Protein AF-0000000075982039 (afdb_homodimer)

Structure (mmCIF, N/CA/C/O backbone):
data_AF-0000000075982039-model_v1
#
loop_
_entity.id
_entity.type
_entity.pdbx_description
1 polymer 'Peptide deformylase, mitochondrial-like isoform X2'
#
loop_
_atom_site.group_PDB
_atom_site.id
_atom_site.type_symbol
_atom_site.label_atom_id
_atom_site.label_alt_id
_atom_site.label_comp_id
_atom_site.label_asym_id
_atom_site.label_entity_id
_atom_site.label_seq_id
_atom_site.pdbx_PDB_ins_code
_atom_site.Cartn_x
_atom_site.Cartn_y
_atom_site.Cartn_z
_atom_site.occupancy
_atom_site.B_iso_or_equiv
_atom_site.auth_seq_id
_atom_site.auth_comp_id
_atom_site.auth_asym_id
_atom_site.auth_atom_id
_atom_site.pdbx_PDB_model_num
ATOM 1 N N . MET A 1 1 ? 3.1 13.438 7.207 1 85.06 1 MET A N 1
ATOM 2 C CA . MET A 1 1 ? 4.184 12.758 6.5 1 85.06 1 MET A CA 1
ATOM 3 C C . MET A 1 1 ? 5.184 12.156 7.48 1 85.06 1 MET A C 1
ATOM 5 O O . MET A 1 1 ? 5.559 12.805 8.461 1 85.06 1 MET A O 1
ATOM 9 N N . ALA A 1 2 ? 5.547 10.922 7.266 1 77.25 2 ALA A N 1
ATOM 10 C CA . ALA A 1 2 ? 6.484 10.211 8.133 1 77.25 2 ALA A CA 1
ATOM 11 C C . ALA A 1 2 ? 7.926 10.438 7.676 1 77.25 2 ALA A C 1
ATOM 13 O O . ALA A 1 2 ? 8.195 10.578 6.48 1 77.25 2 ALA A O 1
ATOM 14 N N . MET A 1 3 ? 8.867 10.641 8.695 1 66.19 3 MET A N 1
ATOM 15 C CA . MET A 1 3 ? 10.297 10.711 8.391 1 66.19 3 MET A CA 1
ATOM 16 C C . MET A 1 3 ? 10.844 9.32 8.055 1 66.19 3 MET A C 1
ATOM 18 O O . MET A 1 3 ? 10.562 8.352 8.758 1 66.19 3 MET A O 1
ATOM 22 N N . LYS A 1 4 ? 11.258 9.016 6.883 1 57.41 4 LYS A N 1
ATOM 23 C CA . LYS A 1 4 ? 11.922 7.754 6.578 1 57.41 4 LYS A CA 1
ATOM 24 C C . LYS A 1 4 ? 13.422 7.848 6.82 1 57.41 4 LYS A C 1
ATOM 26 O O . LYS A 1 4 ? 14.117 8.609 6.141 1 57.41 4 LYS A O 1
ATOM 31 N N . LEU A 1 5 ? 13.805 7.375 8.016 1 56.59 5 LEU A N 1
ATOM 32 C CA . LEU A 1 5 ? 15.25 7.285 8.18 1 56.59 5 LEU A CA 1
ATOM 33 C C . LEU A 1 5 ? 15.844 6.289 7.188 1 56.59 5 LEU A C 1
ATOM 35 O O . LEU A 1 5 ? 15.25 5.242 6.918 1 56.59 5 LEU A O 1
ATOM 39 N N . PRO A 1 6 ? 16.828 6.707 6.43 1 49.97 6 PRO A N 1
ATOM 40 C CA . PRO A 1 6 ? 17.453 5.75 5.516 1 49.97 6 PRO A CA 1
ATOM 41 C C . PRO A 1 6 ? 17.828 4.441 6.199 1 49.97 6 PRO A C 1
ATOM 43 O O . PRO A 1 6 ? 18.188 4.438 7.379 1 49.97 6 PRO A O 1
ATOM 46 N N . SER A 1 7 ? 17.469 3.379 5.512 1 48.66 7 SER A N 1
ATOM 47 C CA . SER A 1 7 ? 17.812 2.043 5.992 1 48.66 7 SER A CA 1
ATOM 48 C C . SER A 1 7 ? 19.234 1.995 6.52 1 48.66 7 SER A C 1
ATOM 50 O O . SER A 1 7 ? 19.531 1.27 7.477 1 48.66 7 SER A O 1
ATOM 52 N N . THR A 1 8 ? 20.031 2.816 5.922 1 45.16 8 THR A N 1
ATOM 53 C CA . THR A 1 8 ? 21.438 2.809 6.316 1 45.16 8 THR A CA 1
ATOM 54 C C . THR A 1 8 ? 21.594 3.293 7.754 1 45.16 8 THR A C 1
ATOM 56 O O . THR A 1 8 ? 22.469 2.805 8.484 1 45.16 8 THR A O 1
ATOM 59 N N . VAL A 1 9 ? 20.844 4.215 8.07 1 46.78 9 VAL A N 1
ATOM 60 C CA . VAL A 1 9 ? 20.938 4.691 9.445 1 46.78 9 VAL A CA 1
ATOM 61 C C . VAL A 1 9 ? 20.406 3.629 10.406 1 46.78 9 VAL A C 1
ATOM 63 O O . VAL A 1 9 ? 21 3.371 11.453 1 46.78 9 VAL A O 1
ATOM 66 N N . LEU A 1 10 ? 19.328 3.049 10 1 46.56 10 LEU A N 1
ATOM 67 C CA . LEU A 1 10 ? 18.812 1.954 10.812 1 46.56 10 LEU A CA 1
ATOM 68 C C . LEU A 1 10 ? 19.781 0.777 10.82 1 46.56 10 LEU A C 1
ATOM 70 O O . LEU A 1 10 ? 19.969 0.137 11.859 1 46.56 10 LEU A O 1
ATOM 74 N N . THR A 1 11 ? 20.359 0.63 9.703 1 43.53 11 THR A N 1
ATOM 75 C CA . THR A 1 11 ? 21.344 -0.445 9.609 1 43.53 11 THR A CA 1
ATOM 76 C C . THR A 1 11 ? 22.578 -0.115 10.43 1 43.53 11 THR A C 1
ATOM 78 O O . THR A 1 11 ? 23.188 -1.005 11.031 1 43.53 11 THR A O 1
ATOM 81 N N . LYS A 1 12 ? 22.984 1.062 10.398 1 43.72 12 LYS A N 1
ATOM 82 C CA . LYS A 1 12 ? 24.156 1.337 11.211 1 43.72 12 LYS A CA 1
ATOM 83 C C . LYS A 1 12 ? 23.891 1.051 12.688 1 43.72 12 LYS A C 1
ATOM 85 O O . LYS A 1 12 ? 24.75 0.544 13.398 1 43.72 12 LYS A O 1
ATOM 90 N N . LEU A 1 13 ? 22.75 1.392 13.062 1 40.06 13 LEU A N 1
ATOM 91 C CA . LEU A 1 13 ? 22.469 1.063 14.453 1 40.06 13 LEU A CA 1
ATOM 92 C C . LEU A 1 13 ? 22.406 -0.447 14.656 1 40.06 13 LEU A C 1
ATOM 94 O O . LEU A 1 13 ? 22.906 -0.96 15.664 1 40.06 13 LEU A O 1
ATOM 98 N N . VAL A 1 14 ? 21.891 -1.066 13.625 1 40.94 14 VAL A N 1
ATOM 99 C CA . VAL A 1 14 ? 21.875 -2.521 13.719 1 40.94 14 VAL A CA 1
ATOM 100 C C . VAL A 1 14 ? 23.25 -3.078 13.398 1 40.94 14 VAL A C 1
ATOM 102 O O . VAL A 1 14 ? 23.656 -4.102 13.953 1 40.94 14 VAL A O 1
ATOM 105 N N . SER A 1 15 ? 23.953 -2.402 12.539 1 41.72 15 SER A N 1
ATOM 106 C CA . SER A 1 15 ? 25.25 -2.932 12.148 1 41.72 15 SER A CA 1
ATOM 107 C C . SER A 1 15 ? 26.219 -2.928 13.328 1 41.72 15 SER A C 1
ATOM 109 O O . SER A 1 15 ? 27.219 -3.654 13.32 1 41.72 15 SER A O 1
ATOM 111 N N . SER A 1 16 ? 26.172 -1.928 14.172 1 39.38 16 SER A N 1
ATOM 112 C CA . SER A 1 16 ? 27.203 -2.064 15.195 1 39.38 16 SER A CA 1
ATOM 113 C C . SER A 1 16 ? 27.141 -3.436 15.859 1 39.38 16 SER A C 1
ATOM 115 O O . SER A 1 16 ? 28.172 -3.979 16.266 1 39.38 16 SER A O 1
ATOM 117 N N . TYR A 1 17 ? 25.953 -3.807 16.297 1 37.97 17 TYR A N 1
ATOM 118 C CA . TYR A 1 17 ? 25.938 -5.043 17.078 1 37.97 17 TYR A CA 1
ATOM 119 C C . TYR A 1 17 ? 26.141 -6.254 16.172 1 37.97 17 TYR A C 1
ATOM 121 O O . TYR A 1 17 ? 26.641 -7.285 16.625 1 37.97 17 TYR A O 1
ATOM 129 N N . ASN A 1 18 ? 25.5 -6.273 15.031 1 40.69 18 ASN A N 1
ATOM 130 C CA . ASN A 1 18 ? 25.5 -7.57 14.359 1 40.69 18 ASN A CA 1
ATOM 131 C C . ASN A 1 18 ? 26.766 -7.781 13.539 1 40.69 18 ASN A C 1
ATOM 133 O O . ASN A 1 18 ? 26.719 -7.859 12.312 1 40.69 18 ASN A O 1
ATOM 137 N N . HIS A 1 19 ? 27.75 -7.031 13.672 1 39.91 19 HIS A N 1
ATOM 138 C CA . HIS A 1 19 ? 28.969 -7.473 13 1 39.91 19 HIS A CA 1
ATOM 139 C C . HIS A 1 19 ? 29.125 -8.984 13.086 1 39.91 19 HIS A C 1
ATOM 141 O O . HIS A 1 19 ? 30.031 -9.555 12.469 1 39.91 19 HIS A O 1
ATOM 147 N N . LEU A 1 20 ? 28.734 -9.531 14.242 1 41.03 20 LEU A N 1
ATOM 148 C CA . LEU A 1 20 ? 29.125 -10.93 14.32 1 41.03 20 LEU A CA 1
ATOM 149 C C . LEU A 1 20 ? 28.516 -11.727 13.172 1 41.03 20 LEU A C 1
ATOM 151 O O . LEU A 1 20 ? 29.234 -12.242 12.312 1 41.03 20 LEU A O 1
ATOM 155 N N . TRP A 1 21 ? 28.172 -13.109 13.422 1 41.34 21 TRP A N 1
ATOM 156 C CA . TRP A 1 21 ? 27.875 -14.188 12.492 1 41.34 21 TRP A CA 1
ATOM 157 C C . TRP A 1 21 ? 26.594 -13.891 11.711 1 41.34 21 TRP A C 1
ATOM 159 O O . TRP A 1 21 ? 25.5 -13.906 12.281 1 41.34 21 TRP A O 1
ATOM 169 N N . LYS A 1 22 ? 26.641 -12.914 10.828 1 49.22 22 LYS A N 1
ATOM 170 C CA . LYS A 1 22 ? 25.469 -12.758 9.953 1 49.22 22 LYS A CA 1
ATOM 171 C C . LYS A 1 22 ? 25.25 -14 9.102 1 49.22 22 LYS A C 1
ATOM 173 O O . LYS A 1 22 ? 26.156 -14.422 8.367 1 49.22 22 LYS A O 1
ATOM 178 N N . PRO A 1 23 ? 24.391 -14.945 9.5 1 52.09 23 PRO A N 1
ATOM 179 C CA . PRO A 1 23 ? 24.188 -16.047 8.562 1 52.09 23 PRO A CA 1
ATOM 180 C C . PRO A 1 23 ? 24.047 -15.578 7.113 1 52.09 23 PRO A C 1
ATOM 182 O O . PRO A 1 23 ? 23.641 -14.438 6.867 1 52.09 23 PRO A O 1
ATOM 185 N N . PRO A 1 24 ? 24.781 -16.375 6.227 1 55.34 24 PRO A N 1
ATOM 186 C CA . PRO A 1 24 ? 24.625 -16.031 4.812 1 55.34 24 PRO A CA 1
ATOM 187 C C . PRO A 1 24 ? 23.172 -15.836 4.402 1 55.34 24 PRO A C 1
ATOM 189 O O . PRO A 1 24 ? 22.281 -16.484 4.961 1 55.34 24 PRO A O 1
ATOM 192 N N . PRO A 1 25 ? 22.906 -14.93 3.707 1 62.94 25 PRO A N 1
ATOM 193 C CA . PRO A 1 25 ? 21.547 -14.711 3.232 1 62.94 25 PRO A CA 1
ATOM 194 C C . PRO A 1 25 ? 20.922 -15.969 2.633 1 62.94 25 PRO A C 1
ATOM 196 O O . PRO A 1 25 ? 21.609 -16.734 1.947 1 62.94 25 PRO A O 1
ATOM 199 N N . LYS A 1 26 ? 19.891 -16.484 3.109 1 72.81 26 LYS A N 1
ATOM 200 C CA . LYS A 1 26 ? 19.188 -17.625 2.545 1 72.81 26 LYS A CA 1
ATOM 201 C C . LYS A 1 26 ? 19.047 -17.5 1.03 1 72.81 26 LYS A C 1
ATOM 203 O O . LYS A 1 26 ? 18.875 -16.391 0.514 1 72.81 26 LYS A O 1
ATOM 208 N N . LYS A 1 27 ? 19.328 -18.625 0.472 1 88.12 27 LYS A N 1
ATOM 209 C CA . LYS A 1 27 ? 19.109 -18.688 -0.972 1 88.12 27 LYS A CA 1
ATOM 210 C C . LYS A 1 27 ? 17.719 -19.219 -1.305 1 88.12 27 LYS A C 1
ATOM 212 O O . LYS A 1 27 ? 17.203 -20.094 -0.62 1 88.12 27 LYS A O 1
ATOM 217 N N . PRO A 1 28 ? 17.062 -18.719 -2.283 1 93.69 28 PRO A N 1
ATOM 218 C CA . PRO A 1 28 ? 15.758 -19.219 -2.713 1 93.69 28 PRO A CA 1
ATOM 219 C C . PRO A 1 28 ? 15.82 -20.656 -3.234 1 93.69 28 PRO A C 1
ATOM 221 O O . PRO A 1 28 ? 16.891 -21.125 -3.611 1 93.69 28 PRO A O 1
ATOM 224 N N . PRO A 1 29 ? 14.781 -21.391 -3.172 1 97.25 29 PRO A N 1
ATOM 225 C CA . PRO A 1 29 ? 13.43 -20.953 -2.83 1 97.25 29 PRO A CA 1
ATOM 226 C C . PRO A 1 29 ? 13.234 -20.781 -1.325 1 97.25 29 PRO A C 1
ATOM 228 O O . PRO A 1 29 ? 13.633 -21.641 -0.543 1 97.25 29 PRO A O 1
ATOM 231 N N . TYR A 1 30 ? 12.586 -19.75 -0.983 1 95.94 30 TYR A N 1
ATOM 232 C CA . TYR A 1 30 ? 12.398 -19.422 0.424 1 95.94 30 TYR A CA 1
ATOM 233 C C . TYR A 1 30 ? 11.172 -20.125 0.992 1 95.94 30 TYR A C 1
ATOM 235 O O . TYR A 1 30 ? 10.266 -20.5 0.248 1 95.94 30 TYR A O 1
ATOM 243 N N . ASN A 1 31 ? 11.18 -20.219 2.355 1 94.7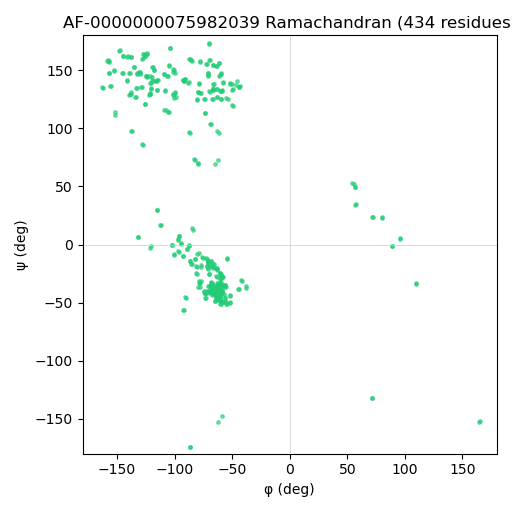5 31 ASN A N 1
ATOM 244 C CA . ASN A 1 31 ? 9.984 -20.688 3.062 1 94.75 31 ASN A CA 1
ATOM 245 C C . ASN A 1 31 ? 9.023 -19.531 3.354 1 94.75 31 ASN A C 1
ATOM 247 O O . ASN A 1 31 ? 7.875 -19.75 3.727 1 94.75 31 ASN A O 1
ATOM 251 N N . HIS A 1 32 ? 9.547 -18.359 3.203 1 94.5 32 HIS A N 1
ATOM 252 C CA . HIS A 1 32 ? 8.727 -17.156 3.389 1 94.5 32 HIS A CA 1
ATOM 253 C C . HIS A 1 32 ? 8.367 -16.531 2.051 1 94.5 32 HIS A C 1
ATOM 255 O O . HIS A 1 32 ? 8.883 -16.938 1.007 1 94.5 32 HIS A O 1
ATOM 261 N N . ILE A 1 33 ? 7.465 -15.594 2.102 1 96.94 33 ILE A N 1
ATOM 262 C CA . ILE A 1 33 ? 7.043 -14.883 0.902 1 96.94 33 ILE A CA 1
ATOM 263 C C . ILE A 1 33 ? 7.723 -13.516 0.853 1 96.94 33 ILE A C 1
ATOM 265 O O . ILE A 1 33 ? 7.73 -12.781 1.846 1 96.94 33 ILE A O 1
ATOM 269 N N . CYS A 1 34 ? 8.328 -13.227 -0.274 1 97.25 34 CYS A N 1
ATOM 270 C CA . CYS A 1 34 ? 8.984 -11.93 -0.466 1 97.25 34 CYS A CA 1
ATOM 271 C C . CYS A 1 34 ? 7.98 -10.789 -0.326 1 97.25 34 CYS A C 1
ATOM 273 O O . CYS A 1 34 ? 6.82 -10.922 -0.728 1 97.25 34 CYS A O 1
ATOM 275 N N . ARG A 1 35 ? 8.469 -9.727 0.176 1 97.19 35 ARG A N 1
ATOM 276 C CA . ARG A 1 35 ? 7.641 -8.547 0.35 1 97.19 35 ARG A CA 1
ATOM 277 C C . ARG A 1 35 ? 7.883 -7.535 -0.769 1 97.19 35 ARG A C 1
ATOM 279 O O . ARG A 1 35 ? 8.977 -7.484 -1.339 1 97.19 35 ARG A O 1
ATOM 286 N N . ILE A 1 36 ? 6.836 -6.762 -1.082 1 98.25 36 ILE A N 1
ATOM 287 C CA . ILE A 1 36 ? 6.988 -5.715 -2.088 1 98.25 36 ILE A CA 1
ATOM 288 C C . ILE A 1 36 ? 8.188 -4.836 -1.742 1 98.25 36 ILE A C 1
ATOM 290 O O . ILE A 1 36 ? 8.375 -4.465 -0.583 1 98.25 36 ILE A O 1
ATOM 294 N N . GLY A 1 37 ? 8.938 -4.477 -2.672 1 97 37 GLY A N 1
ATOM 295 C CA . GLY A 1 37 ? 10.242 -3.859 -2.5 1 97 37 GLY A CA 1
ATOM 296 C C . GLY A 1 37 ? 11.391 -4.77 -2.895 1 97 37 GLY A C 1
ATOM 297 O O . GLY A 1 37 ? 12.453 -4.293 -3.297 1 97 37 GLY A O 1
ATOM 298 N N . ASP A 1 38 ? 11.188 -6.098 -2.648 1 96.25 38 ASP A N 1
ATOM 299 C CA . ASP A 1 38 ? 12.156 -7.07 -3.148 1 96.25 38 ASP A CA 1
ATOM 300 C C . ASP A 1 38 ? 12.273 -6.992 -4.668 1 96.25 38 ASP A C 1
ATOM 302 O O . ASP A 1 38 ? 11.281 -7.145 -5.383 1 96.25 38 ASP A O 1
ATOM 306 N N . PRO A 1 39 ? 13.453 -6.816 -5.195 1 96.56 39 PRO A N 1
ATOM 307 C CA . PRO A 1 39 ? 13.617 -6.617 -6.637 1 96.56 39 PRO A CA 1
ATOM 308 C C . PRO A 1 39 ? 13.109 -7.801 -7.457 1 96.56 39 PRO A C 1
ATOM 310 O O . PRO A 1 39 ? 12.672 -7.621 -8.594 1 96.56 39 PRO A O 1
ATOM 313 N N . VAL A 1 40 ? 13.086 -8.969 -6.863 1 97.5 40 VAL A N 1
ATOM 314 C CA . VAL A 1 40 ? 12.656 -10.164 -7.582 1 97.5 40 VAL A CA 1
ATOM 315 C C . VAL A 1 40 ? 11.195 -10.023 -8 1 97.5 40 VAL A C 1
ATOM 317 O O . VAL A 1 40 ? 10.75 -10.672 -8.953 1 97.5 40 VAL A O 1
ATOM 320 N N . LEU A 1 41 ? 10.438 -9.141 -7.332 1 98.38 41 LEU A N 1
ATOM 321 C CA . LEU A 1 41 ? 9.016 -8.977 -7.59 1 98.38 41 LEU A CA 1
ATOM 322 C C . LEU A 1 41 ? 8.781 -7.969 -8.711 1 98.38 41 LEU A C 1
ATOM 324 O O . LEU A 1 41 ? 7.641 -7.758 -9.133 1 98.38 41 LEU A O 1
ATOM 328 N N . ARG A 1 42 ? 9.82 -7.379 -9.273 1 98.12 42 ARG A N 1
ATOM 329 C CA . ARG A 1 42 ? 9.625 -6.309 -10.25 1 98.12 42 ARG A CA 1
ATOM 330 C C . ARG A 1 42 ? 10.258 -6.672 -11.586 1 98.12 42 ARG A C 1
ATOM 332 O O . ARG A 1 42 ? 10.117 -5.934 -12.562 1 98.12 42 ARG A O 1
ATOM 339 N N . TYR A 1 43 ? 10.867 -7.781 -11.664 1 96.69 43 TYR A N 1
ATOM 340 C CA . TYR A 1 43 ? 11.438 -8.227 -12.93 1 96.69 43 TYR A CA 1
ATOM 341 C C . TYR A 1 43 ? 10.547 -9.258 -13.602 1 96.69 43 TYR A C 1
ATOM 343 O O . TYR A 1 43 ? 9.898 -10.07 -12.922 1 96.69 43 TYR A O 1
ATOM 351 N N . GLU A 1 44 ? 10.586 -9.242 -14.922 1 98.38 44 GLU A N 1
ATOM 352 C CA . GLU A 1 44 ? 9.945 -10.328 -15.648 1 98.38 44 GLU A CA 1
ATOM 353 C C . GLU A 1 44 ? 10.672 -11.656 -15.422 1 98.38 44 GLU A C 1
ATOM 355 O O . GLU A 1 44 ? 11.883 -11.742 -15.641 1 98.38 44 GLU A O 1
ATOM 360 N N . ALA A 1 45 ? 9.969 -12.609 -14.992 1 98.75 45 ALA A N 1
ATOM 361 C CA . ALA A 1 45 ? 10.57 -13.906 -14.68 1 98.75 45 ALA A CA 1
ATOM 362 C C . ALA A 1 45 ? 11.016 -14.617 -15.953 1 98.75 45 ALA A C 1
ATOM 364 O O . ALA A 1 45 ? 10.477 -14.375 -17.031 1 98.75 45 ALA A O 1
ATOM 365 N N . LYS A 1 46 ? 11.883 -15.492 -15.812 1 98.62 46 LYS A N 1
ATOM 366 C CA . LYS A 1 46 ? 12.5 -16.172 -16.953 1 98.62 46 LYS A CA 1
ATOM 367 C C . LYS A 1 46 ? 11.75 -17.438 -17.312 1 98.62 46 LYS A C 1
ATOM 369 O O . LYS A 1 46 ? 11.352 -1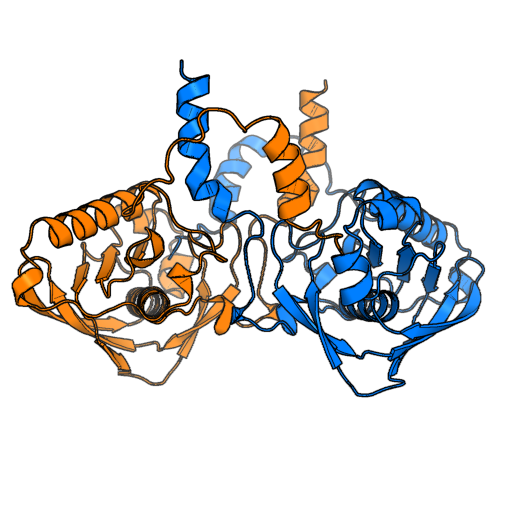8.203 -16.422 1 98.62 46 LYS A O 1
ATOM 374 N N . ALA A 1 47 ? 11.641 -17.656 -18.578 1 98.75 47 ALA A N 1
ATOM 375 C CA . ALA A 1 47 ? 11.055 -18.906 -19.062 1 98.75 47 ALA A CA 1
ATOM 376 C C . ALA A 1 47 ? 11.953 -20.094 -18.719 1 98.75 47 ALA A C 1
ATOM 378 O O . ALA A 1 47 ? 13.172 -19.938 -18.562 1 98.75 47 ALA A O 1
ATOM 379 N N . ILE A 1 48 ? 11.32 -21.219 -18.625 1 98.88 48 ILE A N 1
ATOM 380 C CA . ILE A 1 48 ? 12.031 -22.469 -18.359 1 98.88 48 ILE A CA 1
ATOM 381 C C . ILE A 1 48 ? 12.055 -23.328 -19.609 1 98.88 48 ILE A C 1
ATOM 383 O O . ILE A 1 48 ? 11.031 -23.5 -20.281 1 98.88 48 ILE A O 1
ATOM 387 N N . ASP A 1 49 ? 13.242 -23.844 -19.906 1 98.56 49 ASP A N 1
ATOM 388 C CA . ASP A 1 49 ? 13.289 -24.844 -20.969 1 98.56 49 ASP A CA 1
ATOM 389 C C . ASP A 1 49 ? 12.438 -26.062 -20.609 1 98.56 49 ASP A C 1
ATOM 391 O O . ASP A 1 49 ? 12.586 -26.625 -19.531 1 98.56 49 ASP A O 1
ATOM 395 N N . VAL A 1 50 ? 11.648 -26.5 -21.484 1 98.31 50 VAL A N 1
ATOM 396 C CA . VAL A 1 50 ? 10.68 -27.562 -21.234 1 98.31 50 VAL A CA 1
ATOM 397 C C . VAL A 1 50 ? 11.398 -28.812 -20.75 1 98.31 50 VAL A C 1
ATOM 399 O O . VAL A 1 50 ? 10.906 -29.531 -19.875 1 98.31 50 VAL A O 1
ATOM 402 N N . GLU A 1 51 ? 12.586 -29.125 -21.281 1 97.81 51 GLU A N 1
ATOM 403 C CA . GLU A 1 51 ? 13.352 -30.312 -20.938 1 97.81 51 GLU A CA 1
ATOM 404 C C . GLU A 1 51 ? 13.812 -30.266 -19.484 1 97.81 51 GLU A C 1
ATOM 406 O O . GLU A 1 51 ? 14.141 -31.312 -18.906 1 97.81 51 GLU A O 1
ATOM 411 N N . LYS A 1 52 ? 13.758 -29.062 -18.906 1 98.44 52 LYS A N 1
ATOM 412 C CA . LYS A 1 52 ? 14.266 -28.906 -17.547 1 98.44 52 LYS A CA 1
ATOM 413 C C . LYS A 1 52 ? 13.133 -28.984 -16.531 1 98.44 52 LYS A C 1
ATOM 415 O O . LYS A 1 52 ? 13.391 -29.031 -15.32 1 98.44 52 LYS A O 1
ATOM 420 N N . ILE A 1 53 ? 11.953 -29.062 -16.906 1 98.81 53 ILE A N 1
ATOM 421 C CA . ILE A 1 53 ? 10.805 -29.016 -16 1 98.81 53 ILE A CA 1
ATOM 422 C C . ILE A 1 53 ? 10.867 -30.172 -15.016 1 98.81 53 ILE A C 1
ATOM 424 O O . ILE A 1 53 ? 10.547 -30.016 -13.836 1 98.81 53 ILE A O 1
ATOM 428 N N . LYS A 1 54 ? 11.344 -31.328 -15.469 1 98.5 54 LYS A N 1
ATOM 429 C CA . LYS A 1 54 ? 11.352 -32.531 -14.633 1 98.5 54 LYS A CA 1
ATOM 430 C C . LYS A 1 54 ? 12.641 -32.625 -13.82 1 98.5 54 LYS A C 1
ATOM 432 O O . LYS A 1 54 ? 12.828 -33.562 -13.055 1 98.5 54 LYS A O 1
ATOM 437 N N . SER A 1 55 ? 13.547 -31.641 -14.078 1 98.38 55 SER A N 1
ATOM 438 C CA . SER A 1 55 ? 14.789 -31.656 -13.312 1 98.38 55 SER A CA 1
ATOM 439 C C . SER A 1 55 ? 14.523 -31.5 -11.82 1 98.38 55 SER A C 1
ATOM 441 O O . SER A 1 55 ? 13.492 -30.953 -11.422 1 98.38 55 SER A O 1
ATOM 443 N N . GLU A 1 56 ? 15.43 -31.953 -11 1 98.12 56 GLU A N 1
ATOM 444 C CA . GLU A 1 56 ? 15.32 -31.844 -9.547 1 98.12 56 GLU A CA 1
ATOM 445 C C . GLU A 1 56 ? 15.195 -30.391 -9.109 1 98.12 56 GLU A C 1
ATOM 447 O O . GLU A 1 56 ? 14.438 -30.078 -8.18 1 98.12 56 GLU A O 1
ATOM 452 N N . GLU A 1 57 ? 15.914 -29.562 -9.703 1 97.56 57 GLU A N 1
ATOM 453 C CA . GLU A 1 57 ? 15.93 -28.141 -9.367 1 97.56 57 GLU A CA 1
ATOM 454 C C . GLU A 1 57 ? 14.547 -27.516 -9.531 1 97.56 57 GLU A C 1
ATOM 456 O O . GLU A 1 57 ? 14.023 -26.906 -8.602 1 97.56 57 GLU A O 1
ATOM 461 N N . ILE A 1 58 ? 13.961 -27.719 -10.656 1 98.69 58 ILE A N 1
ATOM 462 C CA . ILE A 1 58 ? 12.664 -27.125 -10.945 1 98.69 58 ILE A CA 1
ATOM 463 C C . ILE A 1 58 ? 11.594 -27.781 -10.086 1 98.69 58 ILE A C 1
ATOM 465 O O . ILE A 1 58 ? 10.703 -27.109 -9.562 1 98.69 58 ILE A O 1
ATOM 469 N N . GLN A 1 59 ? 11.672 -29.125 -9.922 1 98.75 59 GLN A N 1
ATOM 470 C CA . GLN A 1 59 ? 10.703 -29.844 -9.109 1 98.75 59 GLN A CA 1
ATOM 471 C C . GLN A 1 59 ? 10.758 -29.375 -7.656 1 98.75 59 GLN A C 1
ATOM 473 O O . GLN A 1 59 ? 9.727 -29.312 -6.98 1 98.75 59 GLN A O 1
ATOM 478 N N . LYS A 1 60 ? 11.914 -29.047 -7.219 1 98.5 60 LYS A N 1
ATOM 479 C CA . LYS A 1 60 ? 12.07 -28.516 -5.867 1 98.5 60 LYS A CA 1
ATOM 480 C C . LYS A 1 60 ? 11.367 -27.172 -5.719 1 98.5 60 LYS A C 1
ATOM 482 O O . LYS A 1 60 ? 10.719 -26.906 -4.703 1 98.5 60 LYS A O 1
ATOM 487 N N . VAL A 1 61 ? 11.516 -26.344 -6.664 1 98.75 61 VAL A N 1
ATOM 488 C CA . VAL A 1 61 ? 10.852 -25.031 -6.656 1 98.75 61 VAL A CA 1
ATOM 489 C C . VAL A 1 61 ? 9.336 -25.219 -6.609 1 98.75 61 VAL A C 1
ATOM 491 O O . VAL A 1 61 ? 8.656 -24.625 -5.773 1 98.75 61 VAL A O 1
ATOM 494 N N . ILE A 1 62 ? 8.812 -26.094 -7.453 1 98.88 62 ILE A N 1
ATOM 495 C CA . ILE A 1 62 ? 7.379 -26.328 -7.539 1 98.88 62 ILE A CA 1
ATOM 496 C C . ILE A 1 62 ? 6.867 -26.891 -6.207 1 98.88 62 ILE A C 1
ATOM 498 O O . ILE A 1 62 ? 5.836 -26.438 -5.699 1 98.88 62 ILE A O 1
ATOM 502 N N . SER A 1 63 ? 7.609 -27.828 -5.707 1 98.75 63 SER A N 1
ATOM 503 C CA . SER A 1 63 ? 7.242 -28.422 -4.426 1 98.75 63 SER A CA 1
ATOM 504 C C . SER A 1 63 ? 7.215 -27.375 -3.318 1 98.75 63 SER A C 1
ATOM 506 O O . SER A 1 63 ? 6.285 -27.344 -2.508 1 98.75 63 SER A O 1
ATOM 508 N N . LYS A 1 64 ? 8.219 -26.516 -3.281 1 98.69 64 LYS A N 1
ATOM 509 C CA . LYS A 1 64 ? 8.289 -25.438 -2.297 1 98.69 64 LYS A CA 1
ATOM 510 C C . LYS A 1 64 ? 7.129 -24.469 -2.467 1 98.69 64 LYS A C 1
ATOM 512 O O . LYS A 1 64 ? 6.531 -24.031 -1.481 1 98.69 64 LYS A O 1
ATOM 517 N N . MET A 1 65 ? 6.781 -24.172 -3.646 1 98.81 65 MET A N 1
ATOM 518 C CA . MET A 1 65 ? 5.672 -23.281 -3.93 1 98.81 65 MET A CA 1
ATOM 519 C C . MET A 1 65 ? 4.363 -23.828 -3.369 1 98.81 65 MET A C 1
ATOM 521 O O . MET A 1 65 ? 3.605 -23.109 -2.723 1 98.81 65 MET A O 1
ATOM 525 N N . LYS A 1 66 ? 4.125 -25.125 -3.666 1 98.38 66 LYS A N 1
ATOM 526 C CA . LYS A 1 66 ? 2.92 -25.766 -3.148 1 98.38 66 LYS A CA 1
ATOM 527 C C . LYS A 1 66 ? 2.852 -25.656 -1.627 1 98.38 66 LYS A C 1
ATOM 529 O O . LYS A 1 66 ? 1.817 -25.297 -1.07 1 98.38 66 LYS A O 1
ATOM 534 N N . LYS A 1 67 ? 3.967 -25.938 -1.036 1 98.31 67 LYS A N 1
ATOM 535 C CA . LYS A 1 67 ? 4.043 -25.938 0.422 1 98.31 67 LYS A CA 1
ATOM 536 C C . LYS A 1 67 ? 3.809 -24.531 0.978 1 98.31 67 LYS A C 1
ATOM 538 O O . LYS A 1 67 ? 3.008 -24.344 1.896 1 98.31 67 LYS A O 1
ATOM 543 N N . VAL A 1 68 ? 4.477 -23.531 0.456 1 98.12 68 VAL A N 1
ATOM 544 C CA . VAL A 1 68 ? 4.383 -22.156 0.929 1 98.12 68 VAL A CA 1
ATOM 545 C C . VAL A 1 68 ? 2.975 -21.625 0.684 1 98.12 68 VAL A C 1
ATOM 547 O O . VAL A 1 68 ? 2.393 -20.969 1.552 1 98.12 68 VAL A O 1
ATOM 550 N N . MET A 1 69 ? 2.408 -21.906 -0.464 1 97.69 69 MET A N 1
ATOM 551 C CA . MET A 1 69 ? 1.048 -21.5 -0.792 1 97.69 69 MET A CA 1
ATOM 552 C C . MET A 1 69 ? 0.057 -22 0.252 1 97.69 69 MET A C 1
ATOM 554 O O . MET A 1 69 ? -0.733 -21.219 0.792 1 97.69 69 MET A O 1
ATOM 558 N N . ARG A 1 70 ? 0.157 -23.25 0.54 1 95.44 70 ARG A N 1
ATOM 559 C CA . ARG A 1 70 ? -0.772 -23.875 1.477 1 95.44 70 ARG A CA 1
ATOM 560 C C . ARG A 1 70 ? -0.52 -23.391 2.9 1 95.44 70 ARG A C 1
ATOM 562 O O . ARG A 1 70 ? -1.463 -23.141 3.652 1 95.44 70 ARG A O 1
ATOM 569 N N . ASN A 1 71 ? 0.759 -23.234 3.271 1 95.38 71 ASN A N 1
ATOM 570 C CA . ASN A 1 71 ? 1.104 -22.75 4.605 1 95.38 71 ASN A CA 1
ATOM 571 C C . ASN A 1 71 ? 0.56 -21.359 4.855 1 95.38 71 ASN A C 1
ATOM 573 O O . ASN A 1 71 ? 0.193 -21.016 5.98 1 95.38 71 ASN A O 1
ATOM 577 N N . HIS A 1 72 ? 0.492 -20.578 3.877 1 93.75 72 HIS A N 1
ATOM 578 C CA . HIS A 1 72 ? 0.038 -19.203 4.008 1 93.75 72 HIS A CA 1
ATOM 579 C C . HIS A 1 72 ? -1.451 -19.078 3.701 1 93.75 72 HIS A C 1
ATOM 581 O O . HIS A 1 72 ? -1.985 -17.969 3.629 1 93.75 72 HIS A O 1
ATOM 587 N N . LYS A 1 73 ? -2.102 -20.219 3.393 1 91.94 73 LYS A N 1
ATOM 588 C CA . LYS A 1 73 ? -3.521 -20.266 3.053 1 91.94 73 LYS A CA 1
ATOM 589 C C . LYS A 1 73 ? -3.836 -19.359 1.863 1 91.94 73 LYS A C 1
ATOM 591 O O . LYS A 1 73 ? -4.863 -18.688 1.85 1 91.94 73 LYS A O 1
ATOM 596 N N . ALA A 1 74 ? -2.896 -19.281 0.971 1 95.19 74 ALA A N 1
ATOM 597 C CA . ALA A 1 74 ? -3.082 -18.531 -0.263 1 95.19 74 ALA A CA 1
ATOM 598 C C . ALA A 1 74 ? -3.766 -19.375 -1.331 1 95.19 74 ALA A C 1
ATOM 600 O O . ALA A 1 74 ? -3.68 -20.609 -1.305 1 95.19 74 ALA A O 1
ATOM 601 N N . VAL A 1 75 ? -4.387 -18.688 -2.305 1 96.12 75 VAL A N 1
ATOM 602 C CA . VAL A 1 75 ? -5.113 -19.422 -3.344 1 96.12 75 VAL A CA 1
ATOM 603 C C . VAL A 1 75 ? -4.262 -19.5 -4.605 1 96.12 75 VAL A C 1
ATOM 605 O O . VAL A 1 75 ? -4.617 -20.219 -5.555 1 96.12 75 VAL A O 1
ATOM 608 N N . GLY A 1 76 ? -3.156 -18.812 -4.672 1 98.12 76 GLY A N 1
ATOM 609 C CA . GLY A 1 76 ? -2.166 -18.828 -5.738 1 98.12 76 GLY A CA 1
ATOM 610 C C . GLY A 1 76 ? -0.802 -18.344 -5.289 1 98.12 76 GLY A C 1
ATOM 611 O O . GLY A 1 76 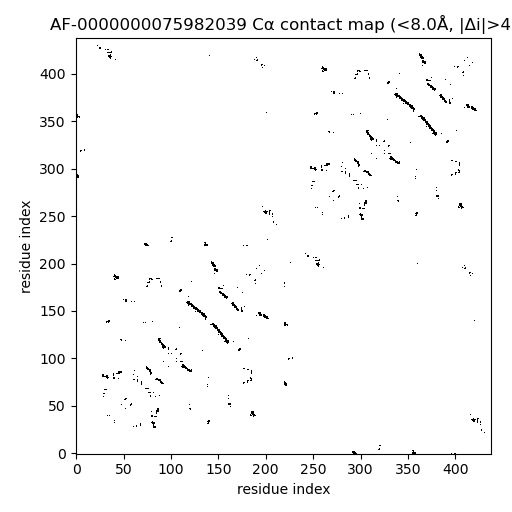? -0.688 -17.625 -4.289 1 98.12 76 GLY A O 1
ATOM 612 N N . LEU A 1 77 ? 0.17 -18.719 -6.004 1 98.81 77 LEU A N 1
ATOM 613 C CA . LEU A 1 77 ? 1.538 -18.281 -5.738 1 98.81 77 LEU A CA 1
ATOM 614 C C . LEU A 1 77 ? 2.383 -18.359 -7.008 1 98.81 77 LEU A C 1
ATOM 616 O O . LEU A 1 77 ? 2.305 -19.328 -7.762 1 98.81 77 LEU A O 1
ATOM 620 N N . ALA A 1 78 ? 3.133 -17.359 -7.215 1 98.94 78 ALA A N 1
ATOM 621 C CA . ALA A 1 78 ? 4.102 -17.328 -8.312 1 98.94 78 ALA A CA 1
ATOM 622 C C . ALA A 1 78 ? 5.52 -17.531 -7.793 1 98.94 78 ALA A C 1
ATOM 624 O O . ALA A 1 78 ? 5.836 -17.156 -6.656 1 98.94 78 ALA A O 1
ATOM 625 N N . ALA A 1 79 ? 6.363 -18 -8.578 1 98.94 79 ALA A N 1
ATOM 626 C CA . ALA A 1 79 ? 7.719 -18.391 -8.188 1 98.94 79 ALA A CA 1
ATOM 627 C C . ALA A 1 79 ? 8.5 -17.188 -7.66 1 98.94 79 ALA A C 1
ATOM 629 O O . ALA A 1 79 ? 9.242 -17.297 -6.684 1 98.94 79 ALA A O 1
ATOM 630 N N . PRO A 1 80 ? 8.344 -15.992 -8.242 1 98.81 80 PRO A N 1
ATOM 631 C CA . PRO A 1 80 ? 9.094 -14.852 -7.703 1 98.81 80 PRO A CA 1
ATOM 632 C C . PRO A 1 80 ? 8.75 -14.562 -6.242 1 98.81 80 PRO A C 1
ATOM 634 O O . PRO A 1 80 ? 9.586 -14.047 -5.5 1 98.81 80 PRO A O 1
ATOM 637 N N . GLN A 1 81 ? 7.602 -14.953 -5.82 1 98.69 81 GLN A N 1
ATOM 638 C CA . GLN A 1 81 ? 7.168 -14.672 -4.457 1 98.69 81 GLN A CA 1
ATOM 639 C C . GLN A 1 81 ? 7.984 -15.469 -3.443 1 98.69 81 GLN A C 1
ATOM 641 O O . GLN A 1 81 ? 8.008 -15.133 -2.256 1 98.69 81 GLN A O 1
ATOM 646 N N . ILE A 1 82 ? 8.648 -16.5 -3.883 1 98.31 82 ILE A N 1
ATOM 647 C CA . ILE A 1 82 ? 9.531 -17.234 -2.982 1 98.31 82 ILE A CA 1
ATOM 648 C C . ILE A 1 82 ? 10.984 -17.047 -3.416 1 98.31 82 ILE A C 1
ATOM 650 O O . ILE A 1 82 ? 11.844 -17.891 -3.139 1 98.31 82 ILE A O 1
ATOM 654 N N . GLY A 1 83 ? 11.227 -16.078 -4.211 1 97.81 83 GLY A N 1
ATOM 655 C CA . GLY A 1 83 ? 12.586 -15.641 -4.508 1 97.81 83 GLY A CA 1
ATOM 656 C C . GLY A 1 83 ? 13.141 -16.25 -5.781 1 97.81 83 GLY A C 1
ATOM 657 O O . GLY A 1 83 ? 14.32 -16.062 -6.102 1 97.81 83 GLY A O 1
ATOM 658 N N . CYS A 1 84 ? 12.344 -16.984 -6.508 1 98.5 84 CYS A N 1
ATOM 659 C CA . CYS A 1 84 ? 12.797 -17.625 -7.742 1 98.5 84 CYS A CA 1
ATOM 660 C C . CYS A 1 84 ? 12.242 -16.891 -8.961 1 98.5 84 CYS A C 1
ATOM 662 O O . CYS A 1 84 ? 11.039 -16.953 -9.242 1 98.5 84 CYS A O 1
ATOM 664 N N . SER A 1 85 ? 13.086 -16.281 -9.75 1 98.5 85 SER A N 1
ATOM 665 C CA . SER A 1 85 ? 12.656 -15.57 -10.961 1 98.5 85 SER A CA 1
ATOM 666 C C . SER A 1 85 ? 12.414 -16.547 -12.109 1 98.5 85 SER A C 1
ATOM 668 O O . SER A 1 85 ? 13.172 -16.562 -13.086 1 98.5 85 SER A O 1
ATOM 670 N N . LEU A 1 86 ? 11.391 -17.328 -11.992 1 98.88 86 LEU A N 1
ATOM 671 C CA . LEU A 1 86 ? 10.992 -18.344 -12.961 1 98.88 86 LEU A CA 1
ATOM 672 C C . LEU A 1 86 ? 9.508 -18.219 -13.297 1 98.88 86 LEU A C 1
ATOM 674 O O . LEU A 1 86 ? 8.703 -17.844 -12.445 1 98.88 86 LEU A O 1
ATOM 678 N N . ARG A 1 87 ? 9.141 -18.531 -14.492 1 98.94 87 ARG A N 1
ATOM 679 C CA . ARG A 1 87 ? 7.754 -18.422 -14.938 1 98.94 87 ARG A CA 1
ATOM 680 C C . ARG A 1 87 ? 6.949 -19.656 -14.539 1 98.94 87 ARG A C 1
ATOM 682 O O . ARG A 1 87 ? 6.594 -20.469 -15.391 1 98.94 87 ARG A O 1
ATOM 689 N N . VAL A 1 88 ? 6.656 -19.75 -13.305 1 98.94 88 VAL A N 1
ATOM 690 C CA . VAL A 1 88 ? 5.863 -20.828 -12.727 1 98.94 88 VAL A CA 1
ATOM 691 C C . VAL A 1 88 ? 4.801 -20.25 -11.797 1 98.94 88 VAL A C 1
ATOM 693 O O . VAL A 1 88 ? 5.086 -19.344 -11 1 98.94 88 VAL A O 1
ATOM 696 N N . ILE A 1 89 ? 3.564 -20.734 -11.906 1 98.94 89 ILE A N 1
ATOM 697 C CA . ILE A 1 89 ? 2.525 -20.375 -10.953 1 98.94 89 ILE A CA 1
ATOM 698 C C . ILE A 1 89 ? 1.817 -21.625 -10.445 1 98.94 89 ILE A C 1
ATOM 700 O O . ILE A 1 89 ? 1.752 -22.641 -11.156 1 98.94 89 ILE A O 1
ATOM 704 N N . THR A 1 90 ? 1.369 -21.594 -9.266 1 98.81 90 THR A N 1
ATOM 705 C CA . THR A 1 90 ? 0.521 -22.594 -8.648 1 98.81 90 THR A CA 1
ATOM 706 C C . THR A 1 90 ? -0.767 -21.984 -8.117 1 98.81 90 THR A C 1
ATOM 708 O O . THR A 1 90 ? -0.769 -20.828 -7.676 1 98.81 90 THR A O 1
ATOM 711 N N . MET A 1 91 ? -1.831 -22.672 -8.195 1 98.25 91 MET A N 1
ATOM 712 C CA . MET A 1 91 ? -3.131 -22.219 -7.703 1 98.25 91 MET A CA 1
ATOM 713 C C . MET A 1 91 ? -3.932 -23.391 -7.145 1 98.25 91 MET A C 1
ATOM 715 O O . MET A 1 91 ? -3.83 -24.516 -7.641 1 98.25 91 MET A O 1
ATOM 719 N N . GLU A 1 92 ? -4.68 -23.094 -6.191 1 97.56 92 GLU A N 1
ATOM 720 C CA . GLU A 1 92 ? -5.543 -24.109 -5.582 1 97.56 92 GLU A CA 1
ATOM 721 C C . GLU A 1 92 ? -6.648 -23.453 -4.754 1 97.56 92 GLU A C 1
ATOM 723 O O . GLU A 1 92 ? -6.418 -22.438 -4.086 1 97.56 92 GLU A O 1
ATOM 728 N N . PHE A 1 93 ? -7.797 -23.906 -4.883 1 95.62 93 PHE A N 1
ATOM 729 C CA . PHE A 1 93 ? -8.914 -23.484 -4.047 1 95.62 93 PHE A CA 1
ATOM 730 C C . PHE A 1 93 ? -9.758 -24.688 -3.637 1 95.62 93 PHE A C 1
ATOM 732 O O . PHE A 1 93 ? -10.68 -25.094 -4.359 1 95.62 93 PHE A O 1
ATOM 739 N N . SER A 1 94 ? -9.5 -25.172 -2.441 1 92.62 94 SER A N 1
ATOM 740 C CA . SER A 1 94 ? -10.133 -26.406 -2.008 1 92.62 94 SER A CA 1
ATOM 741 C C . SER A 1 94 ? -11.578 -26.172 -1.574 1 92.62 94 SER A C 1
ATOM 743 O O . SER A 1 94 ? -11.953 -25.047 -1.235 1 92.62 94 SER A O 1
ATOM 745 N N . PRO A 1 95 ? -12.398 -27.25 -1.607 1 92.19 95 PRO A N 1
ATOM 746 C CA . PRO A 1 95 ? -13.758 -27.125 -1.074 1 92.19 95 PRO A CA 1
ATOM 747 C C . PRO A 1 95 ? -13.773 -26.656 0.379 1 92.19 95 PRO A C 1
ATOM 749 O O . PRO A 1 95 ? -14.664 -25.891 0.774 1 92.19 95 PRO A O 1
ATOM 752 N N . GLU A 1 96 ? -12.852 -27.047 1.128 1 89.25 96 GLU A N 1
ATOM 753 C CA . GLU A 1 96 ? -12.758 -26.641 2.525 1 89.25 96 GLU A CA 1
ATOM 754 C C . GLU A 1 96 ? -12.523 -25.125 2.641 1 89.25 96 GLU A C 1
ATOM 756 O O . GLU A 1 96 ? -13.109 -24.469 3.496 1 89.25 96 GLU A O 1
ATOM 761 N N . SER A 1 97 ? -11.633 -24.641 1.819 1 86.31 97 SER A N 1
ATOM 762 C CA . SER A 1 97 ? -11.367 -23.219 1.798 1 86.31 97 SER A CA 1
ATOM 763 C C . SER A 1 97 ? -12.609 -22.422 1.388 1 86.31 97 SER A C 1
ATOM 765 O O . SER A 1 97 ? -12.891 -21.359 1.939 1 86.31 97 SER A O 1
ATOM 767 N N . LEU A 1 98 ? -13.32 -22.953 0.441 1 88.31 98 LEU A N 1
ATOM 768 C CA . LEU A 1 98 ? -14.539 -22.328 -0.049 1 88.31 98 LEU A CA 1
ATOM 769 C C . LEU A 1 98 ? -15.57 -22.188 1.07 1 88.31 98 LEU A C 1
ATOM 771 O O . LEU A 1 98 ? -16.281 -21.188 1.146 1 88.31 98 LEU A O 1
ATOM 775 N N . GLU A 1 99 ? -15.617 -23.109 1.914 1 87.81 99 GLU A N 1
ATOM 776 C CA . GLU A 1 99 ? -16.609 -23.156 2.982 1 87.81 99 GLU A CA 1
ATOM 777 C C . GLU A 1 99 ? -16.344 -22.094 4.035 1 87.81 99 GLU A C 1
ATOM 779 O O . GLU A 1 99 ? -17.219 -21.781 4.848 1 87.81 99 GLU A O 1
ATOM 784 N N . MET A 1 100 ? -15.195 -21.547 4 1 83.56 100 MET A N 1
ATOM 785 C CA . MET A 1 100 ? -14.82 -20.531 4.984 1 83.56 100 MET A CA 1
ATOM 786 C C . MET A 1 100 ? -15.477 -19.188 4.664 1 83.56 100 MET A C 1
ATOM 788 O O . MET A 1 100 ? -15.5 -18.297 5.504 1 83.56 100 MET A O 1
ATOM 792 N N . PHE A 1 101 ? -16.047 -19.094 3.525 1 86.38 101 PHE A N 1
ATOM 793 C CA . PHE A 1 101 ? -16.625 -17.828 3.098 1 86.38 101 PHE A CA 1
ATOM 794 C C . PHE A 1 101 ? -18.156 -17.891 3.164 1 86.38 101 PHE A C 1
ATOM 796 O O . PHE A 1 101 ? -18.75 -18.922 2.883 1 86.38 101 PHE A O 1
ATOM 803 N N . PRO A 1 102 ? -18.781 -16.719 3.529 1 87.5 102 PRO A N 1
ATOM 804 C CA . PRO A 1 102 ? -20.234 -16.672 3.477 1 87.5 102 PRO A CA 1
ATOM 805 C C . PRO A 1 102 ? -20.781 -16.906 2.07 1 87.5 102 PRO A C 1
ATOM 807 O O . PRO A 1 102 ? -20.188 -16.453 1.088 1 87.5 102 PRO A O 1
ATOM 810 N N . PRO A 1 103 ? -21.922 -17.562 2.004 1 89.56 103 PRO A N 1
ATOM 811 C CA . PRO A 1 103 ? -22.516 -17.875 0.703 1 89.56 103 PRO A CA 1
ATOM 812 C C . PRO A 1 103 ? -22.719 -16.641 -0.173 1 89.56 103 PRO A C 1
ATOM 814 O O . PRO A 1 103 ? -22.562 -16.719 -1.395 1 89.56 103 PRO A O 1
ATOM 817 N N . SER A 1 104 ? -23.078 -15.531 0.45 1 90.12 104 SER A N 1
ATOM 818 C CA . SER A 1 104 ? -23.312 -14.312 -0.317 1 90.12 104 SER A CA 1
ATOM 819 C C . SER A 1 104 ? -22.047 -13.852 -1.032 1 90.12 104 SER A C 1
ATOM 821 O O . SER A 1 104 ? -22.109 -13.422 -2.184 1 90.12 104 SER A O 1
ATOM 823 N N . ILE A 1 105 ? -20.922 -14.039 -0.351 1 88.06 105 ILE A N 1
ATOM 824 C CA . ILE A 1 105 ? -19.641 -13.641 -0.936 1 88.06 105 ILE A CA 1
ATOM 825 C C . ILE A 1 105 ? -19.25 -14.641 -2.023 1 88.06 105 ILE A C 1
ATOM 827 O O . ILE A 1 105 ? -18.781 -14.242 -3.098 1 88.06 105 ILE A O 1
ATOM 831 N N . VAL A 1 106 ? -19.484 -15.906 -1.755 1 89.38 106 VAL A N 1
ATOM 832 C CA . VAL A 1 106 ? -19.188 -16.969 -2.715 1 89.38 106 VAL A CA 1
ATOM 833 C C . VAL A 1 106 ? -19.938 -16.703 -4.02 1 89.38 106 VAL A C 1
ATOM 835 O O . VAL A 1 106 ? -19.359 -16.812 -5.105 1 89.38 106 VAL A O 1
ATOM 838 N N . LEU A 1 107 ? -21.141 -16.312 -3.885 1 90.5 107 LEU A N 1
ATOM 839 C CA . LEU A 1 107 ? -21.969 -16.062 -5.055 1 90.5 107 LEU A CA 1
ATOM 840 C C . LEU A 1 107 ? -21.547 -14.781 -5.77 1 90.5 107 LEU A C 1
ATOM 842 O O . LEU A 1 107 ? -21.359 -14.781 -6.988 1 90.5 107 LEU A O 1
ATOM 846 N N . SER A 1 108 ? -21.328 -13.727 -5.027 1 89.25 108 SER A N 1
ATOM 847 C CA . SER A 1 108 ? -21.062 -12.422 -5.609 1 89.25 108 SER A CA 1
ATOM 848 C C . SER A 1 108 ? -19.703 -12.406 -6.309 1 89.25 108 SER A C 1
ATOM 850 O O . SER A 1 108 ? -19.531 -11.758 -7.348 1 89.25 108 SER A O 1
ATOM 852 N N . ARG A 1 109 ? -18.797 -13.172 -5.734 1 87.69 109 ARG A N 1
ATOM 853 C CA . ARG A 1 109 ? -17.438 -13.141 -6.277 1 87.69 109 ARG A CA 1
ATOM 854 C C . ARG A 1 109 ? -17.172 -14.367 -7.145 1 87.69 109 ARG A C 1
ATOM 856 O O . ARG A 1 109 ? -16.062 -14.539 -7.652 1 87.69 109 ARG A O 1
ATOM 863 N N . GLU A 1 110 ? -18.172 -15.219 -7.238 1 91.38 110 GLU A N 1
ATOM 864 C CA . GLU A 1 110 ? -18.109 -16.422 -8.055 1 91.38 110 GLU A CA 1
ATOM 865 C C . GLU A 1 110 ? -16.922 -17.297 -7.645 1 91.38 110 GLU A C 1
ATOM 867 O O . GLU A 1 110 ? -16.141 -17.75 -8.492 1 91.38 110 GLU A O 1
ATOM 872 N N . TYR A 1 111 ? -16.875 -17.5 -6.367 1 91.25 111 TYR A N 1
ATOM 873 C CA . TYR A 1 111 ? -15.859 -18.438 -5.867 1 91.25 111 TYR A CA 1
ATOM 874 C C . TYR A 1 111 ? -16.141 -19.859 -6.332 1 91.25 111 TYR A C 1
ATOM 876 O O . TYR A 1 111 ? -17.297 -20.281 -6.359 1 91.25 111 TYR A O 1
ATOM 884 N N . GLN A 1 112 ? -15.141 -20.484 -6.789 1 92.31 112 GLN A N 1
ATOM 885 C CA . GLN A 1 112 ? -15.234 -21.875 -7.254 1 92.31 112 GLN A CA 1
ATOM 886 C C . GLN A 1 112 ? -14.023 -22.688 -6.812 1 92.31 112 GLN A C 1
ATOM 888 O O . GLN A 1 112 ? -12.883 -22.25 -6.984 1 92.31 112 GLN A O 1
ATOM 893 N N . ALA A 1 113 ? -14.414 -23.828 -6.215 1 95 113 ALA A N 1
ATOM 894 C CA . ALA A 1 113 ? -13.32 -24.719 -5.836 1 95 113 ALA A CA 1
ATOM 895 C C . ALA A 1 113 ? -12.688 -25.359 -7.066 1 95 113 ALA A C 1
ATOM 897 O O . ALA A 1 113 ? -13.367 -25.625 -8.055 1 95 113 ALA A O 1
ATOM 898 N N . PHE A 1 114 ? -11.422 -25.625 -7.051 1 96.88 114 PHE A N 1
ATOM 899 C CA . PHE A 1 114 ? -10.688 -26.359 -8.078 1 96.88 114 PHE A CA 1
ATOM 900 C C . PHE A 1 114 ? -9.414 -26.969 -7.496 1 96.88 114 PHE A C 1
ATOM 902 O O . PHE A 1 114 ? -8.867 -26.469 -6.512 1 96.88 114 PHE A O 1
ATOM 909 N N . PRO A 1 115 ? -9.031 -28.109 -8.031 1 97 115 PRO A N 1
ATOM 910 C CA . PRO A 1 115 ? -7.828 -28.781 -7.523 1 97 115 PRO A CA 1
ATOM 911 C C . PRO A 1 115 ? -6.543 -28.031 -7.879 1 97 115 PRO A C 1
ATOM 913 O O . PRO A 1 115 ? -6.586 -27.031 -8.609 1 97 115 PRO A O 1
ATOM 916 N N . LEU A 1 116 ? -5.438 -28.5 -7.328 1 98.12 116 LEU A N 1
ATOM 917 C CA . LEU A 1 116 ? -4.129 -27.891 -7.559 1 98.12 116 LEU A CA 1
ATOM 918 C C . LEU A 1 116 ? -3.826 -27.812 -9.047 1 98.12 116 LEU A C 1
ATOM 920 O O . LEU A 1 116 ? -3.977 -28.797 -9.773 1 98.12 116 LEU A O 1
ATOM 924 N N . GLN A 1 117 ? -3.516 -26.625 -9.5 1 98.38 117 GLN A N 1
ATOM 925 C CA . GLN A 1 117 ? -3.027 -26.359 -10.852 1 98.38 117 GLN A CA 1
ATOM 926 C C . GLN A 1 117 ? -1.6 -25.828 -10.82 1 98.38 117 GLN A C 1
ATOM 928 O O . GLN A 1 117 ? -1.269 -24.969 -10 1 98.38 117 GLN A O 1
ATOM 933 N N . VAL A 1 118 ? -0.778 -26.375 -11.648 1 98.88 118 VAL A N 1
ATOM 934 C CA . VAL A 1 118 ? 0.579 -25.875 -11.859 1 98.88 118 VAL A CA 1
ATOM 935 C C . VAL A 1 118 ? 0.765 -25.5 -13.328 1 98.88 118 VAL A C 1
ATOM 937 O O . VAL A 1 118 ? 0.425 -26.281 -14.227 1 98.88 118 VAL A O 1
ATOM 940 N N . PHE A 1 119 ? 1.264 -24.328 -13.602 1 98.94 119 PHE A N 1
ATOM 941 C CA . PHE A 1 119 ? 1.59 -23.906 -14.961 1 98.94 119 PHE A CA 1
ATOM 942 C C . PHE A 1 119 ? 3.033 -23.438 -15.047 1 98.94 119 PHE A C 1
ATOM 944 O O . PHE A 1 119 ? 3.441 -22.547 -14.297 1 98.94 119 PHE A O 1
ATOM 951 N N . VAL A 1 120 ? 3.801 -24.031 -15.844 1 98.94 120 VAL A N 1
ATOM 952 C CA . VAL A 1 120 ? 5.137 -23.594 -16.234 1 98.94 120 VAL A CA 1
ATOM 953 C C . VAL A 1 120 ? 5.082 -22.891 -17.594 1 98.94 120 VAL A C 1
ATOM 955 O O . VAL A 1 120 ? 4.469 -23.391 -18.531 1 98.94 120 VAL A O 1
ATOM 958 N N . ASN A 1 121 ? 5.691 -21.703 -17.688 1 98.94 121 ASN A N 1
ATOM 959 C CA . ASN A 1 121 ? 5.672 -20.859 -18.875 1 98.94 121 ASN A CA 1
ATOM 960 C C . ASN A 1 121 ? 4.242 -20.547 -19.328 1 98.94 121 ASN A C 1
ATOM 962 O O . ASN A 1 121 ? 3.895 -20.719 -20.484 1 98.94 121 ASN A O 1
ATOM 966 N N . PRO A 1 122 ? 3.441 -20.062 -18.422 1 98.94 122 PRO A N 1
ATOM 967 C CA . PRO A 1 122 ? 2.041 -19.812 -18.766 1 98.94 122 PRO A CA 1
ATOM 968 C C . PRO A 1 122 ? 1.871 -18.625 -19.719 1 98.94 122 PRO A C 1
ATOM 970 O O . PRO A 1 122 ? 2.598 -17.641 -19.609 1 98.94 122 PRO A O 1
ATOM 973 N N . VAL A 1 123 ? 0.949 -18.766 -20.531 1 98.69 123 VAL A N 1
ATOM 974 C CA . VAL A 1 123 ? 0.483 -17.719 -21.422 1 98.69 123 VAL A CA 1
ATOM 975 C C . VAL A 1 123 ? -1.031 -17.562 -21.297 1 98.69 123 VAL A C 1
ATOM 977 O O . VAL A 1 123 ? -1.759 -18.562 -21.25 1 98.69 123 VAL A O 1
ATOM 980 N N . MET A 1 124 ? -1.438 -16.344 -21.234 1 98.62 124 MET A N 1
ATOM 981 C CA . MET A 1 124 ? -2.865 -16.094 -21.047 1 98.62 124 MET A CA 1
ATOM 982 C C . MET A 1 124 ? -3.463 -15.391 -22.25 1 98.62 124 MET A C 1
ATOM 984 O O . MET A 1 124 ? -2.844 -14.484 -22.812 1 98.62 124 MET A O 1
ATOM 988 N N . ARG A 1 125 ? -4.637 -15.781 -22.562 1 98.5 125 ARG A N 1
ATOM 989 C CA . ARG A 1 125 ? -5.457 -15.094 -23.547 1 98.5 125 ARG A CA 1
ATOM 990 C C . ARG A 1 125 ? -6.777 -14.625 -22.938 1 98.5 125 ARG A C 1
ATOM 992 O O . ARG A 1 125 ? -7.395 -15.359 -22.156 1 98.5 125 ARG A O 1
ATOM 999 N N . VAL A 1 126 ? -7.168 -13.43 -23.312 1 98.31 126 VAL A N 1
ATOM 1000 C CA . VAL A 1 126 ? -8.469 -12.914 -22.875 1 98.31 126 VAL A CA 1
ATOM 1001 C C . VAL A 1 126 ? -9.57 -13.492 -23.766 1 98.31 126 VAL A C 1
ATOM 1003 O O . VAL A 1 126 ? -9.5 -13.406 -25 1 98.31 126 VAL A O 1
ATOM 1006 N N . VAL A 1 127 ? -10.516 -14.102 -23.156 1 97.94 127 VAL A N 1
ATOM 1007 C CA . VAL A 1 127 ? -11.625 -14.68 -23.906 1 97.94 127 VAL A CA 1
ATOM 1008 C C . VAL A 1 127 ? -12.75 -13.664 -24.031 1 97.94 127 VAL A C 1
ATOM 1010 O O . VAL A 1 127 ? -13.312 -13.477 -25.125 1 97.94 127 VAL A O 1
ATOM 1013 N N . GLU A 1 128 ? -13.07 -13 -22.906 1 93.25 128 GLU A N 1
ATOM 1014 C CA . GLU A 1 128 ? -14.039 -11.906 -22.844 1 93.25 128 GLU A CA 1
ATOM 1015 C C . GLU A 1 128 ? -13.391 -10.625 -22.328 1 93.25 128 GLU A C 1
ATOM 1017 O O . GLU A 1 128 ? -12.75 -10.625 -21.281 1 93.25 128 GLU A O 1
ATOM 1022 N N . LYS A 1 129 ? -13.641 -9.5 -22.984 1 94.12 129 LYS A N 1
ATOM 1023 C CA . LYS A 1 129 ? -12.945 -8.25 -22.703 1 94.12 129 LYS A CA 1
ATOM 1024 C C . LYS A 1 129 ? -13.57 -7.535 -21.5 1 94.12 129 LYS A C 1
ATOM 1026 O O . LYS A 1 129 ? -12.977 -6.609 -20.938 1 94.12 129 LYS A O 1
ATOM 1031 N N . HIS A 1 130 ? -14.711 -8.031 -21.156 1 96.81 130 HIS A N 1
ATOM 1032 C CA . HIS A 1 130 ? -15.375 -7.438 -20 1 96.81 130 HIS A CA 1
ATOM 1033 C C . HIS A 1 130 ? -14.547 -7.633 -18.734 1 96.81 130 HIS A C 1
ATOM 1035 O O . HIS A 1 130 ? -14.039 -8.727 -18.484 1 96.81 130 HIS A O 1
ATOM 1041 N N . LYS A 1 131 ? -14.391 -6.531 -17.938 1 98.12 131 LYS A N 1
ATOM 1042 C CA . LYS A 1 131 ? -13.656 -6.621 -16.672 1 98.12 131 LYS A CA 1
ATOM 1043 C C . LYS A 1 131 ? -14.609 -6.5 -15.484 1 98.12 131 LYS A C 1
ATOM 1045 O O . LYS A 1 131 ? -15.617 -5.801 -15.562 1 98.12 131 LYS A O 1
ATOM 1050 N N . VAL A 1 132 ? -14.289 -7.168 -14.445 1 97.25 132 VAL A N 1
ATOM 1051 C CA . VAL A 1 132 ? -15 -7.055 -13.172 1 97.25 132 VAL A CA 1
ATOM 1052 C C . VAL A 1 132 ? -14.039 -6.582 -12.086 1 97.25 132 VAL A C 1
ATOM 1054 O O . VAL A 1 132 ? -12.883 -7.023 -12.031 1 97.25 132 VAL A O 1
ATOM 1057 N N . THR A 1 133 ? -14.578 -5.688 -11.18 1 97.56 133 THR A N 1
ATOM 1058 C CA . THR A 1 133 ? -13.742 -5.066 -10.156 1 97.56 133 THR A CA 1
ATOM 1059 C C . THR A 1 133 ? -14.086 -5.617 -8.773 1 97.56 133 THR A C 1
ATOM 1061 O O . THR A 1 133 ? -15.227 -5.484 -8.312 1 97.56 133 THR A O 1
ATOM 1064 N N . PHE A 1 134 ? -13.141 -6.301 -8.133 1 96.31 134 PHE A N 1
ATOM 1065 C CA . PHE A 1 134 ? -13.297 -6.871 -6.801 1 96.31 134 PHE A CA 1
ATOM 1066 C C . PHE A 1 134 ? -12.031 -6.648 -5.973 1 96.31 134 PHE A C 1
ATOM 1068 O O . PHE A 1 134 ? -10.969 -6.344 -6.516 1 96.31 134 PHE A O 1
ATOM 1075 N N . PRO A 1 135 ? -12.133 -6.758 -4.656 1 94.94 135 PRO A N 1
ATOM 1076 C CA . PRO A 1 135 ? -10.945 -6.598 -3.814 1 94.94 135 PRO A CA 1
ATOM 1077 C C . PRO A 1 135 ? -9.906 -7.695 -4.035 1 94.94 135 PRO A C 1
ATOM 1079 O O . PRO A 1 135 ? -10.273 -8.859 -4.23 1 94.94 135 PRO A O 1
ATOM 1082 N N . GLU A 1 136 ? -8.695 -7.285 -4.07 1 96.69 136 GLU A N 1
ATOM 1083 C CA . GLU A 1 136 ? -7.559 -8.203 -4.074 1 96.69 136 GLU A CA 1
ATOM 1084 C C . GLU A 1 136 ? -6.594 -7.895 -2.934 1 96.69 136 GLU A C 1
ATOM 1086 O O . GLU A 1 136 ? -6.445 -6.734 -2.539 1 96.69 136 GLU A O 1
ATOM 1091 N N . ALA A 1 137 ? -6.055 -8.875 -2.432 1 96.81 137 ALA A N 1
ATOM 1092 C CA . ALA A 1 137 ? -4.906 -8.82 -1.527 1 96.81 137 ALA A CA 1
ATOM 1093 C C . ALA A 1 137 ? -3.777 -9.719 -2.023 1 96.81 137 ALA A C 1
ATOM 1095 O O . ALA A 1 137 ? -3.975 -10.531 -2.93 1 96.81 137 ALA A O 1
ATOM 1096 N N . CYS A 1 138 ? -2.639 -9.523 -1.517 1 97.56 138 CYS A N 1
ATOM 1097 C CA . CYS A 1 138 ? -1.446 -10.266 -1.91 1 97.56 138 CYS A CA 1
ATOM 1098 C C . CYS A 1 138 ? -0.575 -10.578 -0.7 1 97.56 138 CYS A C 1
ATOM 1100 O O . CYS A 1 138 ? -0.4 -9.727 0.18 1 97.56 138 CYS A O 1
ATOM 1102 N N . GLU A 1 139 ? -0.008 -11.719 -0.646 1 96.12 139 GLU A N 1
ATOM 1103 C CA . GLU A 1 139 ? 0.875 -12.094 0.454 1 96.12 139 GLU A CA 1
ATOM 1104 C C . GLU A 1 139 ? 2.146 -11.25 0.454 1 96.12 139 GLU A C 1
ATOM 1106 O O . GLU A 1 139 ? 2.85 -11.18 1.464 1 96.12 139 GLU A O 1
ATOM 1111 N N . CYS A 1 140 ? 2.469 -10.641 -0.682 1 97.62 140 CYS A N 1
ATOM 1112 C CA . CYS A 1 140 ? 3.625 -9.758 -0.783 1 97.62 140 CYS A CA 1
ATOM 1113 C C . CYS A 1 140 ? 3.334 -8.398 -0.152 1 97.62 140 CYS A C 1
ATOM 1115 O O . CYS A 1 140 ? 4.25 -7.621 0.103 1 97.62 140 CYS A O 1
ATOM 1117 N N . ILE A 1 141 ? 2.074 -8.078 0.044 1 97.25 141 ILE A N 1
ATOM 1118 C CA . ILE A 1 141 ? 1.599 -6.836 0.649 1 97.25 141 ILE A CA 1
ATOM 1119 C C . ILE A 1 141 ? 0.628 -7.156 1.784 1 97.25 141 ILE A C 1
ATOM 1121 O O . ILE A 1 141 ? -0.59 -7.125 1.595 1 97.25 141 ILE A O 1
ATOM 1125 N N . LYS A 1 142 ? 1.105 -7.375 2.928 1 93.81 142 LYS A N 1
ATOM 1126 C CA . LYS A 1 142 ? 0.32 -7.953 4.016 1 93.81 142 LYS A CA 1
ATOM 1127 C C . LYS A 1 142 ? -0.589 -6.906 4.652 1 93.81 142 LYS A C 1
ATOM 1129 O O . LYS A 1 142 ? -0.15 -5.793 4.949 1 93.81 142 LYS A O 1
ATOM 1134 N N . GLY A 1 143 ? -1.829 -7.301 4.77 1 93.88 143 GLY A N 1
ATOM 1135 C CA . GLY A 1 143 ? -2.775 -6.512 5.543 1 93.88 143 GLY A CA 1
ATOM 1136 C C . GLY A 1 143 ? -3.475 -5.445 4.719 1 93.88 143 GLY A C 1
ATOM 1137 O O . GLY A 1 143 ? -4.293 -4.688 5.238 1 93.88 143 GLY A O 1
ATOM 1138 N N . TYR A 1 144 ? -3.115 -5.363 3.432 1 97.12 144 TYR A N 1
ATOM 1139 C CA . TYR A 1 144 ? -3.703 -4.332 2.578 1 97.12 144 TYR A CA 1
ATOM 1140 C C . TYR A 1 144 ? -4.453 -4.957 1.409 1 97.12 144 TYR A C 1
ATOM 1142 O O . TYR A 1 144 ? -4.148 -6.078 0.991 1 97.12 144 TYR A O 1
ATOM 1150 N N . SER A 1 145 ? -5.441 -4.246 0.908 1 97.62 145 SER A N 1
ATOM 1151 C CA . SER A 1 145 ? -6.203 -4.652 -0.27 1 97.62 145 SER A CA 1
ATOM 1152 C C . SER A 1 145 ? -6.672 -3.439 -1.067 1 97.62 145 SER A C 1
ATOM 1154 O O . SER A 1 145 ? -6.551 -2.303 -0.606 1 97.62 145 SER A O 1
ATOM 1156 N N . ALA A 1 146 ? -7.117 -3.658 -2.238 1 98.44 146 ALA A N 1
ATOM 1157 C CA . ALA A 1 146 ? -7.699 -2.637 -3.105 1 98.44 146 ALA A CA 1
ATOM 1158 C C . ALA A 1 146 ? -8.617 -3.266 -4.152 1 98.44 146 ALA A C 1
ATOM 1160 O O . ALA A 1 146 ? -8.531 -4.465 -4.418 1 98.44 146 ALA A O 1
ATOM 1161 N N . LEU A 1 147 ? -9.508 -2.453 -4.652 1 98.38 147 LEU A N 1
ATOM 1162 C CA . LEU A 1 147 ? -10.297 -2.877 -5.801 1 98.38 147 LEU A CA 1
ATOM 1163 C C . LEU A 1 147 ? -9.438 -2.947 -7.059 1 98.38 147 LEU A C 1
ATOM 1165 O O . LEU A 1 147 ? -8.688 -2.012 -7.355 1 98.38 147 LEU A O 1
ATOM 1169 N N . VAL A 1 148 ? -9.562 -4.051 -7.754 1 98.56 148 VAL A N 1
ATOM 1170 C CA . VAL A 1 148 ? -8.742 -4.297 -8.93 1 98.56 148 VAL A CA 1
ATOM 1171 C C . VAL A 1 148 ? -9.609 -4.812 -10.078 1 98.56 148 VAL A C 1
ATOM 1173 O O . VAL A 1 148 ? -10.367 -5.773 -9.898 1 98.56 148 VAL A O 1
ATOM 1176 N N . PRO A 1 149 ? -9.547 -4.203 -11.234 1 98.69 149 PRO A N 1
ATOM 1177 C CA . PRO A 1 149 ? -10.258 -4.754 -12.391 1 98.69 149 PRO A CA 1
ATOM 1178 C C . PRO A 1 149 ? -9.508 -5.918 -13.039 1 98.69 149 PRO A C 1
ATOM 1180 O O . PRO A 1 149 ? -8.297 -5.836 -13.25 1 98.69 149 PRO A O 1
ATOM 1183 N N . ARG A 1 150 ? -10.211 -7 -13.289 1 98.44 150 ARG A N 1
ATOM 1184 C CA . ARG A 1 150 ? -9.688 -8.156 -14.008 1 98.44 150 ARG A CA 1
ATOM 1185 C C . ARG A 1 150 ? -10.664 -8.625 -15.078 1 98.44 150 ARG A C 1
ATOM 1187 O O . ARG A 1 150 ? -11.875 -8.484 -14.93 1 98.44 150 ARG A O 1
ATOM 1194 N N . TYR A 1 151 ? -10.062 -9.141 -16.156 1 98.62 151 TYR A N 1
ATOM 1195 C CA . TYR A 1 151 ? -10.914 -9.758 -17.172 1 98.62 151 TYR A CA 1
ATOM 1196 C C . TYR A 1 151 ? -11.75 -10.883 -16.578 1 98.62 151 TYR A C 1
ATOM 1198 O O . TYR A 1 151 ? -11.258 -11.672 -15.773 1 98.62 151 TYR A O 1
ATOM 1206 N N . TYR A 1 152 ? -12.961 -10.938 -17 1 98.06 152 TYR A N 1
ATOM 1207 C CA . TYR A 1 152 ? -13.93 -11.875 -16.438 1 98.06 152 TYR A CA 1
ATOM 1208 C C . TYR A 1 152 ? -13.609 -13.305 -16.859 1 98.06 152 TYR A C 1
ATOM 1210 O O . TYR A 1 152 ? -13.844 -14.25 -16.094 1 98.06 152 TYR A O 1
ATOM 1218 N N . GLU A 1 153 ? -13.141 -13.453 -18.031 1 98.38 153 GLU A N 1
ATOM 1219 C CA . GLU A 1 153 ? -12.891 -14.781 -18.594 1 98.38 153 GLU A CA 1
ATOM 1220 C C . GLU A 1 153 ? -11.562 -14.82 -19.344 1 98.38 153 GLU A C 1
ATOM 1222 O O . GLU A 1 153 ? -11.305 -13.992 -20.219 1 98.38 153 GLU A O 1
ATOM 1227 N N . VAL A 1 154 ? -10.766 -15.859 -18.984 1 98.69 154 VAL A N 1
ATOM 1228 C CA . VAL A 1 154 ? -9.461 -16 -19.625 1 98.69 154 VAL A CA 1
ATOM 1229 C C . VAL A 1 154 ? -9.18 -17.469 -19.906 1 98.69 154 VAL A C 1
ATOM 1231 O O . VAL A 1 154 ? -9.852 -18.359 -19.359 1 98.69 154 VAL A O 1
ATOM 1234 N N . LYS A 1 155 ? -8.281 -17.688 -20.75 1 98.88 155 LYS A N 1
ATOM 1235 C CA . LYS A 1 155 ? -7.703 -18.984 -21.047 1 98.88 155 LYS A CA 1
ATOM 1236 C C . LYS A 1 155 ? -6.195 -18.984 -20.828 1 98.88 155 LYS A C 1
ATOM 1238 O O . LYS A 1 155 ? -5.5 -18.078 -21.281 1 98.88 155 LYS A O 1
ATOM 1243 N N . ILE A 1 156 ? -5.754 -19.984 -20.047 1 98.88 156 ILE A N 1
ATOM 1244 C CA . ILE A 1 156 ? -4.324 -20.078 -19.781 1 98.88 156 ILE A CA 1
ATOM 1245 C C . ILE A 1 156 ? -3.775 -21.375 -20.375 1 98.88 156 ILE A C 1
ATOM 1247 O O . ILE A 1 156 ? -4.434 -22.406 -20.328 1 98.88 156 ILE A O 1
ATOM 1251 N N . THR A 1 157 ? -2.598 -21.281 -20.922 1 98.88 157 THR A N 1
ATOM 1252 C CA . THR A 1 157 ? -1.872 -22.438 -21.438 1 98.88 157 THR A CA 1
ATOM 1253 C C . THR A 1 157 ? -0.458 -22.484 -20.875 1 98.88 157 THR A C 1
ATOM 1255 O O . THR A 1 157 ? 0.039 -21.484 -20.344 1 98.88 157 THR A O 1
ATOM 1258 N N . GLY A 1 158 ? 0.165 -23.672 -20.922 1 98.81 158 GLY A N 1
ATOM 1259 C CA . GLY A 1 158 ? 1.521 -23.891 -20.453 1 98.81 158 GLY A CA 1
ATOM 1260 C C . GLY A 1 158 ? 1.864 -25.359 -20.281 1 98.81 158 GLY A C 1
ATOM 1261 O O . GLY A 1 158 ? 1.39 -26.203 -21.031 1 98.81 158 GLY A O 1
ATOM 1262 N N . TYR A 1 159 ? 2.764 -25.625 -19.375 1 98.94 159 TYR A N 1
ATOM 1263 C CA . TYR A 1 159 ? 3.152 -27 -19.047 1 98.94 159 TYR A CA 1
ATOM 1264 C C . TYR A 1 159 ? 2.908 -27.297 -17.578 1 98.94 159 TYR A C 1
ATOM 1266 O O . TYR A 1 159 ? 3.025 -26.406 -16.734 1 98.94 159 TYR A O 1
ATOM 1274 N N . ASN A 1 160 ? 2.516 -28.516 -17.297 1 98.75 160 ASN A N 1
ATOM 1275 C CA . ASN A 1 160 ? 2.426 -28.922 -15.891 1 98.75 160 ASN A CA 1
ATOM 1276 C C . ASN A 1 160 ? 3.76 -29.453 -15.375 1 98.75 160 ASN A C 1
ATOM 1278 O O . ASN A 1 160 ? 4.777 -29.359 -16.062 1 98.75 160 ASN A O 1
ATOM 1282 N N . GLU A 1 161 ? 3.789 -29.969 -14.156 1 98.25 161 GLU A N 1
ATOM 1283 C CA . GLU A 1 161 ? 5.016 -30.406 -13.5 1 98.25 161 GLU A CA 1
ATOM 1284 C C . GLU A 1 161 ? 5.598 -31.641 -14.188 1 98.25 161 GLU A C 1
ATOM 1286 O O . GLU A 1 161 ? 6.754 -32 -13.953 1 98.25 161 GLU A O 1
ATOM 1291 N N . LYS A 1 162 ? 4.812 -32.312 -15.047 1 98.38 162 LYS A N 1
ATOM 1292 C CA . LYS A 1 162 ? 5.27 -33.469 -15.797 1 98.38 162 LYS A CA 1
ATOM 1293 C C . LYS A 1 162 ? 5.707 -33.062 -17.203 1 98.38 162 LYS A C 1
ATOM 1295 O O . LYS A 1 162 ? 5.941 -33.938 -18.062 1 98.38 162 LYS A O 1
ATOM 1300 N N . ALA A 1 163 ? 5.688 -31.781 -17.484 1 98.62 163 ALA A N 1
ATOM 1301 C CA . ALA A 1 163 ? 6.102 -31.219 -18.766 1 98.62 163 ALA A CA 1
ATOM 1302 C C . ALA A 1 163 ? 5.074 -31.516 -19.859 1 98.62 163 ALA A C 1
ATOM 1304 O O . ALA A 1 163 ? 5.43 -31.641 -21.031 1 98.62 163 ALA A O 1
ATOM 1305 N N . GLU A 1 164 ? 3.875 -31.75 -19.453 1 98.75 164 GLU A N 1
ATOM 1306 C CA . GLU A 1 164 ? 2.785 -31.922 -20.406 1 98.75 164 GLU A CA 1
ATOM 1307 C C . GLU A 1 164 ? 2.09 -30.609 -20.703 1 98.75 164 GLU A C 1
ATOM 1309 O O . GLU A 1 164 ? 1.885 -29.781 -19.797 1 98.75 164 GLU A O 1
ATOM 1314 N N . GLU A 1 165 ? 1.709 -30.422 -21.906 1 98.69 165 GLU A N 1
ATOM 1315 C CA . GLU A 1 165 ? 0.938 -29.234 -22.25 1 98.69 165 GLU A CA 1
ATOM 1316 C C . GLU A 1 165 ? -0.438 -29.25 -21.594 1 98.69 165 GLU A C 1
ATOM 1318 O O . GLU A 1 165 ? -1.119 -30.281 -21.609 1 98.69 165 GLU A O 1
ATOM 1323 N N . VAL A 1 166 ? -0.794 -28.188 -21.016 1 98.56 166 VAL A N 1
ATOM 1324 C CA . VAL A 1 166 ? -2.096 -28.094 -20.359 1 98.56 166 VAL A CA 1
ATOM 1325 C C . VAL A 1 166 ? -2.758 -26.766 -20.719 1 98.56 166 VAL A C 1
ATOM 1327 O O . VAL A 1 166 ? -2.076 -25.797 -21.062 1 98.56 166 VAL A O 1
ATOM 1330 N N . GLU A 1 167 ? -4.039 -26.766 -20.688 1 98.5 167 GLU A N 1
ATOM 1331 C CA . GLU A 1 167 ? -4.871 -25.594 -20.938 1 98.5 167 GLU A CA 1
ATOM 1332 C C . GLU A 1 167 ? -6.059 -25.547 -19.969 1 98.5 167 GLU A C 1
ATOM 1334 O O . GLU A 1 167 ? -6.574 -26.578 -19.562 1 98.5 167 GLU A O 1
ATOM 1339 N N . TRP A 1 168 ? -6.457 -24.375 -19.641 1 98.44 168 TRP A N 1
ATOM 1340 C CA . TRP A 1 168 ? -7.555 -24.188 -18.703 1 98.44 168 TRP A CA 1
ATOM 1341 C C . TRP A 1 168 ? -8.281 -22.875 -18.969 1 98.44 168 TRP A C 1
ATOM 1343 O O . TRP A 1 168 ? -7.684 -21.797 -18.922 1 98.44 168 TRP A O 1
ATOM 1353 N N . GLN A 1 169 ? -9.531 -22.969 -19.438 1 98.38 169 GLN A N 1
ATOM 1354 C CA . GLN A 1 169 ? -10.375 -21.797 -19.625 1 98.38 169 GLN A CA 1
ATOM 1355 C C . GLN A 1 169 ? -11.344 -21.609 -18.469 1 98.38 169 GLN A C 1
ATOM 1357 O O . GLN A 1 169 ? -12.07 -22.531 -18.094 1 98.38 169 GLN A O 1
ATOM 1362 N N . VAL A 1 170 ? -11.352 -20.438 -17.875 1 97.5 170 VAL A N 1
ATOM 1363 C CA . VAL A 1 170 ? -12.148 -20.25 -16.672 1 97.5 170 VAL A CA 1
ATOM 1364 C C . VAL A 1 170 ? -12.727 -18.844 -16.641 1 97.5 170 VAL A C 1
ATOM 1366 O O . VAL A 1 170 ? -12.266 -17.953 -17.375 1 97.5 170 VAL A O 1
ATOM 1369 N N . LYS A 1 171 ? -13.75 -18.672 -15.805 1 96.56 171 LYS A N 1
ATOM 1370 C CA . LYS A 1 171 ? -14.398 -17.391 -15.539 1 96.56 171 LYS A CA 1
ATOM 1371 C C . LYS A 1 171 ? -14.43 -17.094 -14.039 1 96.56 171 LYS A C 1
ATOM 1373 O O . LYS A 1 171 ? -14.211 -18 -13.219 1 96.56 171 LYS A O 1
ATOM 1378 N N . GLY A 1 172 ? -14.656 -15.789 -13.742 1 94.62 172 GLY A N 1
ATOM 1379 C CA . GLY A 1 172 ? -14.859 -15.422 -12.352 1 94.62 172 GLY A CA 1
ATOM 1380 C C . GLY A 1 172 ? -13.594 -15.5 -11.523 1 94.62 172 GLY A C 1
ATOM 1381 O O . GLY A 1 172 ? -12.539 -15 -11.938 1 94.62 172 GLY A O 1
ATOM 1382 N N . TRP A 1 173 ? -13.711 -16.141 -10.359 1 94.38 173 TRP A N 1
ATOM 1383 C CA . TRP A 1 173 ? -12.672 -16.125 -9.328 1 94.38 173 TRP A CA 1
ATOM 1384 C C . TRP A 1 173 ? -11.398 -16.797 -9.828 1 94.38 173 TRP A C 1
ATOM 1386 O O . TRP A 1 173 ? -10.305 -16.234 -9.711 1 94.38 173 TRP A O 1
ATOM 1396 N N . PRO A 1 174 ? -11.469 -18 -10.469 1 96.75 174 PRO A N 1
ATOM 1397 C CA . PRO A 1 174 ? -10.227 -18.594 -10.961 1 96.75 174 PRO A CA 1
ATOM 1398 C C . PRO A 1 174 ? -9.539 -17.734 -12.023 1 96.75 174 PRO A C 1
ATOM 1400 O O . PRO A 1 174 ? -8.305 -17.703 -12.086 1 96.75 174 PRO A O 1
ATOM 1403 N N . ALA A 1 175 ? -10.328 -17.062 -12.844 1 98.12 175 ALA A N 1
ATOM 1404 C CA . ALA A 1 175 ? -9.766 -16.172 -13.852 1 98.12 175 ALA A CA 1
ATOM 1405 C C . ALA A 1 175 ? -8.992 -15.031 -13.188 1 98.12 175 ALA A C 1
ATOM 1407 O O . ALA A 1 175 ? -7.922 -14.648 -13.664 1 98.12 175 ALA A O 1
ATOM 1408 N N . ARG A 1 176 ? -9.531 -14.516 -12.133 1 97.94 176 ARG A N 1
ATOM 1409 C CA . ARG A 1 176 ? -8.891 -13.445 -11.383 1 97.94 176 ARG A CA 1
ATOM 1410 C C . ARG A 1 176 ? -7.574 -13.922 -10.773 1 97.94 176 ARG A C 1
ATOM 1412 O O . ARG A 1 176 ? -6.559 -13.227 -10.852 1 97.94 176 ARG A O 1
ATOM 1419 N N . ILE A 1 177 ? -7.543 -15.117 -10.227 1 98.12 177 ILE A N 1
ATOM 1420 C CA . ILE A 1 177 ? -6.34 -15.672 -9.617 1 98.12 177 ILE A CA 1
ATOM 1421 C C . ILE A 1 177 ? -5.246 -15.82 -10.672 1 98.12 177 ILE A C 1
ATOM 1423 O O . ILE A 1 177 ? -4.094 -15.445 -10.438 1 98.12 177 ILE A O 1
ATOM 1427 N N . ILE A 1 178 ? -5.598 -16.344 -11.812 1 98.75 178 ILE A N 1
ATOM 1428 C CA . ILE A 1 178 ? -4.652 -16.516 -12.906 1 98.75 178 ILE A CA 1
ATOM 1429 C C . ILE A 1 178 ? -3.984 -15.188 -13.234 1 98.75 178 ILE A C 1
ATOM 1431 O O . ILE A 1 178 ? -2.758 -15.094 -13.305 1 98.75 178 ILE A O 1
ATOM 1435 N N . GLN A 1 179 ? -4.785 -14.188 -13.422 1 98.88 179 GLN A N 1
ATOM 1436 C CA . GLN A 1 179 ? -4.281 -12.867 -13.805 1 98.88 179 GLN A CA 1
ATOM 1437 C C . GLN A 1 179 ? -3.381 -12.289 -12.719 1 98.88 179 GLN A C 1
ATOM 1439 O O . GLN A 1 179 ? -2.338 -11.703 -13.016 1 98.88 179 GLN A O 1
ATOM 1444 N N . HIS A 1 180 ? -3.738 -12.43 -11.438 1 98.81 180 HIS A N 1
ATOM 1445 C CA . HIS A 1 180 ? -2.932 -11.969 -10.305 1 98.81 180 HIS A CA 1
ATOM 1446 C C . HIS A 1 180 ? -1.555 -12.625 -10.312 1 98.81 180 HIS A C 1
ATOM 1448 O O . HIS A 1 180 ? -0.536 -11.945 -10.195 1 98.81 180 HIS A O 1
ATOM 1454 N N . GLU A 1 181 ? -1.521 -13.984 -10.453 1 98.88 181 GLU A N 1
ATOM 1455 C CA . GLU A 1 181 ? -0.254 -14.711 -10.422 1 98.88 181 GLU A CA 1
ATOM 1456 C C . GLU A 1 181 ? 0.594 -14.398 -11.648 1 98.88 181 GLU A C 1
ATOM 1458 O O . GLU A 1 181 ? 1.821 -14.336 -11.562 1 98.88 181 GLU A O 1
ATOM 1463 N N . LEU A 1 182 ? -0.064 -14.195 -12.789 1 98.88 182 LEU A N 1
ATOM 1464 C CA . LEU A 1 182 ? 0.679 -13.828 -13.984 1 98.88 182 LEU A CA 1
ATOM 1465 C C . LEU A 1 182 ? 1.292 -12.438 -13.844 1 98.88 182 LEU A C 1
ATOM 1467 O O . LEU A 1 182 ? 2.377 -12.172 -14.367 1 98.88 182 LEU A O 1
ATOM 1471 N N . ASP A 1 183 ? 0.573 -11.516 -13.203 1 98.81 183 ASP A N 1
ATOM 1472 C CA . ASP A 1 183 ? 1.175 -10.227 -12.891 1 98.81 183 ASP A CA 1
ATOM 1473 C C . ASP A 1 183 ? 2.512 -10.398 -12.172 1 98.81 183 ASP A C 1
ATOM 1475 O O . ASP A 1 183 ? 3.496 -9.734 -12.516 1 98.81 183 ASP A O 1
ATOM 1479 N N . HIS A 1 184 ? 2.559 -11.281 -11.242 1 98.81 184 HIS A N 1
ATOM 1480 C CA . HIS A 1 184 ? 3.793 -11.516 -10.5 1 98.81 184 HIS A CA 1
ATOM 1481 C C . HIS A 1 184 ? 4.914 -11.984 -11.422 1 98.81 184 HIS A C 1
ATOM 1483 O O . HIS A 1 184 ? 6.051 -11.523 -11.305 1 98.81 184 HIS A O 1
ATOM 1489 N N . ILE A 1 185 ? 4.684 -12.867 -12.328 1 98.44 185 ILE A N 1
ATOM 1490 C CA . ILE A 1 185 ? 5.738 -13.391 -13.195 1 98.44 185 ILE A CA 1
ATOM 1491 C C . ILE A 1 185 ? 6.164 -12.312 -14.188 1 98.44 185 ILE A C 1
ATOM 1493 O O . ILE A 1 185 ? 7.254 -12.383 -14.766 1 98.44 185 ILE A O 1
ATOM 1497 N N . ASN A 1 186 ? 5.316 -11.383 -14.391 1 98.69 186 ASN A N 1
ATOM 1498 C CA . ASN A 1 186 ? 5.629 -10.281 -15.305 1 98.69 186 ASN A CA 1
ATOM 1499 C C . ASN A 1 186 ? 6.156 -9.062 -14.555 1 98.69 186 ASN A C 1
ATOM 1501 O O . ASN A 1 186 ? 6.262 -7.977 -15.117 1 98.69 186 ASN A O 1
ATOM 1505 N N . GLY A 1 187 ? 6.426 -9.133 -13.25 1 98.44 187 GLY A N 1
ATOM 1506 C CA . GLY A 1 187 ? 7.023 -8.062 -12.469 1 98.44 187 GLY A CA 1
ATOM 1507 C C . GLY A 1 187 ? 6.027 -6.992 -12.062 1 98.44 187 GLY A C 1
ATOM 1508 O O . GLY A 1 187 ? 6.398 -5.832 -11.883 1 98.44 187 GLY A O 1
ATOM 1509 N N . LYS A 1 188 ? 4.801 -7.363 -12.031 1 98.56 188 LYS A N 1
ATOM 1510 C CA . LYS A 1 188 ? 3.729 -6.434 -11.68 1 98.56 188 LYS A CA 1
ATOM 1511 C C . LYS A 1 188 ? 3.01 -6.887 -10.414 1 98.56 188 LYS A C 1
ATOM 1513 O O . LYS A 1 188 ? 2.992 -8.078 -10.094 1 98.56 188 LYS A O 1
ATOM 1518 N N . LEU A 1 189 ? 2.48 -5.988 -9.648 1 98.62 189 LEU A N 1
ATOM 1519 C CA . LEU A 1 189 ? 1.639 -6.242 -8.484 1 98.62 189 LEU A CA 1
ATOM 1520 C C . LEU A 1 189 ? 0.299 -5.527 -8.617 1 98.62 189 LEU A C 1
ATOM 1522 O O . LEU A 1 189 ? 0.148 -4.629 -9.445 1 98.62 189 LEU A O 1
ATOM 1526 N N . TYR A 1 190 ? -0.689 -5.926 -7.777 1 98.62 190 TYR A N 1
ATOM 1527 C CA . TYR A 1 190 ? -2.029 -5.375 -7.938 1 98.62 190 TYR A CA 1
ATOM 1528 C C . TYR A 1 190 ? -2.037 -3.875 -7.68 1 98.62 190 TYR A C 1
ATOM 1530 O O . TYR A 1 190 ? -2.906 -3.156 -8.18 1 98.62 190 TYR A O 1
ATOM 1538 N N . THR A 1 191 ? -1.053 -3.361 -6.988 1 98.38 191 THR A N 1
ATOM 1539 C CA . THR A 1 191 ? -0.977 -1.937 -6.684 1 98.38 191 THR A CA 1
ATOM 1540 C C . THR A 1 191 ? -0.657 -1.133 -7.941 1 98.38 191 THR A C 1
ATOM 1542 O O . THR A 1 191 ? -0.813 0.09 -7.961 1 98.38 191 THR A O 1
ATOM 1545 N N . ASP A 1 192 ? -0.213 -1.823 -8.992 1 98.44 192 ASP A N 1
ATOM 1546 C CA . ASP A 1 192 ? 0.101 -1.153 -10.25 1 98.44 192 ASP A CA 1
ATOM 1547 C C . ASP A 1 192 ? -1.163 -0.9 -11.07 1 98.44 192 ASP A C 1
ATOM 1549 O O . ASP A 1 192 ? -1.168 -0.058 -11.969 1 98.44 192 ASP A O 1
ATOM 1553 N N . ILE A 1 193 ? -2.24 -1.6 -10.781 1 98.25 193 ILE A N 1
ATOM 1554 C CA . ILE A 1 193 ? -3.404 -1.521 -11.656 1 98.25 193 ILE A CA 1
ATOM 1555 C C . ILE A 1 193 ? -4.664 -1.295 -10.82 1 98.25 193 ILE A C 1
ATOM 1557 O O . ILE A 1 193 ? -5.773 -1.279 -11.359 1 98.25 193 ILE A O 1
ATOM 1561 N N . MET A 1 194 ? -4.5 -1.087 -9.547 1 98.44 194 MET A N 1
ATOM 1562 C CA . MET A 1 194 ? -5.625 -0.939 -8.625 1 98.44 194 MET A CA 1
ATOM 1563 C C . MET A 1 194 ? -6.332 0.395 -8.844 1 98.44 194 MET A C 1
ATOM 1565 O O . MET A 1 194 ? -5.75 1.328 -9.398 1 98.44 194 MET A O 1
ATOM 1569 N N . VAL A 1 195 ? -7.629 0.385 -8.438 1 98 195 VAL A N 1
ATOM 1570 C CA . VAL A 1 195 ? -8.258 1.673 -8.172 1 98 195 VAL A CA 1
ATOM 1571 C C . VAL A 1 195 ? -7.645 2.305 -6.926 1 98 195 VAL A C 1
ATOM 1573 O O . VAL A 1 195 ? -7.977 1.924 -5.797 1 98 195 VAL A O 1
ATOM 1576 N N . SER A 1 196 ? -6.82 3.248 -7.094 1 97.44 196 SER A N 1
ATOM 1577 C CA . SER A 1 196 ? -5.914 3.715 -6.051 1 97.44 196 SER A CA 1
ATOM 1578 C C . SER A 1 196 ? -6.684 4.199 -4.828 1 97.44 196 SER A C 1
ATOM 1580 O O . SER A 1 196 ? -6.254 3.992 -3.691 1 97.44 196 SER A O 1
ATOM 1582 N N . GLN A 1 197 ? -7.914 4.809 -5.004 1 97.44 197 GLN A N 1
ATOM 1583 C CA . GLN A 1 197 ? -8.68 5.371 -3.896 1 97.44 197 GLN A CA 1
ATOM 1584 C C . GLN A 1 197 ? -9.273 4.273 -3.023 1 97.44 197 GLN A C 1
ATOM 1586 O O . GLN A 1 197 ? -9.75 4.539 -1.916 1 97.44 197 GLN A O 1
ATOM 1591 N N . SER A 1 198 ? -9.211 3.062 -3.564 1 97.88 198 SER A N 1
ATOM 1592 C CA . SER A 1 198 ? -9.797 1.946 -2.828 1 97.88 198 SER A CA 1
ATOM 1593 C C . SER A 1 198 ? -8.758 1.258 -1.95 1 97.88 198 SER A C 1
ATOM 1595 O O . SER A 1 198 ? -9.094 0.399 -1.134 1 97.88 198 SER A O 1
ATOM 1597 N N . PHE A 1 199 ? -7.469 1.597 -2.113 1 98.56 199 PHE A N 1
ATOM 1598 C CA . PHE A 1 199 ? -6.414 0.967 -1.33 1 98.56 199 PHE A CA 1
ATOM 1599 C C . PHE A 1 199 ? -6.645 1.177 0.162 1 98.56 199 PHE A C 1
ATOM 1601 O O . PHE A 1 199 ? -6.938 2.293 0.599 1 98.56 199 PHE A O 1
ATOM 1608 N N . GLN A 1 200 ? -6.527 0.077 0.947 1 97.94 200 GLN A N 1
ATOM 1609 C CA . GLN A 1 200 ? -6.84 0.206 2.365 1 97.94 200 GLN A CA 1
ATOM 1610 C C . GLN A 1 200 ? -6.07 -0.82 3.193 1 97.94 200 GLN A C 1
ATOM 1612 O O . GLN A 1 200 ? -5.711 -1.888 2.693 1 97.94 200 GLN A O 1
ATOM 1617 N N . TYR A 1 201 ? -5.781 -0.412 4.414 1 97.56 201 TYR A N 1
ATOM 1618 C CA . TYR A 1 201 ? -5.441 -1.375 5.457 1 97.56 201 TYR A CA 1
ATOM 1619 C C . TYR A 1 201 ? -6.684 -2.123 5.93 1 97.56 201 TYR A C 1
ATOM 1621 O O . TYR A 1 201 ? -7.652 -1.509 6.379 1 97.56 201 TYR A O 1
ATOM 1629 N N . ASP A 1 202 ? -6.641 -3.404 5.887 1 94.06 202 ASP A N 1
ATOM 1630 C CA . ASP A 1 202 ? -7.855 -4.195 6.035 1 94.06 202 ASP A CA 1
ATOM 1631 C C . ASP A 1 202 ? -8.367 -4.16 7.473 1 94.06 202 ASP A C 1
ATOM 1633 O O . ASP A 1 202 ? -9.539 -4.441 7.73 1 94.06 202 ASP A O 1
ATOM 1637 N N . PHE A 1 203 ? -7.527 -3.797 8.422 1 91.44 203 PHE A N 1
ATOM 1638 C CA . PHE A 1 203 ? -7.906 -3.793 9.828 1 91.44 203 PHE A CA 1
ATOM 1639 C C . PHE A 1 203 ? -7.883 -2.377 10.391 1 91.44 203 PHE A C 1
ATOM 1641 O O . PHE A 1 203 ? -7.559 -2.176 11.562 1 91.44 203 PHE A O 1
ATOM 1648 N N . TRP A 1 204 ? -8.125 -1.471 9.594 1 88.06 204 TRP A N 1
ATOM 1649 C CA . TRP A 1 204 ? -7.996 -0.073 9.984 1 88.06 204 TRP A CA 1
ATOM 1650 C C . TRP A 1 204 ? -8.922 0.254 11.156 1 88.06 204 TRP A C 1
ATOM 1652 O O . TRP A 1 204 ? -8.578 1.068 12.016 1 88.06 204 TRP A O 1
ATOM 1662 N N . TYR A 1 205 ? -10.031 -0.385 11.297 1 86.38 205 TYR A N 1
ATOM 1663 C CA . TYR A 1 205 ? -11.023 -0.089 12.32 1 86.38 205 TYR A CA 1
ATOM 1664 C C . TYR A 1 205 ? -10.523 -0.476 13.703 1 86.38 205 TYR A C 1
ATOM 1666 O O . TYR A 1 205 ? -10.977 0.068 14.711 1 86.38 205 TYR A O 1
ATOM 1674 N N . GLN A 1 206 ? -9.602 -1.424 13.75 1 79.75 206 GLN A N 1
ATOM 1675 C CA . GLN A 1 206 ? -9.07 -1.896 15.023 1 79.75 206 GLN A CA 1
ATOM 1676 C C . GLN A 1 206 ? -8.336 -0.784 15.758 1 79.75 206 GLN A C 1
ATOM 1678 O O . GLN A 1 206 ? -8.219 -0.812 16.984 1 79.75 206 GLN A O 1
ATOM 1683 N N . GLU A 1 207 ? -7.832 0.103 15.031 1 75.31 207 GLU A N 1
ATOM 1684 C CA . GLU A 1 207 ? -7.137 1.24 15.625 1 75.31 207 GLU A CA 1
ATOM 1685 C C . GLU A 1 207 ? -8.047 2.023 16.562 1 75.31 207 GLU A C 1
ATOM 1687 O O . GLU A 1 207 ? -7.582 2.645 17.516 1 75.31 207 GLU A O 1
ATOM 1692 N N . HIS A 1 208 ? -9.305 1.919 16.25 1 76.44 208 HIS A N 1
ATOM 1693 C CA . HIS A 1 208 ? -10.281 2.658 17.031 1 76.44 208 HIS A CA 1
ATOM 1694 C C . HIS A 1 208 ? -10.695 1.872 18.281 1 76.44 208 HIS A C 1
ATOM 1696 O O . HIS A 1 208 ? -11.297 2.428 19.188 1 76.44 208 HIS A O 1
ATOM 1702 N N . LEU A 1 209 ? -10.359 0.504 18.203 1 70.38 209 LEU A N 1
ATOM 1703 C CA . LEU A 1 209 ? -10.781 -0.381 19.281 1 70.38 209 LEU A CA 1
ATOM 1704 C C . LEU A 1 209 ? -9.703 -0.494 20.359 1 70.38 209 LEU A C 1
ATOM 1706 O O . LEU A 1 209 ? -10.016 -0.683 21.531 1 70.38 209 LEU A O 1
ATOM 1710 N N . GLN A 1 210 ? -8.406 -0.918 20.016 1 56.56 210 GLN A N 1
ATOM 1711 C CA . GLN A 1 210 ? -7.332 -1.32 20.906 1 56.56 210 GLN A CA 1
ATOM 1712 C C . GLN A 1 210 ? -7.219 -0.368 22.094 1 56.56 210 GLN A C 1
ATOM 1714 O O . GLN A 1 210 ? -6.812 -0.772 23.188 1 56.56 210 GLN A O 1
ATOM 1719 N N . LYS A 1 211 ? -7.363 0.857 22.062 1 50.59 211 LYS A N 1
ATOM 1720 C CA . LYS A 1 211 ? -7.098 1.412 23.375 1 50.59 211 LYS A CA 1
ATOM 1721 C C . LYS A 1 211 ? -7.965 0.738 24.438 1 50.59 211 LYS A C 1
ATOM 1723 O O . LYS A 1 211 ? -7.633 0.762 25.625 1 50.59 211 LYS A O 1
ATOM 1728 N N . TRP A 1 212 ? -8.828 0.059 24.031 1 41.94 212 TRP A N 1
ATOM 1729 C CA . TRP A 1 212 ? -9.633 -0.598 25.062 1 41.94 212 TRP A CA 1
ATOM 1730 C C . TRP A 1 212 ? -8.914 -1.817 25.625 1 41.94 212 TRP A C 1
ATOM 1732 O O . TRP A 1 212 ? -8.953 -2.066 26.828 1 41.94 212 TRP A O 1
ATOM 1742 N N . PHE A 1 213 ? -8.188 -2.439 24.766 1 41.81 213 PHE A N 1
ATOM 1743 C CA . PHE A 1 213 ? -7.535 -3.627 25.312 1 41.81 213 PHE A CA 1
ATOM 1744 C C . PHE A 1 213 ? -6.41 -3.24 26.266 1 41.81 213 PHE A C 1
ATOM 1746 O O . PHE A 1 213 ? -6.188 -3.91 27.266 1 41.81 213 PHE A O 1
ATOM 1753 N N . ASN A 1 214 ? -5.652 -2.293 25.953 1 39.69 214 ASN A N 1
ATOM 1754 C CA . ASN A 1 214 ? -4.617 -1.984 26.922 1 39.69 214 ASN A CA 1
ATOM 1755 C C . ASN A 1 214 ? -5.223 -1.639 28.281 1 39.69 214 ASN A C 1
ATOM 1757 O O . ASN A 1 214 ? -4.555 -1.769 29.312 1 39.69 214 ASN A O 1
ATOM 1761 N N . ILE A 1 215 ? -6.375 -1.137 28.328 1 35 215 ILE A N 1
ATOM 1762 C CA . ILE A 1 215 ? -6.969 -0.867 29.641 1 35 215 ILE A CA 1
ATOM 1763 C C . ILE A 1 215 ? -7.281 -2.184 30.344 1 35 215 ILE A C 1
ATOM 1765 O O . ILE A 1 215 ? -7.09 -2.305 31.562 1 35 215 ILE A O 1
ATOM 1769 N N . PHE A 1 216 ? -7.602 -3.172 29.641 1 36 216 PHE A N 1
ATOM 1770 C CA . PHE A 1 216 ? -7.879 -4.41 30.359 1 36 216 PHE A CA 1
ATOM 1771 C C . PHE A 1 216 ? -6.586 -5.113 30.75 1 36 216 PHE A C 1
ATOM 1773 O O . PHE A 1 216 ? -6.52 -5.777 31.781 1 36 216 PHE A O 1
ATOM 1780 N N . ILE A 1 217 ? -5.617 -5.066 29.938 1 33.81 217 ILE A N 1
ATOM 1781 C CA . ILE A 1 217 ? -4.438 -5.809 30.375 1 33.81 217 ILE A CA 1
ATOM 1782 C C . ILE A 1 217 ? -3.65 -4.98 31.375 1 33.81 217 ILE A C 1
ATOM 1784 O O . ILE A 1 217 ? -2.822 -5.516 32.125 1 33.81 217 ILE A O 1
ATOM 1788 N N . ARG A 1 218 ? -3.721 -3.738 31.375 1 33.31 218 ARG A N 1
ATOM 1789 C CA . ARG A 1 218 ? -2.959 -3.039 32.406 1 33.31 218 ARG A CA 1
ATOM 1790 C C . ARG A 1 218 ? -3.688 -3.078 33.75 1 33.31 218 ARG A C 1
ATOM 1792 O O . ARG A 1 218 ? -3.182 -2.566 34.75 1 33.31 218 ARG A O 1
ATOM 1799 N N . LYS A 1 219 ? -4.914 -3.6 33.688 1 27.17 219 LYS A N 1
ATOM 1800 C CA . LYS A 1 219 ? -5.344 -3.816 35.062 1 27.17 219 LYS A CA 1
ATOM 1801 C C . LYS A 1 219 ? -4.891 -5.184 35.562 1 27.17 219 LYS A C 1
ATOM 1803 O O . LYS A 1 219 ? -5.062 -6.191 34.875 1 27.17 219 LYS A O 1
ATOM 1808 N N . MET B 1 1 ? -1.998 -14.859 -4.535 1 86.31 1 MET B N 1
ATOM 1809 C CA . MET B 1 1 ? -3.133 -14.055 -4.082 1 86.31 1 MET B CA 1
ATOM 1810 C C . MET B 1 1 ? -3.609 -14.516 -2.707 1 86.31 1 MET B C 1
ATOM 1812 O O . MET B 1 1 ? -3.721 -15.719 -2.455 1 86.31 1 MET B O 1
ATOM 1816 N N . ALA B 1 2 ? -3.826 -13.562 -1.809 1 80.12 2 ALA B N 1
ATOM 1817 C CA . ALA B 1 2 ? -4.273 -13.852 -0.448 1 80.12 2 ALA B CA 1
ATOM 1818 C C . ALA B 1 2 ? -5.797 -13.922 -0.374 1 80.12 2 ALA B C 1
ATOM 1820 O O . ALA B 1 2 ? -6.492 -13.203 -1.096 1 80.12 2 ALA B O 1
ATOM 1821 N N . MET B 1 3 ? -6.34 -14.945 0.448 1 66.12 3 MET B N 1
ATOM 1822 C CA . MET B 1 3 ? -7.773 -14.992 0.719 1 66.12 3 MET B CA 1
ATOM 1823 C C . MET B 1 3 ? -8.18 -13.891 1.689 1 66.12 3 MET B C 1
ATOM 1825 O O . MET B 1 3 ? -7.523 -13.68 2.709 1 66.12 3 MET B O 1
ATOM 1829 N N . LYS B 1 4 ? -8.922 -12.914 1.343 1 57.53 4 LYS B N 1
ATOM 1830 C CA . LYS B 1 4 ? -9.445 -11.938 2.291 1 57.53 4 LYS B CA 1
ATOM 1831 C C . LYS B 1 4 ? -10.758 -12.414 2.904 1 57.53 4 LYS B C 1
ATOM 1833 O O . LYS B 1 4 ? -11.766 -12.547 2.203 1 57.53 4 LYS B O 1
ATOM 1838 N N . LEU B 1 5 ? -10.609 -13.016 4.078 1 57.16 5 LEU B N 1
ATOM 1839 C CA . LEU B 1 5 ? -11.875 -13.297 4.75 1 57.16 5 LEU B CA 1
ATOM 1840 C C . LEU B 1 5 ? -12.609 -12.008 5.094 1 57.16 5 LEU B C 1
ATOM 1842 O O . LEU B 1 5 ? -11.984 -11.023 5.484 1 57.16 5 LEU B O 1
ATOM 1846 N N . PRO B 1 6 ? -13.859 -11.891 4.688 1 50.44 6 PRO B N 1
ATOM 1847 C CA . PRO B 1 6 ? -14.594 -10.68 5.047 1 50.44 6 PRO B CA 1
ATOM 1848 C C . PRO B 1 6 ? -14.5 -10.352 6.535 1 50.44 6 PRO B C 1
ATOM 1850 O O . PRO B 1 6 ? -14.422 -11.258 7.367 1 50.44 6 PRO B O 1
ATOM 1853 N N . SER B 1 7 ? -14.211 -9.086 6.754 1 48.69 7 SER B N 1
ATOM 1854 C CA . SER B 1 7 ? -14.141 -8.594 8.125 1 48.69 7 SER B CA 1
ATOM 1855 C C . SER B 1 7 ? -15.273 -9.164 8.977 1 48.69 7 SER B C 1
ATOM 1857 O O . SER B 1 7 ? -15.086 -9.43 10.164 1 48.69 7 SER B O 1
ATOM 1859 N N . THR B 1 8 ? -16.359 -9.398 8.32 1 45.38 8 THR B N 1
ATOM 1860 C CA . THR B 1 8 ? -17.516 -9.898 9.055 1 45.38 8 THR B CA 1
ATOM 1861 C C . THR B 1 8 ? -17.25 -11.289 9.609 1 45.38 8 THR B C 1
ATOM 1863 O O . THR B 1 8 ? -17.719 -11.625 10.711 1 45.38 8 THR B O 1
ATOM 1866 N N . VAL B 1 9 ? -16.625 -12.047 8.852 1 47.75 9 VAL B N 1
ATOM 1867 C CA . VAL B 1 9 ? -16.328 -13.383 9.352 1 47.75 9 VAL B CA 1
ATOM 1868 C C . VAL B 1 9 ? -15.312 -13.289 10.5 1 47.75 9 VAL B C 1
ATOM 1870 O O . VAL B 1 9 ? -15.461 -13.961 11.516 1 47.75 9 VAL B O 1
ATOM 1873 N N . LEU B 1 10 ? -14.391 -12.438 10.297 1 46.66 10 LEU B N 1
ATOM 1874 C CA . LEU B 1 10 ? -13.438 -12.227 11.383 1 46.66 10 LEU B CA 1
ATOM 1875 C C . LEU B 1 10 ? -14.109 -11.578 12.586 1 46.66 10 LEU B C 1
ATOM 1877 O O . LEU B 1 10 ? -13.828 -11.938 13.727 1 46.66 10 LEU B O 1
ATOM 1881 N N . THR B 1 11 ? -15.008 -10.664 12.234 1 45.09 11 THR B N 1
ATOM 1882 C CA . THR B 1 11 ? -15.75 -10.008 13.305 1 45.09 11 THR B CA 1
ATOM 1883 C C . THR B 1 11 ? -16.672 -10.984 14.008 1 45.09 11 THR B C 1
ATOM 1885 O O . THR B 1 11 ? -16.891 -10.898 15.219 1 45.09 11 THR B O 1
ATOM 1888 N N . LYS B 1 12 ? -17.344 -11.781 13.297 1 43.09 12 LYS B N 1
ATOM 1889 C CA . LYS B 1 12 ? -18.219 -12.742 13.961 1 43.09 12 LYS B CA 1
ATOM 1890 C C . LYS B 1 12 ? -17.422 -13.641 14.906 1 43.09 12 LYS B C 1
ATOM 1892 O O . LYS B 1 12 ? -17.906 -13.992 15.992 1 43.09 12 LYS B O 1
ATOM 1897 N N . LEU B 1 13 ? -16.297 -14.039 14.414 1 39.44 13 LEU B N 1
ATOM 1898 C CA . LEU B 1 13 ? -15.492 -14.828 15.344 1 39.44 13 LEU B CA 1
ATOM 1899 C C . LEU B 1 13 ? -15.109 -14.008 16.562 1 39.44 13 LEU B C 1
ATOM 1901 O O . LEU B 1 13 ? -15.109 -14.516 17.688 1 39.44 13 LEU B O 1
ATOM 1905 N N . VAL B 1 14 ? -14.82 -12.781 16.25 1 41 14 VAL B N 1
ATOM 1906 C CA . VAL B 1 14 ? -14.508 -11.906 17.375 1 41 14 VAL B CA 1
ATOM 1907 C C . VAL B 1 14 ? -15.797 -11.5 18.078 1 41 14 VAL B C 1
ATOM 1909 O O . VAL B 1 14 ? -15.805 -11.312 19.297 1 41 14 VAL B O 1
ATOM 1912 N N . SER B 1 15 ? -16.844 -11.414 17.312 1 41.66 15 SER B N 1
ATOM 1913 C CA . SER B 1 15 ? -18.094 -10.977 17.922 1 41.66 15 SER B CA 1
ATOM 1914 C C . SER B 1 15 ? -18.594 -11.984 18.953 1 41.66 15 SER B C 1
ATOM 1916 O O . SER B 1 15 ? -19.328 -11.633 19.875 1 41.66 15 SER B O 1
ATOM 1918 N N . SER B 1 16 ? -18.406 -13.258 18.672 1 39.81 16 SER B N 1
ATOM 1919 C CA . SER B 1 16 ? -18.969 -14.086 19.734 1 39.81 16 SER B CA 1
ATOM 1920 C C . SER B 1 16 ? -18.453 -13.664 21.109 1 39.81 16 SER B C 1
ATOM 1922 O O . SER B 1 16 ? -19.141 -13.789 22.109 1 39.81 16 SER B O 1
ATOM 1924 N N . TYR B 1 17 ? -17.172 -13.539 21.156 1 38.09 17 TYR B N 1
ATOM 1925 C CA . TYR B 1 17 ? -16.656 -13.281 22.5 1 38.09 17 TYR B CA 1
ATOM 1926 C C . TYR B 1 17 ? -16.969 -11.859 22.938 1 38.09 17 TYR B C 1
ATOM 1928 O O . TYR B 1 17 ? -17.109 -11.586 24.141 1 38.09 17 TYR B O 1
ATOM 1936 N N . ASN B 1 18 ? -16.828 -10.906 22.047 1 40.91 18 ASN B N 1
ATOM 1937 C CA . ASN B 1 18 ? -16.859 -9.562 22.609 1 40.91 18 ASN B CA 1
ATOM 1938 C C . ASN B 1 18 ? -18.297 -9.055 22.75 1 40.91 18 ASN B C 1
ATOM 1940 O O . ASN B 1 18 ? -18.703 -8.117 22.062 1 40.91 18 ASN B O 1
ATOM 1944 N N . HIS B 1 19 ? -19.25 -9.82 22.656 1 39.66 19 HIS B N 1
ATOM 1945 C CA . HIS B 1 19 ? -20.547 -9.273 23.047 1 39.66 19 HIS B CA 1
ATOM 1946 C C . HIS B 1 19 ? -20.406 -8.352 24.25 1 39.66 19 HIS B C 1
ATOM 1948 O O . HIS B 1 19 ? -21.375 -7.691 24.641 1 39.66 19 HIS B O 1
ATOM 1954 N N . LEU B 1 20 ? -19.5 -8.734 25.125 1 40.91 20 LEU B N 1
ATOM 1955 C CA . LEU B 1 20 ? -19.594 -7.918 26.328 1 40.91 20 LEU B CA 1
ATOM 1956 C C . LEU B 1 20 ? -19.312 -6.453 26.016 1 40.91 20 LEU B C 1
ATOM 1958 O O . LEU B 1 20 ? -19.297 -6.059 24.844 1 40.91 20 LEU B O 1
ATOM 1962 N N . TRP B 1 21 ? -18.766 -5.645 27.094 1 40.94 21 TRP B N 1
ATOM 1963 C CA . TRP B 1 21 ? -18.656 -4.195 27.203 1 40.94 21 TRP B CA 1
ATOM 1964 C C . TRP B 1 21 ? -17.766 -3.627 26.109 1 40.94 21 TRP B C 1
ATOM 1966 O O . TRP B 1 21 ? -16.562 -3.855 26.109 1 40.94 21 TRP B O 1
ATOM 1976 N N . LYS B 1 22 ? -18.234 -3.605 24.891 1 49.03 22 LYS B N 1
ATOM 1977 C CA . LYS B 1 22 ? -17.469 -2.887 23.875 1 49.03 22 LYS B CA 1
ATOM 1978 C C . LYS B 1 22 ? -17.391 -1.396 24.203 1 49.03 22 LYS B C 1
ATOM 1980 O O . LYS B 1 22 ? -18.422 -0.734 24.359 1 49.03 22 LYS B O 1
ATOM 1985 N N . PRO B 1 23 ? -16.297 -0.896 24.828 1 52.75 23 PRO B N 1
ATOM 1986 C CA . PRO B 1 23 ? -16.312 0.557 25.016 1 52.75 23 PRO B CA 1
ATOM 1987 C C . PRO B 1 23 ? -16.75 1.307 23.75 1 52.75 23 PRO B C 1
ATOM 1989 O O . PRO B 1 23 ? -16.625 0.785 22.641 1 52.75 23 PRO B O 1
ATOM 1992 N N . PRO B 1 24 ? -17.578 2.4 24.047 1 55.25 24 PRO B N 1
ATOM 1993 C CA . PRO B 1 24 ? -18 3.209 22.906 1 55.25 24 PRO B CA 1
ATOM 1994 C C . PRO B 1 24 ? -16.828 3.617 22.016 1 55.25 24 PRO B C 1
ATOM 1996 O O . PRO B 1 24 ? -15.711 3.797 22.5 1 55.25 24 PRO B O 1
ATOM 1999 N N . PRO B 1 25 ? -16.984 3.562 20.859 1 62.78 25 PRO B N 1
ATOM 2000 C CA . PRO B 1 25 ? -15.914 3.986 19.938 1 62.78 25 PRO B CA 1
ATOM 2001 C C . PRO B 1 25 ? -15.367 5.371 20.281 1 62.78 25 PRO B C 1
ATOM 2003 O O . PRO B 1 25 ? -16.125 6.266 20.672 1 62.78 25 PRO B O 1
ATOM 2006 N N . LYS B 1 26 ? -14.156 5.543 20.578 1 73.06 26 LYS B N 1
ATOM 2007 C CA . LYS B 1 26 ? -13.531 6.84 20.812 1 73.06 26 LYS B CA 1
ATOM 2008 C C . LYS B 1 26 ? -13.953 7.863 19.766 1 73.06 26 LYS B C 1
ATOM 2010 O O . LYS B 1 26 ? -14.148 7.52 18.594 1 73.06 26 LYS B O 1
ATOM 2015 N N . LYS B 1 27 ? -14.227 8.984 20.359 1 88.12 27 LYS B N 1
ATOM 2016 C CA . LYS B 1 27 ? -14.531 10.102 19.469 1 88.12 27 LYS B CA 1
ATOM 2017 C C . LYS B 1 27 ? -13.281 10.922 19.156 1 88.12 27 LYS B C 1
ATOM 2019 O O . LYS B 1 27 ? -12.414 11.102 20.031 1 88.12 27 LYS B O 1
ATOM 2024 N N . PRO B 1 28 ? -13.102 11.391 18 1 93.75 28 PRO B N 1
ATOM 2025 C CA . PRO B 1 28 ? -11.969 12.25 17.641 1 93.75 28 PRO B CA 1
ATOM 2026 C C . PRO B 1 28 ? -11.977 13.578 18.406 1 93.75 28 PRO B C 1
ATOM 2028 O O . PRO B 1 28 ? -13.031 14 18.891 1 93.75 28 PRO B O 1
ATOM 2031 N N . PRO B 1 29 ? -10.883 14.203 18.609 1 97.31 29 PRO B N 1
ATOM 2032 C CA . PRO B 1 29 ? -9.586 13.867 18.016 1 97.31 29 PRO B CA 1
ATOM 2033 C C . PRO B 1 29 ? -8.906 12.695 18.719 1 97.31 29 PRO B C 1
ATOM 2035 O O . PRO B 1 29 ? -8.867 12.648 19.953 1 97.31 29 PRO B O 1
ATOM 2038 N N . TYR B 1 30 ? -8.352 11.875 17.953 1 96.06 30 TYR B N 1
ATOM 2039 C CA . TYR B 1 30 ? -7.738 10.664 18.484 1 96.06 30 TYR B CA 1
ATOM 2040 C C . TYR B 1 30 ? -6.297 10.922 18.891 1 96.06 30 TYR B C 1
ATOM 2042 O O . TYR B 1 30 ? -5.66 11.859 18.406 1 96.06 30 TYR B O 1
ATOM 2050 N N . ASN B 1 31 ? -5.793 10 19.781 1 94.81 31 ASN B N 1
ATOM 2051 C CA . ASN B 1 31 ? -4.375 9.992 20.125 1 94.81 31 ASN B CA 1
ATOM 2052 C C . ASN B 1 31 ? -3.57 9.156 19.125 1 94.81 31 ASN B C 1
ATOM 2054 O O . ASN B 1 31 ? -2.34 9.219 19.109 1 94.81 31 ASN B O 1
ATOM 2058 N N . HIS B 1 32 ? -4.293 8.398 18.375 1 94.56 32 HIS B N 1
ATOM 2059 C CA . HIS B 1 32 ? -3.666 7.586 17.328 1 94.56 32 HIS B CA 1
ATOM 2060 C C . HIS B 1 32 ? -3.902 8.188 15.945 1 94.56 32 HIS B C 1
ATOM 2062 O O . HIS B 1 32 ? -4.676 9.133 15.797 1 94.56 32 HIS B O 1
ATOM 2068 N N . ILE B 1 33 ? -3.197 7.664 14.977 1 97 33 ILE B N 1
ATOM 2069 C CA . ILE B 1 33 ? -3.344 8.117 13.602 1 97 33 ILE B CA 1
ATOM 2070 C C . ILE B 1 33 ? -4.203 7.125 12.82 1 97 33 ILE B C 1
ATOM 2072 O O . ILE B 1 33 ? -3.977 5.914 12.891 1 97 33 ILE B O 1
ATOM 2076 N N . CYS B 1 34 ? -5.203 7.648 12.164 1 97.25 34 CYS B N 1
ATOM 2077 C CA . CYS B 1 34 ? -6.074 6.816 11.344 1 97.25 34 CYS B CA 1
ATOM 2078 C C . CYS B 1 34 ? -5.281 6.109 10.25 1 97.25 34 CYS B C 1
ATOM 2080 O O . CYS B 1 34 ? -4.332 6.668 9.711 1 97.25 34 CYS B O 1
ATOM 2082 N N . ARG B 1 35 ? -5.738 4.957 9.945 1 97.25 35 ARG B N 1
ATOM 2083 C CA . ARG B 1 35 ? -5.094 4.168 8.898 1 97.25 35 ARG B CA 1
ATOM 2084 C C . ARG B 1 35 ? -5.871 4.258 7.586 1 97.25 35 ARG B C 1
ATOM 2086 O O . ARG B 1 35 ? -7.09 4.461 7.594 1 97.25 35 ARG B O 1
ATOM 2093 N N . ILE B 1 36 ? -5.145 4.129 6.473 1 98.25 36 ILE B N 1
ATOM 2094 C CA . ILE B 1 36 ? -5.805 4.125 5.172 1 98.25 36 ILE B CA 1
ATOM 2095 C C . ILE B 1 36 ? -6.926 3.092 5.164 1 98.25 36 ILE B C 1
ATOM 2097 O O . ILE B 1 36 ? -6.758 1.976 5.66 1 98.25 36 ILE B O 1
ATOM 2101 N N . GLY B 1 37 ? -8 3.402 4.617 1 97 37 GLY B N 1
ATOM 2102 C CA . GLY B 1 37 ? -9.242 2.654 4.73 1 97 37 GLY B CA 1
ATOM 2103 C C . GLY B 1 37 ? -10.297 3.367 5.555 1 97 37 GLY B C 1
ATOM 2104 O O . GLY B 1 37 ? -11.5 3.17 5.348 1 97 37 GLY B O 1
ATOM 2105 N N . ASP B 1 38 ? -9.812 4.121 6.59 1 96.31 38 ASP B N 1
ATOM 2106 C CA . ASP B 1 38 ? -10.727 4.984 7.332 1 96.31 38 ASP B CA 1
ATOM 2107 C C . ASP B 1 38 ? -11.383 6.016 6.414 1 96.31 38 ASP B C 1
ATOM 2109 O O . ASP B 1 38 ? -10.688 6.789 5.75 1 96.31 38 ASP B O 1
ATOM 2113 N N . PRO B 1 39 ? -12.68 6.082 6.383 1 96.62 39 PRO B N 1
ATOM 2114 C CA . PRO B 1 39 ? -13.367 6.969 5.441 1 96.62 39 PRO B CA 1
ATOM 2115 C C . PRO B 1 39 ? -12.992 8.438 5.629 1 96.62 39 PRO B C 1
ATOM 2117 O O . PRO B 1 39 ? -13.023 9.211 4.672 1 96.62 39 PRO B O 1
ATOM 2120 N N . VAL B 1 40 ? -12.578 8.797 6.82 1 97.56 40 VAL B N 1
ATOM 2121 C CA . VAL B 1 40 ? -12.242 10.188 7.109 1 97.56 40 VAL B CA 1
ATOM 2122 C C . VAL B 1 40 ? -11.07 10.625 6.242 1 97.56 40 VAL B C 1
ATOM 2124 O O . VAL B 1 40 ? -10.883 11.82 5.996 1 97.56 40 VAL B O 1
ATOM 2127 N N . LEU B 1 41 ? -10.273 9.664 5.738 1 98.38 41 LEU B N 1
ATOM 2128 C CA . LEU B 1 41 ? -9.078 9.969 4.965 1 98.38 41 LEU B CA 1
ATOM 2129 C C . LEU B 1 41 ? -9.414 10.141 3.486 1 98.38 41 LEU B C 1
ATOM 2131 O O . LEU B 1 41 ? -8.539 10.484 2.684 1 98.38 41 LEU B O 1
ATOM 2135 N N . ARG B 1 42 ? -10.656 9.992 3.098 1 98.19 42 ARG B N 1
ATOM 2136 C CA . ARG B 1 42 ? -10.992 10.008 1.679 1 98.19 42 ARG B CA 1
ATOM 2137 C C . ARG B 1 42 ? -11.992 11.125 1.365 1 98.19 42 ARG B C 1
ATOM 2139 O O . ARG B 1 42 ? -12.305 11.375 0.2 1 98.19 42 ARG B O 1
ATOM 2146 N N . TYR B 1 43 ? -12.422 11.812 2.338 1 96.75 43 TYR B N 1
ATOM 2147 C CA . TYR B 1 43 ? -13.32 12.938 2.113 1 96.75 43 TYR B CA 1
ATOM 2148 C C . TYR B 1 43 ? -12.562 14.258 2.137 1 96.75 43 TYR B C 1
ATOM 2150 O O . TYR B 1 43 ? -11.602 14.414 2.893 1 96.75 43 TYR B O 1
ATOM 2158 N N . GLU B 1 44 ? -13.062 15.18 1.345 1 98.38 44 GLU B N 1
ATOM 2159 C CA . GLU B 1 44 ? -12.547 16.547 1.47 1 98.38 44 GLU B CA 1
ATOM 2160 C C . GLU B 1 44 ? -12.93 17.156 2.814 1 98.38 44 GLU B C 1
ATOM 2162 O O . GLU B 1 44 ? -14.109 17.188 3.174 1 98.38 44 GLU B O 1
ATOM 2167 N N . ALA B 1 45 ? -11.984 17.609 3.529 1 98.75 45 ALA B N 1
ATOM 2168 C CA . ALA B 1 45 ? -12.227 18.156 4.859 1 98.75 45 ALA B CA 1
ATOM 2169 C C . ALA B 1 45 ? -12.969 19.484 4.773 1 98.75 45 ALA B C 1
ATOM 2171 O O . ALA B 1 45 ? -12.875 20.188 3.762 1 98.75 45 ALA B O 1
ATOM 2172 N N . LYS B 1 46 ? -13.578 19.828 5.789 1 98.62 46 LYS B N 1
ATOM 2173 C CA . LYS B 1 46 ? -14.438 21.016 5.816 1 98.62 46 LYS B CA 1
ATOM 2174 C C . LYS B 1 46 ? -13.664 22.25 6.262 1 98.62 46 LYS B C 1
ATOM 2176 O O . LYS B 1 46 ? -12.867 22.188 7.199 1 98.62 46 LYS B O 1
ATOM 2181 N N . ALA B 1 47 ? -13.977 23.328 5.617 1 98.81 47 ALA B N 1
ATOM 2182 C CA . ALA B 1 47 ? -13.406 24.609 6.035 1 98.81 47 ALA B CA 1
ATOM 2183 C C . ALA B 1 47 ? -13.93 25.016 7.406 1 98.81 47 ALA B C 1
ATOM 2185 O O . ALA B 1 47 ? -15.016 24.609 7.812 1 98.81 47 ALA B O 1
ATOM 2186 N N . ILE B 1 48 ? -13.133 25.812 8.062 1 98.88 48 ILE B N 1
ATOM 2187 C CA . ILE B 1 48 ? -13.492 26.344 9.367 1 98.88 48 ILE B CA 1
ATOM 2188 C C . ILE B 1 48 ? -13.812 27.828 9.258 1 98.88 48 ILE B C 1
ATOM 2190 O O . ILE B 1 48 ? -13.07 28.594 8.625 1 98.88 48 ILE B O 1
ATOM 2194 N N . ASP B 1 49 ? -14.93 28.203 9.852 1 98.62 49 ASP B N 1
ATOM 2195 C CA . ASP B 1 49 ? -15.188 29.625 9.953 1 98.62 49 ASP B CA 1
ATOM 2196 C C . ASP B 1 49 ? -14.078 30.328 10.742 1 98.62 49 ASP B C 1
ATOM 2198 O O . ASP B 1 49 ? -13.742 29.906 11.852 1 98.62 49 ASP B O 1
ATOM 2202 N N . VAL B 1 50 ? -13.586 31.375 10.266 1 98.38 50 VAL B N 1
ATOM 2203 C CA . VAL B 1 50 ? -12.438 32.062 10.836 1 98.38 50 VAL B CA 1
ATOM 2204 C C . VAL B 1 50 ? -12.734 32.469 12.281 1 98.38 50 VAL B C 1
ATOM 2206 O O . VAL B 1 50 ? -11.859 32.375 13.148 1 98.38 50 VAL B O 1
ATOM 2209 N N . GLU B 1 51 ? -13.961 32.844 12.617 1 97.81 51 GLU B N 1
ATOM 2210 C CA . GLU B 1 51 ? -14.367 33.281 13.953 1 97.81 51 GLU B CA 1
ATOM 2211 C C . GLU B 1 51 ? -14.281 32.125 14.945 1 97.81 51 GLU B C 1
ATOM 2213 O O . GLU B 1 51 ? -14.227 32.344 16.156 1 97.81 51 GLU B O 1
ATOM 2218 N N . LYS B 1 52 ? -14.219 30.922 14.406 1 98.5 52 LYS B N 1
ATOM 2219 C CA . LYS B 1 52 ? -14.242 29.734 15.273 1 98.5 52 LYS B CA 1
ATOM 2220 C C . LYS B 1 52 ? -12.828 29.234 15.547 1 98.5 52 LYS B C 1
ATOM 2222 O O . LYS B 1 52 ? -12.633 28.344 16.391 1 98.5 52 LYS B O 1
ATOM 2227 N N . ILE B 1 53 ? -11.852 29.734 14.969 1 98.81 53 ILE B N 1
ATOM 2228 C CA . ILE B 1 53 ? -10.484 29.234 15.062 1 98.81 53 ILE B CA 1
ATOM 2229 C C . ILE B 1 53 ? -10.008 29.297 16.516 1 98.81 53 ILE B C 1
ATOM 2231 O O . ILE B 1 53 ? -9.328 28.391 16.984 1 98.81 53 ILE B O 1
ATOM 2235 N N . LYS B 1 54 ? -10.438 30.328 17.234 1 98.5 54 LYS B N 1
ATOM 2236 C CA . LYS B 1 54 ? -9.961 30.531 18.609 1 98.5 54 LYS B CA 1
ATOM 2237 C C . LYS B 1 54 ? -10.859 29.797 19.609 1 98.5 54 LYS B C 1
ATOM 2239 O O . LYS B 1 54 ? -10.617 29.859 20.812 1 98.5 54 LYS B O 1
ATOM 2244 N N . SER B 1 55 ? -11.938 29.188 19.062 1 98.38 55 SER B N 1
ATOM 2245 C CA . SER B 1 55 ? -12.812 28.438 19.969 1 98.38 55 SER B CA 1
ATOM 2246 C C . SER B 1 55 ? -12.07 27.297 20.641 1 98.38 55 SER B C 1
ATOM 2248 O O . SER B 1 55 ? -11.062 26.797 20.125 1 98.38 55 SER B O 1
ATOM 2250 N N . GLU B 1 56 ? -12.547 26.859 21.781 1 98.12 56 GLU B N 1
ATOM 2251 C CA . GLU B 1 56 ? -11.961 25.766 22.531 1 98.12 56 GLU B CA 1
ATOM 2252 C C . GLU B 1 56 ? -11.922 24.484 21.703 1 98.12 56 GLU B C 1
ATOM 2254 O O . GLU B 1 56 ? -10.945 23.719 21.766 1 98.12 56 GLU B O 1
ATOM 2259 N N . GLU B 1 57 ? -12.922 24.234 20.984 1 97.62 57 GLU B N 1
ATOM 2260 C CA . GLU B 1 57 ? -13.039 23.031 20.172 1 97.62 57 GLU B CA 1
ATOM 2261 C C . GLU B 1 57 ? -11.914 22.953 19.141 1 97.62 57 GLU B C 1
ATOM 2263 O O . GLU B 1 57 ? -11.203 21.953 19.062 1 97.62 57 GLU B O 1
ATOM 2268 N N . ILE B 1 58 ? -11.75 24 18.422 1 98.69 58 ILE B N 1
ATOM 2269 C CA . ILE B 1 58 ? -10.742 24 17.359 1 98.69 58 ILE B CA 1
ATOM 2270 C C . ILE B 1 58 ? -9.344 24 17.984 1 98.69 58 ILE B C 1
ATOM 2272 O O . ILE B 1 58 ? -8.445 23.312 17.5 1 98.69 58 ILE B O 1
ATOM 2276 N N . GLN B 1 59 ? -9.148 24.766 19.062 1 98.75 59 GLN B N 1
ATOM 2277 C CA . GLN B 1 59 ? -7.855 24.812 19.734 1 98.75 59 GLN B CA 1
ATOM 2278 C C . GLN B 1 59 ? -7.469 23.453 20.281 1 98.75 59 GLN B C 1
ATOM 2280 O O . GLN B 1 59 ? -6.293 23.078 20.281 1 98.75 59 GLN B O 1
ATOM 2285 N N . LYS B 1 60 ? -8.453 22.719 20.703 1 98.5 60 LYS B N 1
ATOM 2286 C CA . LYS B 1 60 ? -8.203 21.375 21.188 1 98.5 60 LYS B CA 1
ATOM 2287 C C . LYS B 1 60 ? -7.719 20.469 20.047 1 98.5 60 LYS B C 1
ATOM 2289 O O . LYS B 1 60 ? -6.805 19.656 20.25 1 98.5 60 LYS B O 1
ATOM 2294 N N . VAL B 1 61 ? -8.312 20.578 18.938 1 98.75 61 VAL B N 1
ATOM 2295 C CA . VAL B 1 61 ? -7.91 19.797 17.781 1 98.75 61 VAL B CA 1
ATOM 2296 C C . VAL B 1 61 ? -6.465 20.125 17.406 1 98.75 61 VAL B C 1
ATOM 2298 O O . VAL B 1 61 ? -5.641 19.234 17.234 1 98.75 61 VAL B O 1
ATOM 2301 N N . ILE B 1 62 ? -6.129 21.406 17.359 1 98.88 62 ILE B N 1
ATOM 2302 C CA . ILE B 1 62 ? -4.793 21.859 16.984 1 98.88 62 ILE B CA 1
ATOM 2303 C C . ILE B 1 62 ? -3.771 21.344 17.984 1 98.88 62 ILE B C 1
ATOM 2305 O O . ILE B 1 62 ? -2.711 20.844 17.609 1 98.88 62 ILE B O 1
ATOM 2309 N N . SER B 1 63 ? -4.133 21.5 19.219 1 98.75 63 SER B N 1
ATOM 2310 C CA . SER B 1 63 ? -3.248 21.031 20.281 1 98.75 63 SER B CA 1
ATOM 2311 C C . SER B 1 63 ? -3.004 19.531 20.188 1 98.75 63 SER B C 1
ATOM 2313 O O . SER B 1 63 ? -1.867 19.062 20.312 1 98.75 63 SER B O 1
ATOM 2315 N N . LYS B 1 64 ? -4.055 18.781 19.938 1 98.75 64 LYS B N 1
ATOM 2316 C CA . LYS B 1 64 ? -3.947 17.328 19.766 1 98.75 64 LYS B CA 1
ATOM 2317 C C . LYS B 1 64 ? -3.092 16.984 18.562 1 98.75 64 LYS B C 1
ATOM 2319 O O . LYS B 1 64 ? -2.264 16.062 18.625 1 98.75 64 LYS B O 1
ATOM 2324 N N . MET B 1 65 ? -3.225 17.688 17.531 1 98.81 65 MET B N 1
ATOM 2325 C CA . MET B 1 65 ? -2.439 17.453 16.312 1 98.81 65 MET B CA 1
ATOM 2326 C C . MET B 1 65 ? -0.951 17.641 16.594 1 98.81 65 MET B C 1
ATOM 2328 O O . MET B 1 65 ? -0.138 16.797 16.188 1 98.81 65 MET B O 1
ATOM 2332 N N . LYS B 1 66 ? -0.635 18.766 17.266 1 98.38 66 LYS B N 1
ATOM 2333 C CA . LYS B 1 66 ? 0.761 19.016 17.609 1 98.38 66 LYS B CA 1
ATOM 2334 C C . LYS B 1 66 ? 1.341 17.859 18.422 1 98.38 66 LYS B C 1
ATOM 2336 O O . LYS B 1 66 ? 2.434 17.375 18.125 1 98.38 66 LYS B O 1
ATOM 2341 N N . LYS B 1 67 ? 0.558 17.453 19.359 1 98.38 67 LYS B N 1
ATOM 2342 C CA . LYS B 1 67 ? 1 16.375 20.25 1 98.38 67 LYS B CA 1
ATOM 2343 C C . LYS B 1 67 ? 1.188 15.07 19.5 1 98.38 67 LYS B C 1
ATOM 2345 O O . LYS B 1 67 ? 2.221 14.406 19.625 1 98.38 67 LYS B O 1
ATOM 2350 N N . VAL B 1 68 ? 0.233 14.672 18.703 1 98.12 68 VAL B N 1
ATOM 2351 C CA . VAL B 1 68 ? 0.27 13.414 17.953 1 98.12 68 VAL B CA 1
ATOM 2352 C C . VAL B 1 68 ? 1.402 13.461 16.922 1 98.12 68 VAL B C 1
ATOM 2354 O O . VAL B 1 68 ? 2.143 12.484 16.766 1 98.12 68 VAL B O 1
ATOM 2357 N N . MET B 1 69 ? 1.568 14.578 16.25 1 97.69 69 MET B N 1
ATOM 2358 C CA . MET B 1 69 ? 2.643 14.75 15.273 1 97.69 69 MET B CA 1
ATOM 2359 C C . MET B 1 69 ? 4.004 14.492 15.914 1 97.69 69 MET B C 1
ATOM 2361 O O . MET B 1 69 ? 4.797 13.703 15.398 1 97.69 69 MET B O 1
ATOM 2365 N N . ARG B 1 70 ? 4.207 15.102 17.031 1 95.44 70 ARG B N 1
ATOM 2366 C CA . ARG B 1 70 ? 5.492 14.992 17.719 1 95.44 70 ARG B CA 1
ATOM 2367 C C . ARG B 1 70 ? 5.684 13.602 18.297 1 95.44 70 ARG B C 1
ATOM 2369 O O . ARG B 1 70 ? 6.777 13.039 18.234 1 95.44 70 ARG B O 1
ATOM 2376 N N . ASN B 1 71 ? 4.617 13.031 18.859 1 95.38 71 ASN B N 1
ATOM 2377 C CA . ASN B 1 71 ? 4.691 11.688 19.438 1 95.38 71 ASN B CA 1
ATOM 2378 C C . ASN B 1 71 ? 5.059 10.648 18.375 1 95.38 71 ASN B C 1
ATOM 2380 O O . ASN B 1 71 ? 5.738 9.672 18.672 1 95.38 71 ASN B O 1
ATOM 2384 N N . HIS B 1 72 ? 4.652 10.844 17.219 1 93.75 72 HIS B N 1
ATOM 2385 C CA . HIS B 1 72 ? 4.898 9.891 16.141 1 93.75 72 HIS B CA 1
ATOM 2386 C C . HIS B 1 72 ? 6.148 10.266 15.352 1 93.75 72 HIS B C 1
ATOM 2388 O O . HIS B 1 72 ? 6.445 9.656 14.32 1 93.75 72 HIS B O 1
ATOM 2394 N N . LYS B 1 73 ? 6.82 11.367 15.742 1 91.81 73 LYS B N 1
ATOM 2395 C CA . LYS B 1 73 ? 8.016 11.875 15.086 1 91.81 73 LYS B CA 1
ATOM 2396 C C . LYS B 1 73 ? 7.754 12.172 13.609 1 91.81 73 LYS B C 1
ATOM 2398 O O . LYS B 1 73 ? 8.594 11.883 12.75 1 91.81 73 LYS B O 1
ATOM 2403 N N . ALA B 1 74 ? 6.559 12.617 13.352 1 95.12 74 ALA B N 1
ATOM 2404 C CA . ALA B 1 74 ? 6.18 13.023 12 1 95.12 74 ALA B CA 1
ATOM 2405 C C . ALA B 1 74 ? 6.57 14.477 11.742 1 95.12 74 ALA B C 1
ATOM 2407 O O . ALA B 1 74 ? 6.703 15.266 12.672 1 95.12 74 ALA B O 1
ATOM 2408 N N . VAL B 1 75 ? 6.684 14.828 10.453 1 96.19 75 VAL B N 1
ATOM 2409 C CA . VAL B 1 75 ? 7.105 16.188 10.102 1 96.19 75 VAL B CA 1
ATOM 2410 C C . VAL B 1 75 ? 5.891 17.016 9.711 1 96.19 75 VAL B C 1
ATOM 2412 O O . VAL B 1 75 ? 5.996 18.234 9.531 1 96.19 75 VAL B O 1
ATOM 2415 N N . GLY B 1 76 ? 4.738 16.406 9.562 1 98.12 76 GLY B N 1
ATOM 2416 C CA . GLY B 1 76 ? 3.453 17.031 9.281 1 98.12 76 GLY B CA 1
ATOM 2417 C C . GLY B 1 76 ? 2.271 16.172 9.664 1 98.12 76 GLY B C 1
ATOM 2418 O O . GLY B 1 76 ? 2.406 14.945 9.789 1 98.12 76 GLY B O 1
ATOM 2419 N N . LEU B 1 77 ? 1.186 16.781 9.852 1 98.81 77 LEU B N 1
ATOM 2420 C CA . LEU B 1 77 ? -0.054 16.078 10.18 1 98.81 77 LEU B CA 1
ATOM 2421 C C . LEU B 1 77 ? -1.268 16.906 9.766 1 98.81 77 LEU B C 1
ATOM 2423 O O . LEU B 1 77 ? -1.304 18.125 9.992 1 98.81 77 LEU B O 1
ATOM 2427 N N . ALA B 1 78 ? -2.188 16.266 9.195 1 98.94 78 ALA B N 1
ATOM 2428 C CA . ALA B 1 78 ? -3.471 16.875 8.859 1 98.94 78 ALA B CA 1
ATOM 2429 C C . ALA B 1 78 ? -4.566 16.422 9.812 1 98.94 78 ALA B C 1
ATOM 2431 O O . ALA B 1 78 ? -4.516 15.297 10.328 1 98.94 78 ALA B O 1
ATOM 2432 N N . ALA B 1 79 ? -5.555 17.188 9.984 1 98.94 79 ALA B N 1
ATOM 2433 C CA . ALA B 1 79 ? -6.605 16.938 10.969 1 98.94 79 ALA B CA 1
ATOM 2434 C C . ALA B 1 79 ? -7.328 15.625 10.688 1 98.94 79 ALA B C 1
ATOM 2436 O O . ALA B 1 79 ? -7.656 14.883 11.609 1 98.94 79 ALA B O 1
ATOM 2437 N N . PRO B 1 80 ? -7.578 15.273 9.414 1 98.81 80 PRO B N 1
ATOM 2438 C CA . PRO B 1 80 ? -8.258 13.992 9.18 1 98.81 80 PRO B CA 1
ATOM 2439 C C . PRO B 1 80 ? -7.473 12.797 9.719 1 98.81 80 PRO B C 1
ATOM 2441 O O . PRO B 1 80 ? -8.062 11.781 10.086 1 98.81 80 PRO B O 1
ATOM 2444 N N . GLN B 1 81 ? -6.207 12.93 9.844 1 98.69 81 GLN B N 1
ATOM 2445 C CA . GLN B 1 81 ? -5.371 11.828 10.305 1 98.69 81 GLN B CA 1
ATOM 2446 C C . GLN B 1 81 ? -5.648 11.5 11.773 1 98.69 81 GLN B C 1
ATOM 2448 O O . GLN B 1 81 ? -5.305 10.414 12.25 1 98.69 81 GLN B O 1
ATOM 2453 N N . ILE B 1 82 ? -6.25 12.422 12.492 1 98.31 82 ILE B N 1
ATOM 2454 C CA . ILE B 1 82 ? -6.637 12.117 13.867 1 98.31 82 ILE B CA 1
ATOM 2455 C C . ILE B 1 82 ? -8.156 12.07 13.969 1 98.31 82 ILE B C 1
ATOM 2457 O O . ILE B 1 82 ? -8.719 12.305 15.047 1 98.31 82 ILE B O 1
ATOM 2461 N N . GLY B 1 83 ? -8.812 11.953 12.891 1 97.88 83 GLY B N 1
ATOM 2462 C CA . GLY B 1 83 ? -10.234 11.656 12.875 1 97.88 83 GLY B CA 1
ATOM 2463 C C . GLY B 1 83 ? -11.102 12.898 12.75 1 97.88 83 GLY B C 1
ATOM 2464 O O . GLY B 1 83 ? -12.328 12.82 12.836 1 97.88 83 GLY B O 1
ATOM 2465 N N . CYS B 1 84 ? -10.508 14.047 12.578 1 98.5 84 CYS B N 1
ATOM 2466 C CA . CYS B 1 84 ? -11.258 15.297 12.453 1 98.5 84 CYS B CA 1
ATOM 2467 C C . CYS B 1 84 ? -11.289 15.773 11.008 1 98.5 84 CYS B C 1
ATOM 2469 O O . CYS B 1 84 ? -10.266 16.203 10.469 1 98.5 84 CYS B O 1
ATOM 2471 N N . SER B 1 85 ? -12.445 15.789 10.383 1 98.5 85 SER B N 1
ATOM 2472 C CA . SER B 1 85 ? -12.578 16.25 9.008 1 98.5 85 SER B CA 1
ATOM 2473 C C . SER B 1 85 ? -12.609 17.781 8.945 1 98.5 85 SER B C 1
ATOM 2475 O O . SER B 1 85 ? -13.648 18.375 8.641 1 98.5 85 SER B O 1
ATOM 2477 N N . LEU B 1 86 ? -11.492 18.391 9.219 1 98.88 86 LEU B N 1
ATOM 2478 C CA . LEU B 1 86 ? -11.297 19.844 9.234 1 98.88 86 LEU B CA 1
ATOM 2479 C C . LEU B 1 86 ? -10.07 20.234 8.422 1 98.88 86 LEU B C 1
ATOM 2481 O O . LEU B 1 86 ? -9.086 19.5 8.383 1 98.88 86 LEU B O 1
ATOM 2485 N N . ARG B 1 87 ? -10.094 21.359 7.801 1 98.94 87 ARG B N 1
ATOM 2486 C CA . ARG B 1 87 ? -8.992 21.828 6.969 1 98.94 87 ARG B CA 1
ATOM 2487 C C . ARG B 1 87 ? -7.91 22.484 7.812 1 98.94 87 ARG B C 1
ATOM 2489 O O . ARG B 1 87 ? -7.75 23.719 7.777 1 98.94 87 ARG B O 1
ATOM 2496 N N . VAL B 1 88 ? -7.188 21.703 8.531 1 98.94 88 VAL B N 1
ATOM 2497 C CA . VAL B 1 88 ? -6.082 22.141 9.375 1 98.94 88 VAL B CA 1
ATOM 2498 C C . VAL B 1 88 ? -4.867 21.25 9.141 1 98.94 88 VAL B C 1
ATOM 2500 O O . VAL B 1 88 ? -5 20.016 9.062 1 98.94 88 VAL B O 1
ATOM 2503 N N . ILE B 1 89 ? -3.697 21.859 8.992 1 98.94 89 ILE B N 1
ATOM 2504 C CA . ILE B 1 89 ? -2.463 21.094 8.93 1 98.94 89 ILE B CA 1
ATOM 2505 C C . ILE B 1 89 ? -1.436 21.672 9.891 1 98.94 89 ILE B C 1
ATOM 2507 O O . ILE B 1 89 ? -1.465 22.875 10.18 1 98.94 89 ILE B O 1
ATOM 2511 N N . THR B 1 90 ? -0.609 20.875 10.414 1 98.81 90 THR B N 1
ATOM 2512 C CA . THR B 1 90 ? 0.552 21.25 11.211 1 98.81 90 THR B CA 1
ATOM 2513 C C . THR B 1 90 ? 1.827 20.656 10.625 1 98.81 90 THR B C 1
ATOM 2515 O O . THR B 1 90 ? 1.801 19.562 10.055 1 98.81 90 THR B O 1
ATOM 2518 N N . MET B 1 91 ? 2.895 21.328 10.703 1 98.25 91 MET B N 1
ATOM 2519 C CA . MET B 1 91 ? 4.199 20.875 10.227 1 98.25 91 MET B CA 1
ATOM 2520 C C . MET B 1 91 ? 5.316 21.391 11.125 1 98.25 91 MET B C 1
ATOM 2522 O O . MET B 1 91 ? 5.227 22.484 11.672 1 98.25 91 MET B O 1
ATOM 2526 N N . GLU B 1 92 ? 6.289 20.625 11.211 1 97.56 92 GLU B N 1
ATOM 2527 C CA . GLU B 1 92 ? 7.457 21 12 1 97.56 92 GLU B CA 1
ATOM 2528 C C . GLU B 1 92 ? 8.672 20.156 11.641 1 97.56 92 GLU B C 1
ATOM 2530 O O . GLU B 1 92 ? 8.531 18.953 11.391 1 97.56 92 GLU B O 1
ATOM 2535 N N . PHE B 1 93 ? 9.758 20.734 11.484 1 95.62 93 PHE B N 1
ATOM 2536 C CA . PHE B 1 93 ? 11.023 20.031 11.289 1 95.62 93 PHE B CA 1
ATOM 2537 C C . PHE B 1 93 ? 12.133 20.672 12.102 1 95.62 93 PHE B C 1
ATOM 2539 O O . PHE B 1 93 ? 12.797 21.594 11.633 1 95.62 93 PHE B O 1
ATOM 2546 N N . SER B 1 94 ? 12.391 20.094 13.258 1 92.81 94 SER B N 1
ATOM 2547 C CA . SER B 1 94 ? 13.328 20.719 14.188 1 92.81 94 SER B CA 1
ATOM 2548 C C . SER B 1 94 ? 14.773 20.469 13.766 1 92.81 94 SER B C 1
ATOM 2550 O O . SER B 1 94 ? 15.055 19.531 13.023 1 92.81 94 SER B O 1
ATOM 2552 N N . PRO B 1 95 ? 15.68 21.344 14.242 1 92.25 95 PRO B N 1
ATOM 2553 C CA . PRO B 1 95 ? 17.094 21.078 13.992 1 92.25 95 PRO B CA 1
ATOM 2554 C C . PRO B 1 95 ? 17.547 19.719 14.508 1 92.25 95 PRO B C 1
ATOM 2556 O O . PRO B 1 95 ? 18.391 19.062 13.891 1 92.25 95 PRO B O 1
ATOM 2559 N N . GLU B 1 96 ? 17.016 19.297 15.562 1 89.44 96 GLU B N 1
ATOM 2560 C CA . GLU B 1 96 ? 17.359 18 16.125 1 89.44 96 GLU B CA 1
ATOM 2561 C C . GLU B 1 96 ? 16.938 16.859 15.195 1 89.44 96 GLU B C 1
ATOM 2563 O O . GLU B 1 96 ? 17.672 15.891 15.023 1 89.44 96 GLU B O 1
ATOM 2568 N N . SER B 1 97 ? 15.758 17 14.656 1 86.38 97 SER B N 1
ATOM 2569 C CA . SER B 1 97 ? 15.281 16 13.703 1 86.38 97 SER B CA 1
ATOM 2570 C C . SER B 1 97 ? 16.172 15.969 12.461 1 86.38 97 SER B C 1
ATOM 2572 O O . SER B 1 97 ? 16.453 14.891 11.922 1 86.38 97 SER B O 1
ATOM 2574 N N . LEU B 1 98 ? 16.562 17.125 12.023 1 88.25 98 LEU B N 1
ATOM 2575 C CA . LEU B 1 98 ? 17.422 17.25 10.852 1 88.25 98 LEU B CA 1
ATOM 2576 C C . LEU B 1 98 ? 18.734 16.516 11.062 1 88.25 98 LEU B C 1
ATOM 2578 O O . LEU B 1 98 ? 19.266 15.898 10.133 1 88.25 98 LEU B O 1
ATOM 2582 N N . GLU B 1 99 ? 19.234 16.531 12.211 1 87.69 99 GLU B N 1
ATOM 2583 C CA . GLU B 1 99 ? 20.531 15.945 12.539 1 87.69 99 GLU B CA 1
ATOM 2584 C C . GLU B 1 99 ? 20.484 14.422 12.492 1 87.69 99 GLU B C 1
ATOM 2586 O O . GLU B 1 99 ? 21.531 13.766 12.445 1 87.69 99 GLU B O 1
ATOM 2591 N N . MET B 1 100 ? 19.312 13.906 12.484 1 83.44 100 MET B N 1
ATOM 2592 C CA . MET B 1 100 ? 19.156 12.453 12.469 1 83.44 100 MET B CA 1
ATOM 2593 C C . MET B 1 100 ? 19.453 11.891 11.086 1 83.44 100 MET B C 1
ATOM 2595 O O . MET B 1 100 ? 19.625 10.68 10.93 1 83.44 100 MET B O 1
ATOM 2599 N N . PHE B 1 101 ? 19.562 12.719 10.133 1 86.25 101 PHE B N 1
ATOM 2600 C CA . PHE B 1 101 ? 19.75 12.266 8.758 1 86.25 101 PHE B CA 1
ATOM 2601 C C . PHE B 1 101 ? 21.188 12.5 8.305 1 86.25 101 PHE B C 1
ATOM 2603 O O . PHE B 1 101 ? 21.812 13.5 8.68 1 86.25 101 PHE B O 1
ATOM 2610 N N . PRO B 1 102 ? 21.703 11.555 7.469 1 87.38 102 PRO B N 1
ATOM 2611 C CA . PRO B 1 102 ? 23.016 11.797 6.891 1 87.38 102 PRO B CA 1
ATOM 2612 C C . PRO B 1 102 ? 23.078 13.055 6.027 1 87.38 102 PRO B C 1
ATOM 2614 O O . PRO B 1 102 ? 22.109 13.367 5.332 1 87.38 102 PRO B O 1
ATOM 2617 N N . PRO B 1 103 ? 24.219 13.719 6.059 1 89.44 103 PRO B N 1
ATOM 2618 C CA . PRO B 1 103 ? 24.359 14.969 5.305 1 89.44 103 PRO B CA 1
ATOM 2619 C C . PRO B 1 103 ? 24.047 14.805 3.82 1 89.44 103 PRO B C 1
ATOM 2621 O O . PRO B 1 103 ? 23.484 15.711 3.199 1 89.44 103 PRO B O 1
ATOM 2624 N N . SER B 1 104 ? 24.406 13.664 3.266 1 89.94 104 SER B N 1
ATOM 2625 C CA . SER B 1 104 ? 24.156 13.438 1.846 1 89.94 104 SER B CA 1
ATOM 2626 C C . SER B 1 104 ? 22.672 13.445 1.529 1 89.94 104 SER B C 1
ATOM 2628 O O . SER B 1 104 ? 22.25 13.992 0.508 1 89.94 104 SER B O 1
ATOM 2630 N N . ILE B 1 105 ? 21.906 12.906 2.469 1 87.75 105 ILE B N 1
ATOM 2631 C CA . ILE B 1 105 ? 20.453 12.859 2.283 1 87.75 105 ILE B CA 1
ATOM 2632 C C . ILE B 1 105 ? 19.859 14.25 2.49 1 87.75 105 ILE B C 1
ATOM 2634 O O . ILE B 1 105 ? 19 14.688 1.725 1 87.75 105 ILE B O 1
ATOM 2638 N N . VAL B 1 106 ? 20.391 14.945 3.479 1 89.25 106 VAL B N 1
ATOM 2639 C CA . VAL B 1 106 ? 19.938 16.297 3.777 1 89.25 106 VAL B CA 1
ATOM 2640 C C . VAL B 1 106 ? 20.125 17.188 2.553 1 89.25 106 VAL B C 1
ATOM 2642 O O . VAL B 1 106 ? 19.234 17.953 2.182 1 89.25 106 VAL B O 1
ATOM 2645 N N . LEU B 1 107 ? 21.219 17 1.921 1 90.25 107 LEU B N 1
ATOM 2646 C CA . LEU B 1 107 ? 21.547 17.812 0.754 1 90.25 107 LEU B CA 1
ATOM 2647 C C . LEU B 1 107 ? 20.703 17.406 -0.446 1 90.25 107 LEU B C 1
ATOM 2649 O O . LEU B 1 107 ? 20.094 18.25 -1.11 1 90.25 107 LEU B O 1
ATOM 2653 N N . SER B 1 108 ? 20.594 16.141 -0.7 1 88.88 108 SER B N 1
ATOM 2654 C CA . SER B 1 108 ? 19.922 15.641 -1.895 1 88.88 108 SER B CA 1
ATOM 2655 C C . SER B 1 108 ? 18.438 15.922 -1.849 1 88.88 108 SER B C 1
ATOM 2657 O O . SER B 1 108 ? 17.812 16.203 -2.877 1 88.88 108 SER B O 1
ATOM 2659 N N . ARG B 1 109 ? 17.922 15.875 -0.628 1 87.38 109 ARG B N 1
ATOM 2660 C CA . ARG B 1 109 ? 16.469 16.031 -0.503 1 87.38 109 ARG B CA 1
ATOM 2661 C C . ARG B 1 109 ? 16.109 17.438 -0.037 1 87.38 109 ARG B C 1
ATOM 2663 O O . ARG B 1 109 ? 14.938 17.75 0.182 1 87.38 109 ARG B O 1
ATOM 2670 N N . GLU B 1 110 ? 17.141 18.234 0.171 1 91.31 110 GLU B N 1
ATOM 2671 C CA . GLU B 1 110 ? 16.984 19.625 0.585 1 91.31 110 GLU B CA 1
ATOM 2672 C C . GLU B 1 110 ? 16.172 19.734 1.873 1 91.31 110 GLU B C 1
ATOM 2674 O O . GLU B 1 110 ? 15.227 20.531 1.954 1 91.31 110 GLU B O 1
ATOM 2679 N N . TYR B 1 111 ? 16.609 18.938 2.787 1 91.19 111 TYR B N 1
ATOM 2680 C CA . TYR B 1 111 ? 15.992 19.031 4.105 1 91.19 111 TYR B CA 1
ATOM 2681 C C . TYR B 1 111 ? 16.312 20.375 4.758 1 91.19 111 TYR B C 1
ATOM 2683 O O . TYR B 1 111 ? 17.438 20.859 4.652 1 91.19 111 TYR B O 1
ATOM 2691 N N . GLN B 1 112 ? 15.32 20.969 5.305 1 92.31 112 GLN B N 1
ATOM 2692 C CA . GLN B 1 112 ? 15.461 22.25 5.992 1 92.31 112 GLN B CA 1
ATOM 2693 C C . GLN B 1 112 ? 14.625 22.297 7.27 1 92.31 112 GLN B C 1
ATOM 2695 O O . GLN B 1 112 ? 13.438 21.953 7.25 1 92.31 112 GLN B O 1
ATOM 2700 N N . ALA B 1 113 ? 15.375 22.688 8.312 1 95 113 ALA B N 1
ATOM 2701 C CA . ALA B 1 113 ? 14.633 22.844 9.57 1 95 113 ALA B CA 1
ATOM 2702 C C . ALA B 1 113 ? 13.719 24.062 9.523 1 95 113 ALA B C 1
ATOM 2704 O O . ALA B 1 113 ? 14.039 25.062 8.883 1 95 113 ALA B O 1
ATOM 2705 N N . PHE B 1 114 ? 12.609 24.031 10.172 1 96.88 114 PHE B N 1
ATOM 2706 C CA . PHE B 1 114 ? 11.68 25.141 10.344 1 96.88 114 PHE B CA 1
ATOM 2707 C C . PHE B 1 114 ? 10.812 24.938 11.578 1 96.88 114 PHE B C 1
ATOM 2709 O O . PHE B 1 114 ? 10.57 23.797 11.992 1 96.88 114 PHE B O 1
ATOM 2716 N N . PRO B 1 115 ? 10.453 26.031 12.219 1 97.06 115 PRO B N 1
ATOM 2717 C CA . PRO B 1 115 ? 9.625 25.906 13.422 1 97.06 115 PRO B CA 1
ATOM 2718 C C . PRO B 1 115 ? 8.203 25.469 13.117 1 97.06 115 PRO B C 1
ATOM 2720 O O . PRO B 1 115 ? 7.828 25.328 11.953 1 97.06 115 PRO B O 1
ATOM 2723 N N . LEU B 1 116 ? 7.441 25.203 14.172 1 98.12 116 LEU B N 1
ATOM 2724 C CA . LEU B 1 116 ? 6.059 24.766 14.062 1 98.12 116 LEU B CA 1
ATOM 2725 C C . LEU B 1 116 ? 5.242 25.734 13.211 1 98.12 116 LEU B C 1
ATOM 2727 O O . LEU B 1 116 ? 5.285 26.938 13.438 1 98.12 116 LEU B O 1
ATOM 2731 N N . GLN B 1 117 ? 4.613 25.219 12.203 1 98.38 117 GLN B N 1
ATOM 2732 C CA . GLN B 1 117 ? 3.648 25.938 11.375 1 98.38 117 GLN B CA 1
ATOM 2733 C C . GLN B 1 117 ? 2.256 25.328 11.508 1 98.38 117 GLN B C 1
ATOM 2735 O O . GLN B 1 117 ? 2.104 24.094 11.5 1 98.38 117 GLN B O 1
ATOM 2740 N N . VAL B 1 118 ? 1.294 26.156 11.695 1 98.88 118 VAL B N 1
ATOM 2741 C CA . VAL B 1 118 ? -0.112 25.766 11.688 1 98.88 118 VAL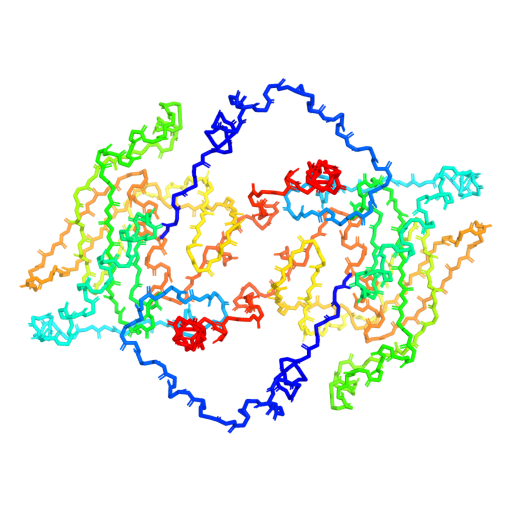 B CA 1
ATOM 2742 C C . VAL B 1 118 ? -0.858 26.547 10.602 1 98.88 118 VAL B C 1
ATOM 2744 O O . VAL B 1 118 ? -0.736 27.766 10.508 1 98.88 118 VAL B O 1
ATOM 2747 N N . PHE B 1 119 ? -1.598 25.875 9.766 1 98.94 119 PHE B N 1
ATOM 2748 C CA . PHE B 1 119 ? -2.441 26.516 8.773 1 98.94 119 PHE B CA 1
ATOM 2749 C C . PHE B 1 119 ? -3.881 26.031 8.875 1 98.94 119 PHE B C 1
ATOM 2751 O O . PHE B 1 119 ? -4.137 24.812 8.828 1 98.94 119 PHE B O 1
ATOM 2758 N N . VAL B 1 120 ? -4.766 26.875 9.094 1 98.94 120 VAL B N 1
ATOM 2759 C CA . VAL B 1 120 ? -6.203 26.656 9.023 1 98.94 120 VAL B CA 1
ATOM 2760 C C . VAL B 1 120 ? -6.738 27.172 7.688 1 98.94 120 VAL B C 1
ATOM 2762 O O . VAL B 1 120 ? -6.422 28.281 7.273 1 98.94 120 VAL B O 1
ATOM 2765 N N . ASN B 1 121 ? -7.531 26.359 6.988 1 98.94 121 ASN B N 1
ATOM 2766 C CA . ASN B 1 121 ? -8.062 26.641 5.66 1 98.94 121 ASN B CA 1
ATOM 2767 C C . ASN B 1 121 ? -6.953 26.984 4.668 1 98.94 121 ASN B C 1
ATOM 2769 O O . ASN B 1 121 ? -7.016 28 3.977 1 98.94 121 ASN B O 1
ATOM 2773 N N . PRO B 1 122 ? -5.973 26.125 4.574 1 98.94 122 PRO B N 1
ATOM 2774 C CA . PRO B 1 122 ? -4.844 26.438 3.693 1 98.94 122 PRO B CA 1
ATOM 2775 C C . PRO B 1 122 ? -5.207 26.359 2.213 1 98.94 122 PRO B C 1
ATOM 2777 O O . PRO B 1 122 ? -5.996 25.5 1.815 1 98.94 122 PRO B O 1
ATOM 2780 N N . VAL B 1 123 ? -4.621 27.188 1.507 1 98.75 123 VAL B N 1
ATOM 2781 C CA . VAL B 1 123 ? -4.672 27.188 0.048 1 98.75 123 VAL B CA 1
ATOM 2782 C C . VAL B 1 123 ? -3.258 27.25 -0.52 1 98.75 123 VAL B C 1
ATOM 2784 O O . VAL B 1 123 ? -2.41 27.984 -0.026 1 98.75 123 VAL B O 1
ATOM 2787 N N . MET B 1 124 ? -3.047 26.422 -1.501 1 98.62 124 MET B N 1
ATOM 2788 C CA . MET B 1 124 ? -1.702 26.359 -2.062 1 98.62 124 MET B CA 1
ATOM 2789 C C . MET B 1 124 ? -1.688 26.844 -3.506 1 98.62 124 MET B C 1
ATOM 2791 O O . MET B 1 124 ? -2.602 26.547 -4.277 1 98.62 124 MET B O 1
ATOM 2795 N N . ARG B 1 125 ? -0.654 27.531 -3.82 1 98.5 125 ARG B N 1
ATOM 2796 C CA . ARG B 1 125 ? -0.351 27.906 -5.199 1 98.5 125 ARG B CA 1
ATOM 2797 C C . ARG B 1 125 ? 1.007 27.359 -5.629 1 98.5 125 ARG B C 1
ATOM 2799 O O . ARG B 1 125 ? 1.967 27.391 -4.855 1 98.5 125 ARG B O 1
ATOM 2806 N N . VAL B 1 126 ? 1.054 26.875 -6.855 1 98.31 126 VAL B N 1
ATOM 2807 C CA . VAL B 1 126 ? 2.32 26.422 -7.422 1 98.31 126 VAL B CA 1
ATOM 2808 C C . VAL B 1 126 ? 3.119 27.625 -7.922 1 98.31 126 VAL B C 1
ATOM 2810 O O . VAL B 1 126 ? 2.611 28.438 -8.695 1 98.31 126 VAL B O 1
ATOM 2813 N N . VAL B 1 127 ? 4.289 27.766 -7.453 1 97.94 127 VAL B N 1
ATOM 2814 C CA . VAL B 1 127 ? 5.145 28.875 -7.863 1 97.94 127 VAL B CA 1
ATOM 2815 C C . VAL B 1 127 ? 5.973 28.453 -9.078 1 97.94 127 VAL B C 1
ATOM 2817 O O . VAL B 1 127 ? 6.078 29.203 -10.055 1 97.94 127 VAL B O 1
ATOM 2820 N N . GLU B 1 128 ? 6.555 27.25 -9 1 93.19 128 GLU B N 1
ATOM 2821 C CA . GLU B 1 128 ? 7.297 26.625 -10.094 1 93.19 128 GLU B CA 1
ATOM 2822 C C . GLU B 1 128 ? 6.68 25.281 -10.484 1 93.19 128 GLU B C 1
ATOM 2824 O O . GLU B 1 128 ? 6.449 24.422 -9.625 1 93.19 128 GLU B O 1
ATOM 2829 N N . LYS B 1 129 ? 6.504 25.016 -11.773 1 94.12 129 LYS B N 1
ATOM 2830 C CA . LYS B 1 129 ? 5.77 23.859 -12.258 1 94.12 129 LYS B CA 1
ATOM 2831 C C . LYS B 1 129 ? 6.652 22.609 -12.273 1 94.12 129 LYS B C 1
ATOM 2833 O O . LYS B 1 129 ? 6.156 21.484 -12.398 1 94.12 129 LYS B O 1
ATOM 2838 N N . HIS B 1 130 ? 7.906 22.891 -12.109 1 96.81 130 HIS B N 1
ATOM 2839 C CA . HIS B 1 130 ? 8.828 21.766 -12.07 1 96.81 130 HIS B CA 1
ATOM 2840 C C . HIS B 1 130 ? 8.539 20.859 -10.883 1 96.81 130 HIS B C 1
ATOM 2842 O O . HIS B 1 130 ? 8.328 21.328 -9.766 1 96.81 130 HIS B O 1
ATOM 2848 N N . LYS B 1 131 ? 8.5 19.5 -11.148 1 98.12 131 LYS B N 1
ATOM 2849 C CA . LYS B 1 131 ? 8.289 18.547 -10.078 1 98.12 131 LYS B CA 1
ATOM 2850 C C . LYS B 1 131 ? 9.555 17.75 -9.789 1 98.12 131 LYS B C 1
ATOM 2852 O O . LYS B 1 131 ? 10.352 17.484 -10.695 1 98.12 131 LYS B O 1
ATOM 2857 N N . VAL B 1 132 ? 9.734 17.406 -8.578 1 97.25 132 VAL B N 1
ATOM 2858 C CA . VAL B 1 132 ? 10.82 16.516 -8.148 1 97.25 132 VAL B CA 1
ATOM 2859 C C . VAL B 1 132 ? 10.234 15.266 -7.508 1 97.25 132 VAL B C 1
ATOM 2861 O O . VAL B 1 132 ? 9.266 15.336 -6.75 1 97.25 132 VAL B O 1
ATOM 2864 N N . THR B 1 133 ? 10.891 14.086 -7.824 1 97.5 133 THR B N 1
ATOM 2865 C CA . THR B 1 133 ? 10.391 12.797 -7.367 1 97.5 133 THR B CA 1
ATOM 2866 C C . THR B 1 133 ? 11.281 12.227 -6.266 1 97.5 133 THR B C 1
ATOM 2868 O O . THR B 1 133 ? 12.477 12 -6.484 1 97.5 133 THR B O 1
ATOM 2871 N N . PHE B 1 134 ? 10.742 12.078 -5.055 1 96.31 134 PHE B N 1
ATOM 2872 C CA . PHE B 1 134 ? 11.438 11.523 -3.902 1 96.31 134 PHE B CA 1
ATOM 2873 C C . PHE B 1 134 ? 10.539 10.57 -3.129 1 96.31 134 PHE B C 1
ATOM 2875 O O . PHE B 1 134 ? 9.312 10.586 -3.305 1 96.31 134 PHE B O 1
ATOM 2882 N N . PRO B 1 135 ? 11.102 9.719 -2.303 1 94.81 135 PRO B N 1
ATOM 2883 C CA . PRO B 1 135 ? 10.273 8.805 -1.501 1 94.81 135 PRO B CA 1
ATOM 2884 C C . PRO B 1 135 ? 9.422 9.539 -0.472 1 94.81 135 PRO B C 1
ATOM 2886 O O . PRO B 1 135 ? 9.867 10.523 0.122 1 94.81 135 PRO B O 1
ATOM 2889 N N . GLU B 1 136 ? 8.219 9.094 -0.372 1 96.62 136 GLU B N 1
ATOM 2890 C CA . GLU B 1 136 ? 7.32 9.531 0.692 1 96.62 136 GLU B CA 1
ATOM 2891 C C . GLU B 1 136 ? 6.781 8.344 1.485 1 96.62 136 GLU B C 1
ATOM 2893 O O . GLU B 1 136 ? 6.602 7.258 0.937 1 96.62 136 GLU B O 1
ATOM 2898 N N . ALA B 1 137 ? 6.613 8.562 2.686 1 96.88 137 ALA B N 1
ATOM 2899 C CA . ALA B 1 137 ? 5.867 7.695 3.594 1 96.88 137 ALA B CA 1
ATOM 2900 C C . ALA B 1 137 ? 4.797 8.484 4.348 1 96.88 137 ALA B C 1
ATOM 2902 O O . ALA B 1 137 ? 4.789 9.711 4.324 1 96.88 137 ALA B O 1
ATOM 2903 N N . CYS B 1 138 ? 3.9 7.789 4.91 1 97.56 138 CYS B N 1
ATOM 2904 C CA . CYS B 1 138 ? 2.781 8.383 5.633 1 97.56 138 CYS B CA 1
ATOM 2905 C C . CYS B 1 138 ? 2.451 7.582 6.887 1 97.56 138 CYS B C 1
ATOM 2907 O O . CYS B 1 138 ? 2.467 6.348 6.859 1 97.56 138 CYS B O 1
ATOM 2909 N N . GLU B 1 139 ? 2.119 8.234 7.938 1 96.12 139 GLU B N 1
ATOM 2910 C CA . GLU B 1 139 ? 1.748 7.547 9.172 1 96.12 139 GLU B CA 1
ATOM 2911 C C . GLU B 1 139 ? 0.439 6.781 9.008 1 96.12 139 GLU B C 1
ATOM 2913 O O . GLU B 1 139 ? 0.132 5.887 9.797 1 96.12 139 GLU B O 1
ATOM 2918 N N . CYS B 1 140 ? -0.345 7.133 8.008 1 97.69 140 CYS B N 1
ATOM 2919 C CA . CYS B 1 140 ? -1.589 6.43 7.711 1 97.69 140 CYS B CA 1
ATOM 2920 C C . CYS B 1 140 ? -1.315 5.109 7.004 1 97.69 140 CYS B C 1
ATOM 2922 O O . CYS B 1 140 ? -2.197 4.254 6.914 1 97.69 140 CYS B O 1
ATOM 2924 N N . ILE B 1 141 ? -0.147 4.953 6.43 1 97.25 141 ILE B N 1
ATOM 2925 C CA . ILE B 1 141 ? 0.304 3.758 5.723 1 97.25 141 ILE B CA 1
ATOM 2926 C C . ILE B 1 141 ? 1.647 3.301 6.285 1 97.25 141 ILE B C 1
ATOM 2928 O O . ILE B 1 141 ? 2.701 3.604 5.719 1 97.25 141 ILE B O 1
ATOM 2932 N N . LYS B 1 142 ? 1.646 2.555 7.301 1 93.88 142 LYS B N 1
ATOM 2933 C CA . LYS B 1 142 ? 2.842 2.277 8.094 1 93.88 142 LYS B CA 1
ATOM 2934 C C . LYS B 1 142 ? 3.738 1.258 7.395 1 93.88 142 LYS B C 1
ATOM 2936 O O . LYS B 1 142 ? 3.258 0.226 6.918 1 93.88 142 LYS B O 1
ATOM 2941 N N . GLY B 1 143 ? 4.988 1.642 7.316 1 93.94 143 GLY B N 1
ATOM 2942 C CA . GLY B 1 143 ? 6.008 0.705 6.871 1 93.94 143 GLY B CA 1
ATOM 2943 C C . GLY B 1 143 ? 6.191 0.697 5.367 1 93.94 143 GLY B C 1
ATOM 2944 O O . GLY B 1 143 ? 7.016 -0.057 4.844 1 93.94 143 GLY B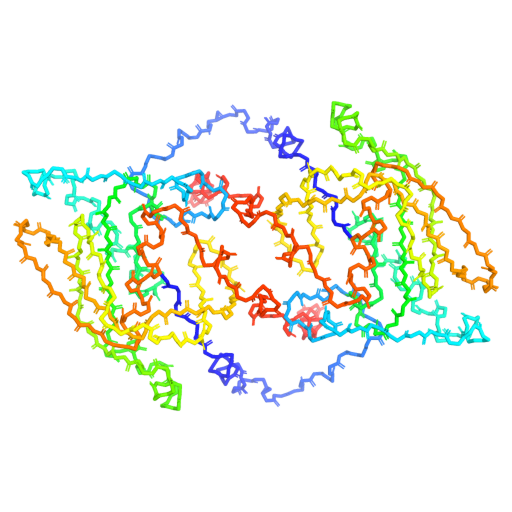 O 1
ATOM 2945 N N . TYR B 1 144 ? 5.391 1.505 4.66 1 97.12 144 TYR B N 1
ATOM 2946 C CA . TYR B 1 144 ? 5.469 1.521 3.201 1 97.12 144 TYR B CA 1
ATOM 2947 C C . TYR B 1 144 ? 5.855 2.904 2.691 1 97.12 144 TYR B C 1
ATOM 2949 O O . TYR B 1 144 ? 5.594 3.912 3.354 1 97.12 144 TYR B O 1
ATOM 2957 N N . SER B 1 145 ? 6.484 2.943 1.54 1 97.62 145 SER B N 1
ATOM 2958 C CA . SER B 1 145 ? 6.836 4.188 0.863 1 97.62 145 SER B CA 1
ATOM 2959 C C . SER B 1 145 ? 6.797 4.02 -0.652 1 97.62 145 SER B C 1
ATOM 2961 O O . SER B 1 145 ? 6.668 2.904 -1.157 1 97.62 145 SER B O 1
ATOM 2963 N N . ALA B 1 146 ? 6.832 5.074 -1.352 1 98.44 146 ALA B N 1
ATOM 2964 C CA . ALA B 1 146 ? 6.902 5.109 -2.811 1 98.44 146 ALA B CA 1
ATOM 2965 C C . ALA B 1 146 ? 7.48 6.434 -3.303 1 98.44 146 ALA B C 1
ATOM 2967 O O . ALA B 1 146 ? 7.504 7.418 -2.562 1 98.44 146 ALA B O 1
ATOM 2968 N N . LEU B 1 147 ? 8.008 6.391 -4.488 1 98.38 147 LEU B N 1
ATOM 2969 C CA . LEU B 1 147 ? 8.398 7.633 -5.145 1 98.38 147 LEU B CA 1
ATOM 2970 C C . LEU B 1 147 ? 7.176 8.453 -5.543 1 98.38 147 LEU B C 1
ATOM 2972 O O . LEU B 1 147 ? 6.234 7.922 -6.141 1 98.38 147 LEU B O 1
ATOM 2976 N N . VAL B 1 148 ? 7.219 9.711 -5.203 1 98.56 148 VAL B N 1
ATOM 2977 C CA . VAL B 1 148 ? 6.082 10.602 -5.438 1 98.56 148 VAL B CA 1
ATOM 2978 C C . VAL B 1 148 ? 6.57 11.914 -6.047 1 98.56 148 VAL B C 1
ATOM 2980 O O . VAL B 1 148 ? 7.484 12.547 -5.516 1 98.56 148 VAL B O 1
ATOM 2983 N N . PRO B 1 149 ? 6.012 12.328 -7.145 1 98.69 149 PRO B N 1
ATOM 2984 C CA . PRO B 1 149 ? 6.348 13.648 -7.684 1 98.69 149 PRO B CA 1
ATOM 2985 C C . PRO B 1 149 ? 5.617 14.781 -6.965 1 98.69 149 PRO B C 1
ATOM 2987 O O . PRO B 1 149 ? 4.41 14.695 -6.723 1 98.69 149 PRO B O 1
ATOM 2990 N N . ARG B 1 150 ? 6.355 15.805 -6.574 1 98.44 150 ARG B N 1
ATOM 2991 C CA . ARG B 1 150 ? 5.801 17.016 -5.98 1 98.44 150 ARG B CA 1
ATOM 2992 C C . ARG B 1 150 ? 6.402 18.266 -6.625 1 98.44 150 ARG B C 1
ATOM 2994 O O . ARG B 1 150 ? 7.555 18.25 -7.062 1 98.44 150 ARG B O 1
ATOM 3001 N N . TYR B 1 151 ? 5.555 19.297 -6.691 1 98.62 151 TYR B N 1
ATOM 3002 C CA . TYR B 1 151 ? 6.078 20.578 -7.152 1 98.62 151 TYR B CA 1
ATOM 3003 C C . TYR B 1 151 ? 7.238 21.047 -6.277 1 98.62 151 TYR B C 1
ATOM 3005 O O . TYR B 1 151 ? 7.191 20.922 -5.055 1 98.62 151 TYR B O 1
ATOM 3013 N N . TYR B 1 152 ? 8.219 21.562 -6.914 1 98.06 152 TYR B N 1
ATOM 3014 C CA . TYR B 1 152 ? 9.461 21.938 -6.246 1 98.06 152 TYR B CA 1
ATOM 3015 C C . TYR B 1 152 ? 9.25 23.156 -5.348 1 98.06 152 TYR B C 1
ATOM 3017 O O . TYR B 1 152 ? 9.875 23.281 -4.293 1 98.06 152 TYR B O 1
ATOM 3025 N N . GLU B 1 153 ? 8.422 24.031 -5.789 1 98.38 153 GLU B N 1
ATOM 3026 C CA . GLU B 1 153 ? 8.203 25.281 -5.07 1 98.38 153 GLU B CA 1
ATOM 3027 C C . GLU B 1 153 ? 6.723 25.641 -5.02 1 98.38 153 GLU B C 1
ATOM 3029 O O . GLU B 1 153 ? 6.051 25.672 -6.055 1 98.38 153 GLU B O 1
ATOM 3034 N N . VAL B 1 154 ? 6.277 25.969 -3.771 1 98.69 154 VAL B N 1
ATOM 3035 C CA . VAL B 1 154 ? 4.871 26.312 -3.6 1 98.69 154 VAL B CA 1
ATOM 3036 C C . VAL B 1 154 ? 4.742 27.469 -2.604 1 98.69 154 VAL B C 1
ATOM 3038 O O . VAL B 1 154 ? 5.691 27.781 -1.884 1 98.69 154 VAL B O 1
ATOM 3041 N N . LYS B 1 155 ? 3.646 28.078 -2.652 1 98.88 155 LYS B N 1
ATOM 3042 C CA . LYS B 1 155 ? 3.219 29.078 -1.675 1 98.88 155 LYS B CA 1
ATOM 3043 C C . LYS B 1 155 ? 1.902 28.672 -1.019 1 98.88 155 LYS B C 1
ATOM 3045 O O . LYS B 1 155 ? 0.955 28.281 -1.705 1 98.88 155 LYS B O 1
ATOM 3050 N N . ILE B 1 156 ? 1.916 28.719 0.316 1 98.88 156 ILE B N 1
ATOM 3051 C CA . ILE B 1 156 ? 0.705 28.359 1.048 1 98.88 156 ILE B CA 1
ATOM 3052 C C . ILE B 1 156 ? 0.197 29.578 1.822 1 98.88 156 ILE B C 1
ATOM 3054 O O . ILE B 1 156 ? 0.988 30.344 2.375 1 98.88 156 ILE B O 1
ATOM 3058 N N . THR B 1 157 ? -1.098 29.734 1.84 1 98.88 157 THR B N 1
ATOM 3059 C CA . THR B 1 157 ? -1.764 30.766 2.625 1 98.88 157 THR B CA 1
ATOM 3060 C C . THR B 1 157 ? -2.859 30.156 3.496 1 98.88 157 THR B C 1
ATOM 3062 O O . THR B 1 157 ? -3.291 29.031 3.266 1 98.88 157 THR B O 1
ATOM 3065 N N . GLY B 1 158 ? -3.262 30.891 4.539 1 98.81 158 GLY B N 1
ATOM 3066 C CA . GLY B 1 158 ? -4.309 30.484 5.457 1 98.81 158 GLY B CA 1
ATOM 3067 C C . GLY B 1 158 ? -4.332 31.281 6.742 1 98.81 158 GLY B C 1
ATOM 3068 O O . GLY B 1 158 ? -4.027 32.469 6.73 1 98.81 158 GLY B O 1
ATOM 3069 N N . TYR B 1 159 ? -4.805 30.688 7.789 1 98.94 159 TYR B N 1
ATOM 3070 C CA . TYR B 1 159 ? -4.828 31.297 9.109 1 98.94 159 TYR B CA 1
ATOM 3071 C C . TYR B 1 159 ? -4.035 30.484 10.117 1 98.94 159 TYR B C 1
ATOM 3073 O O . TYR B 1 159 ? -3.984 29.25 10.016 1 98.94 159 TYR B O 1
ATOM 3081 N N . ASN B 1 160 ? -3.383 31.156 11.023 1 98.75 160 ASN B N 1
ATOM 3082 C CA . ASN B 1 160 ? -2.742 30.438 12.117 1 98.75 160 ASN B CA 1
ATOM 3083 C C . ASN B 1 160 ? -3.707 30.203 13.281 1 98.75 160 ASN B C 1
ATOM 3085 O O . ASN B 1 160 ? -4.902 30.484 13.164 1 98.75 160 ASN B O 1
ATOM 3089 N N . GLU B 1 161 ? -3.229 29.672 14.383 1 98.25 161 GLU B N 1
ATOM 3090 C CA . GLU B 1 161 ? -4.062 29.297 15.523 1 98.25 161 GLU B CA 1
ATOM 3091 C C . GLU B 1 161 ? -4.637 30.531 16.219 1 98.25 161 GLU B C 1
ATOM 3093 O O . GLU B 1 161 ? -5.566 30.422 17.016 1 98.25 161 GLU B O 1
ATOM 3098 N N . LYS B 1 162 ? -4.102 31.703 15.906 1 98.38 162 LYS B N 1
ATOM 3099 C CA . LYS B 1 162 ? -4.598 32.969 16.453 1 98.38 162 LYS B CA 1
ATOM 3100 C C . LYS B 1 162 ? -5.559 33.656 15.484 1 98.38 162 LYS B C 1
ATOM 3102 O O . LYS B 1 162 ? -5.934 34.812 15.688 1 98.38 162 LYS B O 1
ATOM 3107 N N . ALA B 1 163 ? -5.848 32.969 14.383 1 98.62 163 ALA B N 1
ATOM 3108 C CA . ALA B 1 163 ? -6.77 33.469 13.352 1 98.62 163 ALA B CA 1
ATOM 3109 C C . ALA B 1 163 ? -6.16 34.625 12.57 1 98.62 163 ALA B C 1
ATOM 3111 O O . ALA B 1 163 ? -6.879 35.5 12.078 1 98.62 163 ALA B O 1
ATOM 3112 N N . GLU B 1 164 ? -4.879 34.688 12.555 1 98.75 164 GLU B N 1
ATOM 3113 C CA . GLU B 1 164 ? -4.18 35.656 11.727 1 98.75 164 GLU B CA 1
ATOM 3114 C C . GLU B 1 164 ? -3.855 35.094 10.344 1 98.75 164 GLU B C 1
ATOM 3116 O O . GLU B 1 164 ? -3.479 33.938 10.227 1 98.75 164 GLU B O 1
ATOM 3121 N N . GLU B 1 165 ? -3.953 35.906 9.359 1 98.69 165 GLU B N 1
ATOM 3122 C CA . GLU B 1 165 ? -3.551 35.469 8.023 1 98.69 165 GLU B CA 1
ATOM 3123 C C . GLU B 1 165 ? -2.045 35.219 7.953 1 98.69 165 GLU B C 1
ATOM 3125 O O . GLU B 1 165 ? -1.257 36.031 8.453 1 98.69 165 GLU B O 1
ATOM 3130 N N . VAL B 1 166 ? -1.69 34.156 7.406 1 98.56 166 VAL B N 1
ATOM 3131 C CA . VAL B 1 166 ? -0.276 33.812 7.27 1 98.56 166 VAL B CA 1
ATOM 3132 C C . VAL B 1 166 ? -0.003 33.281 5.863 1 98.56 166 VAL B C 1
ATOM 3134 O O . VAL B 1 166 ? -0.905 32.781 5.199 1 98.56 166 VAL B O 1
ATOM 3137 N N . GLU B 1 167 ? 1.198 33.469 5.441 1 98.5 167 GLU B N 1
ATOM 3138 C CA . GLU B 1 167 ? 1.692 33 4.152 1 98.5 167 GLU B CA 1
ATOM 3139 C C . GLU B 1 167 ? 3.115 32.438 4.27 1 98.5 167 GLU B C 1
ATOM 3141 O O . GLU B 1 167 ? 3.906 32.938 5.074 1 98.5 167 GLU B O 1
ATOM 3146 N N . TRP B 1 168 ? 3.41 31.484 3.49 1 98.44 168 TRP B N 1
ATOM 3147 C CA . TRP B 1 168 ? 4.723 30.859 3.525 1 98.44 168 TRP B CA 1
ATOM 3148 C C . TRP B 1 168 ? 5.094 30.297 2.156 1 98.44 168 TRP B C 1
ATOM 3150 O O . TRP B 1 168 ? 4.383 29.438 1.619 1 98.44 168 TRP B O 1
ATOM 3160 N N . GLN B 1 169 ? 6.109 30.859 1.516 1 98.38 169 GLN B N 1
ATOM 3161 C CA . GLN B 1 169 ? 6.633 30.359 0.253 1 98.38 169 GLN B CA 1
ATOM 3162 C C . GLN B 1 169 ? 7.906 29.547 0.475 1 98.38 169 GLN B C 1
ATOM 3164 O O . GLN B 1 169 ? 8.844 30.016 1.114 1 98.38 169 GLN B O 1
ATOM 3169 N N . VAL B 1 170 ? 7.922 28.344 -0.028 1 97.44 170 VAL B N 1
ATOM 3170 C CA . VAL B 1 170 ? 9.047 27.469 0.281 1 97.44 170 VAL B CA 1
ATOM 3171 C C . VAL B 1 170 ? 9.367 26.594 -0.93 1 97.44 170 VAL B C 1
ATOM 3173 O O . VAL B 1 170 ? 8.547 26.453 -1.837 1 97.44 170 VAL B O 1
ATOM 3176 N N . LYS B 1 171 ? 10.586 26.047 -0.898 1 96.5 171 LYS B N 1
ATOM 3177 C CA . LYS B 1 171 ? 11.078 25.094 -1.888 1 96.5 171 LYS B CA 1
ATOM 3178 C C . LYS B 1 171 ? 11.578 23.812 -1.218 1 96.5 171 LYS B C 1
ATOM 3180 O O . LYS B 1 171 ? 11.805 23.781 -0.006 1 96.5 171 LYS B O 1
ATOM 3185 N N . GLY B 1 172 ? 11.688 22.75 -2.074 1 94.56 172 GLY B N 1
ATOM 3186 C CA . GLY B 1 172 ? 12.305 21.531 -1.58 1 94.56 172 GLY B CA 1
ATOM 3187 C C . GLY B 1 172 ? 11.438 20.781 -0.587 1 94.56 172 GLY B C 1
ATOM 3188 O O . GLY B 1 172 ? 10.242 20.578 -0.827 1 94.56 172 GLY B O 1
ATOM 3189 N N . TRP B 1 173 ? 12.055 20.391 0.542 1 94.44 173 TRP B N 1
ATOM 3190 C CA . TRP B 1 173 ? 11.453 19.484 1.503 1 94.44 173 TRP B CA 1
ATOM 3191 C C . TRP B 1 173 ? 10.211 20.078 2.137 1 94.44 173 TRP B C 1
ATOM 3193 O O . TRP B 1 173 ? 9.148 19.453 2.178 1 94.44 173 TRP B O 1
ATOM 3203 N N . PRO B 1 174 ? 10.242 21.375 2.598 1 96.75 174 PRO B N 1
ATOM 3204 C CA . PRO B 1 174 ? 9.016 21.922 3.174 1 96.75 174 PRO B CA 1
ATOM 3205 C C . PRO B 1 174 ? 7.871 22.016 2.166 1 96.75 174 PRO B C 1
ATOM 3207 O O . PRO B 1 174 ? 6.707 21.828 2.531 1 96.75 174 PRO B O 1
ATOM 3210 N N . ALA B 1 175 ? 8.203 22.281 0.906 1 98.06 175 ALA B N 1
ATOM 3211 C CA . ALA B 1 175 ? 7.191 22.312 -0.147 1 98.06 175 ALA B CA 1
ATOM 3212 C C . ALA B 1 175 ? 6.527 20.938 -0.307 1 98.06 175 ALA B C 1
ATOM 3214 O O . ALA B 1 175 ? 5.312 20.859 -0.493 1 98.06 175 ALA B O 1
ATOM 3215 N N . ARG B 1 176 ? 7.324 19.922 -0.238 1 97.94 176 ARG B N 1
ATOM 3216 C CA . ARG B 1 176 ? 6.824 18.562 -0.334 1 97.94 176 ARG B CA 1
ATOM 3217 C C . ARG B 1 176 ? 5.895 18.234 0.831 1 97.94 176 ARG B C 1
ATOM 3219 O O . ARG B 1 176 ? 4.82 17.656 0.634 1 97.94 176 ARG B O 1
ATOM 3226 N N . ILE B 1 177 ? 6.254 18.625 2.039 1 98.12 177 ILE B N 1
ATOM 3227 C CA . ILE B 1 177 ? 5.441 18.375 3.223 1 98.12 177 ILE B CA 1
ATOM 3228 C C . ILE B 1 177 ? 4.086 19.062 3.08 1 98.12 177 ILE B C 1
ATOM 3230 O O . ILE B 1 177 ? 3.045 18.453 3.352 1 98.12 177 ILE B O 1
ATOM 3234 N N . ILE B 1 178 ? 4.094 20.281 2.654 1 98.75 178 ILE B N 1
ATOM 3235 C CA . ILE B 1 178 ? 2.865 21.047 2.465 1 98.75 178 ILE B CA 1
ATOM 3236 C C . ILE B 1 178 ? 1.923 20.281 1.536 1 98.75 178 ILE B C 1
ATOM 3238 O O . ILE B 1 178 ? 0.751 20.078 1.861 1 98.75 178 ILE B O 1
ATOM 3242 N N . GLN B 1 179 ? 2.439 19.875 0.421 1 98.88 179 GLN B N 1
ATOM 3243 C CA . GLN B 1 179 ? 1.634 19.188 -0.58 1 98.88 179 GLN B CA 1
ATOM 3244 C C . GLN B 1 179 ? 1.093 17.875 -0.034 1 98.88 179 GLN B C 1
ATOM 3246 O O . GLN B 1 179 ? -0.067 17.516 -0.271 1 98.88 179 GLN B O 1
ATOM 3251 N N . HIS B 1 180 ? 1.889 17.094 0.705 1 98.81 180 HIS B N 1
ATOM 3252 C CA . HIS B 1 180 ? 1.467 15.844 1.33 1 98.81 180 HIS B CA 1
ATOM 3253 C C . HIS B 1 180 ? 0.298 16.062 2.281 1 98.81 180 HIS B C 1
ATOM 3255 O O . HIS B 1 180 ? -0.71 15.359 2.215 1 98.81 180 HIS B O 1
ATOM 3261 N N . GLU B 1 181 ? 0.436 17.078 3.201 1 98.88 181 GLU B N 1
ATOM 3262 C CA . GLU B 1 181 ? -0.606 17.344 4.188 1 98.88 181 GLU B CA 1
ATOM 3263 C C . GLU B 1 181 ? -1.869 17.891 3.525 1 98.88 181 GLU B C 1
ATOM 3265 O O . GLU B 1 181 ? -2.982 17.594 3.963 1 98.88 181 GLU B O 1
ATOM 3270 N N . LEU B 1 182 ? -1.699 18.688 2.467 1 98.88 182 LEU B N 1
ATOM 3271 C CA . LEU B 1 182 ? -2.863 19.188 1.747 1 98.88 182 LEU B CA 1
ATOM 3272 C C . LEU B 1 182 ? -3.598 18.047 1.042 1 98.88 182 LEU B C 1
ATOM 3274 O O . LEU B 1 182 ? -4.824 18.078 0.922 1 98.88 182 LEU B O 1
ATOM 3278 N N . ASP B 1 183 ? -2.861 17.078 0.505 1 98.88 183 ASP B N 1
ATOM 3279 C CA . ASP B 1 183 ? -3.514 15.891 -0.035 1 98.88 183 ASP B CA 1
ATOM 3280 C C . ASP B 1 183 ? -4.469 15.281 0.986 1 98.88 183 ASP B C 1
ATOM 3282 O O . ASP B 1 183 ? -5.598 14.922 0.65 1 98.88 183 ASP B O 1
ATOM 3286 N N . HIS B 1 184 ? -4.039 15.188 2.201 1 98.81 184 HIS B N 1
ATOM 3287 C CA . HIS B 1 184 ? -4.883 14.609 3.242 1 98.81 184 HIS B CA 1
ATOM 3288 C C . HIS B 1 184 ? -6.168 15.414 3.416 1 98.81 184 HIS B C 1
ATOM 3290 O O . HIS B 1 184 ? -7.25 14.836 3.549 1 98.81 184 HIS B O 1
ATOM 3296 N N . ILE B 1 185 ? -6.129 16.703 3.453 1 98.44 185 ILE B N 1
ATOM 3297 C CA . ILE B 1 185 ? -7.328 17.5 3.686 1 98.44 185 ILE B CA 1
ATOM 3298 C C . ILE B 1 185 ? -8.242 17.438 2.461 1 98.44 185 ILE B C 1
ATOM 3300 O O . ILE B 1 185 ? -9.438 17.734 2.551 1 98.44 185 ILE B O 1
ATOM 3304 N N . ASN B 1 186 ? -7.676 17.094 1.362 1 98.69 186 ASN B N 1
ATOM 3305 C CA . ASN B 1 186 ? -8.461 16.969 0.137 1 98.69 186 ASN B CA 1
ATOM 3306 C C . ASN B 1 186 ? -8.875 15.516 -0.11 1 98.69 186 ASN B C 1
ATOM 3308 O O . ASN B 1 186 ? -9.352 15.18 -1.197 1 98.69 186 ASN B O 1
ATOM 3312 N N . GLY B 1 187 ? -8.648 14.586 0.807 1 98.5 187 GLY B N 1
ATOM 3313 C CA . GLY B 1 187 ? -9.094 13.211 0.708 1 98.5 187 GLY B CA 1
ATOM 3314 C C . GLY B 1 187 ? -8.211 12.352 -0.175 1 98.5 187 GLY B C 1
ATOM 3315 O O . GLY B 1 187 ? -8.672 11.383 -0.782 1 98.5 187 GLY B O 1
ATOM 3316 N N . LYS B 1 188 ? -7 12.773 -0.323 1 98.56 188 LYS B N 1
ATOM 3317 C CA . LYS B 1 188 ? -6.035 12.062 -1.155 1 98.56 188 LYS B CA 1
ATOM 3318 C C . LYS B 1 188 ? -4.855 11.562 -0.326 1 98.56 188 LYS B C 1
ATOM 3320 O O . LYS B 1 188 ? -4.535 12.141 0.716 1 98.56 188 LYS B O 1
ATOM 3325 N N . LEU B 1 189 ? -4.25 10.484 -0.697 1 98.62 189 LEU B N 1
ATOM 3326 C CA . LEU B 1 189 ? -3.021 9.945 -0.114 1 98.62 189 LEU B CA 1
ATOM 3327 C C . LEU B 1 189 ? -1.947 9.766 -1.181 1 98.62 189 LEU B C 1
ATOM 3329 O O . LEU B 1 189 ? -2.244 9.789 -2.377 1 98.62 189 LEU B O 1
ATOM 3333 N N . TYR B 1 190 ? -0.679 9.602 -0.742 1 98.62 190 TYR B N 1
ATOM 3334 C CA . TYR B 1 190 ? 0.413 9.555 -1.708 1 98.62 190 TYR B CA 1
ATOM 3335 C C . TYR B 1 190 ? 0.271 8.359 -2.641 1 98.62 190 TYR B C 1
ATOM 3337 O O . TYR B 1 190 ? 0.78 8.375 -3.764 1 98.62 190 TYR B O 1
ATOM 3345 N N . THR B 1 191 ? -0.476 7.352 -2.258 1 98.38 191 THR B N 1
ATOM 3346 C CA . THR B 1 191 ? -0.666 6.164 -3.082 1 98.38 191 THR B CA 1
ATOM 3347 C C . THR B 1 191 ? -1.529 6.48 -4.297 1 98.38 191 THR B C 1
ATOM 3349 O O . THR B 1 191 ? -1.589 5.695 -5.246 1 98.38 191 THR B O 1
ATOM 3352 N N . ASP B 1 192 ? -2.203 7.629 -4.273 1 98.44 192 ASP B N 1
ATOM 3353 C CA . ASP B 1 192 ? -3.041 8.039 -5.395 1 98.44 192 ASP B CA 1
ATOM 3354 C C . ASP B 1 192 ? -2.199 8.656 -6.512 1 98.44 192 ASP B C 1
ATOM 3356 O O . ASP B 1 192 ? -2.646 8.742 -7.656 1 98.44 192 ASP B O 1
ATOM 3360 N N . ILE B 1 193 ? -0.991 9.094 -6.207 1 98.25 193 ILE B N 1
ATOM 3361 C CA . ILE B 1 193 ? -0.238 9.859 -7.195 1 98.25 193 ILE B CA 1
ATOM 3362 C C . ILE B 1 193 ? 1.18 9.305 -7.305 1 98.25 193 ILE B C 1
ATOM 3364 O O . ILE B 1 193 ? 2.014 9.852 -8.031 1 98.25 193 ILE B O 1
ATOM 3368 N N . MET B 1 194 ? 1.442 8.203 -6.641 1 98.38 194 MET B N 1
ATOM 3369 C CA . MET B 1 194 ? 2.779 7.621 -6.59 1 98.38 194 MET B CA 1
ATOM 3370 C C . MET B 1 194 ? 3.145 6.988 -7.93 1 98.38 194 MET B C 1
ATOM 3372 O O . MET B 1 194 ? 2.264 6.668 -8.734 1 98.38 194 MET B O 1
ATOM 3376 N N . VAL B 1 195 ? 4.48 6.922 -8.141 1 98 195 VAL B N 1
ATOM 3377 C CA . VAL B 1 195 ? 4.953 5.969 -9.141 1 98 195 VAL B CA 1
ATOM 3378 C C . VAL B 1 195 ? 4.723 4.543 -8.641 1 98 195 VAL B C 1
ATOM 3380 O O . VAL B 1 195 ? 5.488 4.035 -7.816 1 98 195 VAL B O 1
ATOM 3383 N N . SER B 1 196 ? 3.76 3.898 -9.133 1 97.38 196 SER B N 1
ATOM 3384 C CA . SER B 1 196 ? 3.215 2.686 -8.531 1 97.38 196 SER B CA 1
ATOM 3385 C C . SER B 1 196 ? 4.277 1.597 -8.43 1 97.38 196 SER B C 1
ATOM 3387 O O . SER B 1 196 ? 4.309 0.846 -7.449 1 97.38 196 SER B O 1
ATOM 3389 N N . GLN B 1 197 ? 5.246 1.52 -9.398 1 97.38 197 GLN B N 1
ATOM 3390 C CA . GLN B 1 197 ? 6.25 0.461 -9.414 1 97.38 197 GLN B CA 1
ATOM 3391 C C . GLN B 1 197 ? 7.285 0.662 -8.312 1 97.38 197 GLN B C 1
ATOM 3393 O O . GLN B 1 197 ? 8.062 -0.244 -8.008 1 97.38 197 GLN B O 1
ATOM 3398 N N . SER B 1 198 ? 7.23 1.847 -7.73 1 97.88 198 SER B N 1
ATOM 3399 C CA . SER B 1 198 ? 8.203 2.158 -6.691 1 97.88 198 SER B CA 1
ATOM 3400 C C . SER B 1 198 ? 7.66 1.823 -5.305 1 97.88 198 SER B C 1
ATOM 3402 O O . SER B 1 198 ? 8.398 1.867 -4.316 1 97.88 198 SER B O 1
ATOM 3404 N N . PHE B 1 199 ? 6.367 1.501 -5.199 1 98.56 199 PHE B N 1
ATOM 3405 C CA . PHE B 1 199 ? 5.766 1.196 -3.908 1 98.56 199 PHE B CA 1
ATOM 3406 C C . PHE B 1 199 ? 6.469 0.016 -3.248 1 98.56 199 PHE B C 1
ATOM 3408 O O . PHE B 1 199 ? 6.707 -1.01 -3.891 1 98.56 199 PHE B O 1
ATOM 3415 N N . GLN B 1 200 ? 6.812 0.185 -1.944 1 97.94 200 GLN B N 1
ATOM 3416 C CA . GLN B 1 200 ? 7.578 -0.877 -1.3 1 97.94 200 GLN B CA 1
ATOM 3417 C C . GLN B 1 200 ? 7.324 -0.903 0.205 1 97.94 200 GLN B C 1
ATOM 3419 O O . GLN B 1 200 ? 6.98 0.122 0.799 1 97.94 200 GLN B O 1
ATOM 3424 N N . TYR B 1 201 ? 7.426 -2.107 0.748 1 97.56 201 TYR B N 1
ATOM 3425 C CA . TYR B 1 201 ? 7.633 -2.262 2.184 1 97.56 201 TYR B CA 1
ATOM 3426 C C . TYR B 1 201 ? 9.062 -1.908 2.568 1 97.56 201 TYR B C 1
ATOM 3428 O O . TYR B 1 201 ? 10.016 -2.5 2.055 1 97.56 201 TYR B O 1
ATOM 3436 N N . ASP B 1 202 ? 9.211 -1.019 3.475 1 94 202 ASP B N 1
ATOM 3437 C CA . ASP B 1 202 ? 10.516 -0.404 3.705 1 94 202 ASP B CA 1
ATOM 3438 C C . ASP B 1 202 ? 11.477 -1.389 4.363 1 94 202 ASP B C 1
ATOM 3440 O O . ASP B 1 202 ? 12.695 -1.208 4.301 1 94 202 ASP B O 1
ATOM 3444 N N . PHE B 1 203 ? 10.977 -2.445 4.965 1 91.5 203 PHE B N 1
ATOM 3445 C CA . PHE B 1 203 ? 11.812 -3.408 5.668 1 91.5 203 PHE B CA 1
ATOM 3446 C C . PHE B 1 203 ? 11.758 -4.773 4.992 1 91.5 203 PHE B C 1
ATOM 3448 O O . PHE B 1 203 ? 11.852 -5.805 5.66 1 91.5 203 PHE B O 1
ATOM 3455 N N . TRP B 1 204 ? 11.562 -4.77 3.766 1 88.38 204 TRP B N 1
ATOM 3456 C CA . TRP B 1 204 ? 11.352 -6.02 3.037 1 88.38 204 TRP B CA 1
ATOM 3457 C C . TRP B 1 204 ? 12.562 -6.934 3.174 1 88.38 204 TRP B C 1
ATOM 3459 O O . TRP B 1 204 ? 12.422 -8.156 3.217 1 88.38 204 TRP B O 1
ATOM 3469 N N . TYR B 1 205 ? 13.742 -6.43 3.336 1 86.31 205 TYR B N 1
ATOM 3470 C CA . TYR B 1 205 ? 14.977 -7.207 3.381 1 86.31 205 TYR B CA 1
ATOM 3471 C C . TYR B 1 205 ? 15.055 -8.031 4.66 1 86.31 205 TYR B C 1
ATOM 3473 O O . TYR B 1 205 ? 15.75 -9.047 4.711 1 86.31 205 TYR B O 1
ATOM 3481 N N . GLN B 1 206 ? 14.359 -7.574 5.695 1 80.06 206 GLN B N 1
ATOM 3482 C CA . GLN B 1 206 ? 14.398 -8.266 6.984 1 80.06 206 GLN B CA 1
ATOM 3483 C C . GLN B 1 206 ? 13.805 -9.664 6.875 1 80.06 206 GLN B C 1
ATOM 3485 O O . GLN B 1 206 ? 14.133 -10.547 7.664 1 80.06 206 GLN B O 1
ATOM 3490 N N . GLU B 1 207 ? 12.945 -9.836 5.98 1 75.31 207 GLU B N 1
ATOM 3491 C CA . GLU B 1 207 ? 12.336 -11.141 5.75 1 75.31 207 GLU B CA 1
ATOM 3492 C C . GLU B 1 207 ? 13.391 -12.195 5.422 1 75.31 207 GLU B C 1
ATOM 3494 O O . GLU B 1 207 ? 13.195 -13.375 5.703 1 75.31 207 GLU B O 1
ATOM 3499 N N . HIS B 1 208 ? 14.445 -11.688 4.863 1 76.19 208 HIS B N 1
ATOM 3500 C CA . HIS B 1 208 ? 15.516 -12.594 4.461 1 76.19 208 HIS B CA 1
ATOM 3501 C C . HIS B 1 208 ? 16.453 -12.891 5.621 1 76.19 208 HIS B C 1
ATOM 3503 O O . HIS B 1 208 ? 17.25 -13.828 5.555 1 76.19 208 HIS B O 1
ATOM 3509 N N . LEU B 1 209 ? 16.328 -11.977 6.691 1 70.12 209 LEU B N 1
ATOM 3510 C CA . LEU B 1 209 ? 17.25 -12.086 7.82 1 70.12 209 LEU B CA 1
ATOM 3511 C C . LEU B 1 209 ? 16.641 -12.961 8.922 1 70.12 209 LEU B C 1
ATOM 3513 O O . LEU B 1 209 ? 17.375 -13.641 9.648 1 70.12 209 LEU B O 1
ATOM 3517 N N . GLN B 1 210 ? 15.391 -12.633 9.461 1 56.28 210 GLN B N 1
ATOM 3518 C CA . GLN B 1 210 ? 14.773 -13.172 10.672 1 56.28 210 GLN B CA 1
ATOM 3519 C C . GLN B 1 210 ? 14.93 -14.695 10.727 1 56.28 210 GLN B C 1
ATOM 3521 O O . GLN B 1 210 ? 14.984 -15.281 11.812 1 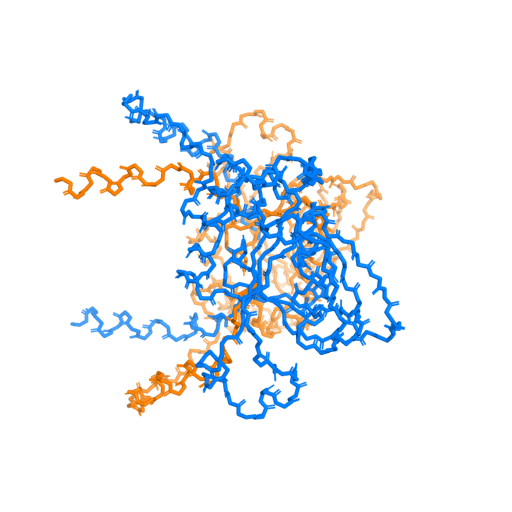56.28 210 GLN B O 1
ATOM 3526 N N . LYS B 1 211 ? 14.844 -15.461 9.75 1 50.22 211 LYS B N 1
ATOM 3527 C CA . LYS B 1 211 ? 14.961 -16.828 10.227 1 50.22 211 LYS B CA 1
ATOM 3528 C C . LYS B 1 211 ? 16.234 -17.016 11.047 1 50.22 211 LYS B C 1
ATOM 3530 O O . LYS B 1 211 ? 16.344 -17.953 11.836 1 50.22 211 LYS B O 1
ATOM 3535 N N . TRP B 1 212 ? 17.016 -16.141 10.984 1 41.88 212 TRP B N 1
ATOM 3536 C CA . TRP B 1 212 ? 18.219 -16.344 11.781 1 41.88 212 TRP B CA 1
ATOM 3537 C C . TRP B 1 212 ? 17.938 -16.062 13.258 1 41.88 212 TRP B C 1
ATOM 3539 O O . TRP B 1 212 ? 18.438 -16.781 14.125 1 41.88 212 TRP B O 1
ATOM 3549 N N . PHE B 1 213 ? 17.062 -15.117 13.453 1 41.84 213 PHE B N 1
ATOM 3550 C CA . PHE B 1 213 ? 16.859 -14.828 14.867 1 41.84 213 PHE B CA 1
ATOM 3551 C C . PHE B 1 213 ? 16.078 -15.961 15.539 1 41.84 213 PHE B C 1
ATOM 3553 O O . PHE B 1 213 ? 16.344 -16.297 16.703 1 41.84 213 PHE B O 1
ATOM 3560 N N . ASN B 1 214 ? 15.133 -16.469 14.891 1 40.06 214 ASN B N 1
ATOM 3561 C CA . ASN B 1 214 ? 14.469 -17.562 15.602 1 40.06 214 ASN B CA 1
ATOM 3562 C C . ASN B 1 214 ? 15.438 -18.703 15.922 1 40.06 214 ASN B C 1
ATOM 3564 O O . ASN B 1 214 ? 15.203 -19.469 16.859 1 40.06 214 ASN B O 1
ATOM 3568 N N . ILE B 1 215 ? 16.438 -18.875 15.148 1 36.03 215 ILE B N 1
ATOM 3569 C CA . ILE B 1 215 ? 17.391 -19.922 15.484 1 36.03 215 ILE B CA 1
ATOM 3570 C C . ILE B 1 215 ? 18.141 -19.547 16.766 1 36.03 215 ILE B C 1
ATOM 3572 O O . ILE B 1 215 ? 18.422 -20.391 17.609 1 36.03 215 ILE B O 1
ATOM 3576 N N . PHE B 1 216 ? 18.359 -18.328 16.953 1 37.5 216 PHE B N 1
ATOM 3577 C CA . PHE B 1 216 ? 19.078 -17.984 18.172 1 37.5 216 PHE B CA 1
ATOM 3578 C C . PHE B 1 216 ? 18.156 -18.031 19.391 1 37.5 216 PHE B C 1
ATOM 3580 O O . PHE B 1 216 ? 18.578 -18.344 20.5 1 37.5 216 PHE B O 1
ATOM 3587 N N . ILE B 1 217 ? 16.938 -17.625 19.203 1 34.5 217 ILE B N 1
ATOM 3588 C CA . ILE B 1 217 ? 16.141 -17.625 20.422 1 34.5 217 ILE B CA 1
ATOM 3589 C C . ILE B 1 217 ? 15.625 -19.047 20.688 1 34.5 217 ILE B C 1
ATOM 3591 O O . ILE B 1 217 ? 15.203 -19.359 21.797 1 34.5 217 ILE B O 1
ATOM 3595 N N . ARG B 1 218 ? 15.5 -19.875 19.75 1 33.44 218 ARG B N 1
ATOM 3596 C CA . ARG B 1 218 ? 15.031 -21.203 20.109 1 33.44 218 ARG B CA 1
ATOM 3597 C C . ARG B 1 218 ? 16.172 -22.062 20.672 1 33.44 218 ARG B C 1
ATOM 3599 O O . ARG B 1 218 ? 15.961 -23.219 21.047 1 33.44 218 ARG B O 1
ATOM 3606 N N . LYS B 1 219 ? 17.344 -21.5 20.562 1 27.02 219 LYS B N 1
ATOM 3607 C CA . LYS B 1 219 ? 18.266 -22.297 21.359 1 27.02 219 LYS B CA 1
ATOM 3608 C C . LYS B 1 219 ? 18.219 -21.875 22.8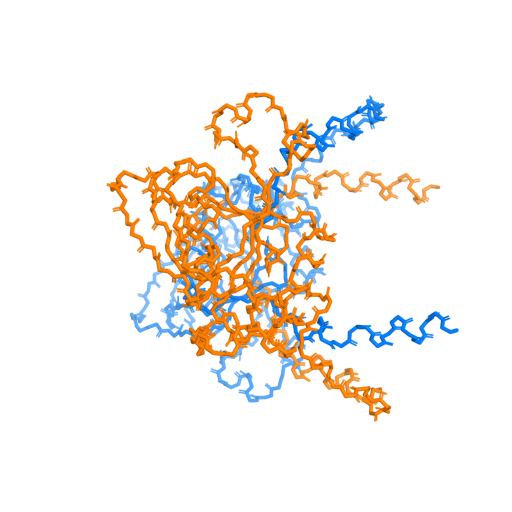28 1 27.02 219 LYS B C 1
ATOM 3610 O O . LYS B 1 219 ? 18.266 -20.688 23.141 1 27.02 219 LYS B O 1
#

Radius of gyration: 24.32 Å; Cα contacts (8 Å, |Δi|>4): 873; chains: 2; bounding box: 52×69×59 Å

Foldseek 3Di:
DDDDDPVVVVVVVVVVPPVDCPDDDDDDQALAFAAPVPQLQAAQADADDLVCLLPPVNVVLVVSLVNSCVVVVHQKAASSRRPHRFGKMKGFFAPVNLVVDDPVCCVVQVDDGDGIDMFGPKDKDQPAPDWDWDWDDDSNHPQKIFIAIFRFKMKMWHAGSVSDIDIDIDGGPVRVRVVQRNCRNRRHHRCVGGPVVGMDRNPVCCVVVVVVVVVVVVD/DDDDDPVVVVVVVVVVPPVDCPDDDDDDQALAFAAPVPQLQAAQADADDLVCLLPPVNVVLVVSLVNSCVVVVHQKAASSRRPHRFGKMKGFFAPVNLVVDDPVCCVVQVDDGDGIDMFGPKDKDQPAPDWDWDWDDDSNHPQKIFIAIFRFKMKMWHAGSVSDIDIDIDGGPVRVRVVQRNCRNRRHHRCVGGPVVGMDRNPVCCVVVVVVVVVVVVD

Nearest PDB structures (foldseek):
  3g5k-assembly1_A  TM=9.703E-01  e=1.179E-23  Homo sapiens
  4je7-assembly1_A  TM=9.881E-01  e=2.354E-22  Arabidopsis thaliana
  1zxz-assembly1_B  TM=9.867E-01  e=4.393E-22  Arabidopsis thaliana
  5cwy-assembly1_A-2  TM=9.449E-01  e=4.004E-16  Xanthomonas oryzae pv. oryzae KACC 10331
  6iky-assembly1_A  TM=9.560E-01  e=1.789E-15  Xanthomonas oryzae pv. oryzae KACC 10331

pLDDT: mean 88.21, std 19.07, range [27.02, 98.94]

Secondary structure (DSSP, 8-state):
-B----HHHHHHHHHHHTTS------PSSPSSPPPTT-GGGTSPPBP--GGGTTSHHHHHHHHHHHHHHHHTTBSEEEGGGGT--BSEEEEEE-HHHHTTS-HHHHHHHT---EEEEEEEEEEEEEEEEEEEEEEEEETTEEEEEEEEEEEEEEEEEEE-TTS-EEEEEEESHHHHHHHHHHHHHTT--GGGTS-GGG-EETTGGGGGTTHHHHHHH--/-B----HHHHHHHHHHHTTS------PSSPSSPPPTT-GGGTSPPBP--GGGTTSHHHHHHHHHHHHHHHHTTBSEEEGGGGT--BSEEEEEE-HHHHTTS-HHHHHHTT---EEEEEEEEEEEEEEEEEEEEEEEEETTEEEEEEEEEEEEEEEEEEE-TTS-EEEEEEESHHHHHHHHHHHHHTT--GGGTS-GGG-EETTGGGGGTTHHHHHHH--

Organism: Limulus polyphemus (NCBI:txid6850)

InterPro domains:
  IPR023635 Peptide deformylase [MF_00163] (29-212)
  IPR023635 Peptide deformylase [PF01327] (32-197)
  IPR023635 Peptide deformylase [PIRSF004749] (16-211)
  IPR023635 Peptide deformylase [PR01576] (63-92)
  IPR023635 Peptide deformylase [PR01576] (148-166)
  IPR023635 Peptide deformylase [PR01576] (167-196)
  IPR023635 Peptide deformylase [PTHR10458] (19-205)
  IPR023635 Peptide deformylase [cd00487] (33-190)
  IPR036821 Peptide deformylase superfamily [G3DSA:3.90.45.10] (30-213)
  IPR036821 Peptide deformylase superfamily [SSF56420] (23-201)

Sequence (438 aa):
MAMKLPSTVLTKLVSSYNHLWKPPPKKPPYNHICRIGDPVLRYEAKAIDVEKIKSEEIQKVISKMKKVMRNHKAVGLAAPQIGCSLRVITMEFSPESLEMFPPSIVLSREYQAFPLQVFVNPVMRVVEKHKVTFPEACECIKGYSALVPRYYEVKITGYNEKAEEVEWQVKGWPARIIQHELDHINGKLYTDIMVSQSFQYDFWYQEHLQKWFNIFIRKMAMKLPSTVLTKLVSSYNHLWKPPPKKPPYNHICRIGDPVLRYEAKAIDVEKIKSEEIQKVISKMKKVMRNHKAVGLAAPQIGCSLRVITMEFSPESLEMFPPSIVLSREYQAFPLQVFVNPVMRVVEKHKVTFPEACECIKGYSALVPRYYEVKITGYNEKAEEVEWQVKGWPARIIQHELDHINGKLYTDIMVSQSFQYDFWYQEHLQKWFNIFIRK

So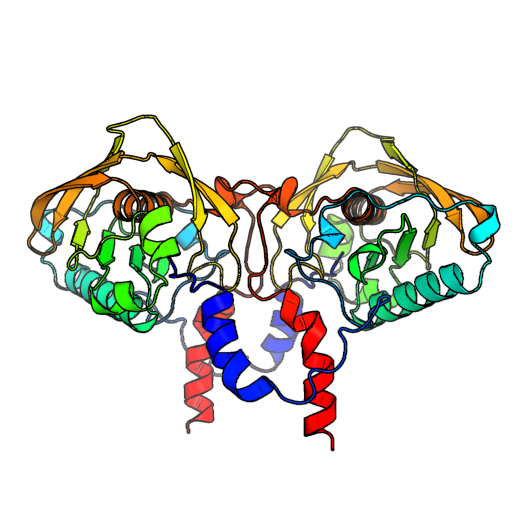lvent-accessible surface area (backbone atoms only — not comparable to full-atom values): 23006 Å² total; per-residue (Å²): 58,37,69,76,73,54,64,63,60,58,37,48,65,47,43,69,70,58,66,62,85,68,73,75,72,73,66,62,68,42,85,58,65,45,31,38,60,42,66,55,47,56,37,64,29,38,76,66,62,66,89,46,37,72,34,68,68,47,43,48,48,53,51,44,46,54,50,40,24,57,74,68,59,28,42,26,40,27,34,23,41,25,58,34,60,34,29,36,39,38,35,36,32,47,66,71,62,55,65,74,48,58,67,69,54,34,59,76,52,38,59,63,64,43,73,82,43,54,32,37,51,61,48,78,44,79,74,38,88,56,64,47,72,46,76,45,35,36,70,40,43,75,64,36,34,24,35,31,70,32,48,34,23,31,34,40,35,29,20,33,75,84,54,41,81,45,74,51,74,40,53,44,35,60,21,40,50,53,52,55,31,48,30,35,32,58,21,36,58,69,74,65,63,32,45,50,88,50,44,20,37,75,61,34,68,49,71,60,49,47,70,55,51,59,56,57,69,73,95,59,37,70,75,74,53,65,60,59,56,40,49,65,48,41,67,70,58,67,55,92,66,75,75,71,73,68,61,69,42,85,57,65,46,30,38,58,42,66,54,46,56,38,63,31,38,74,66,60,65,88,46,38,73,34,67,69,46,44,48,47,52,54,44,48,54,50,42,24,57,74,67,58,28,42,27,38,26,34,24,40,23,60,33,61,32,28,37,38,40,35,38,34,47,66,71,62,55,66,73,48,57,67,68,55,35,60,75,52,39,59,64,64,42,71,82,43,54,32,38,49,61,46,76,43,78,74,38,88,55,64,46,74,45,77,44,37,34,70,40,44,75,64,35,34,24,34,32,71,32,48,35,22,31,34,39,34,30,19,32,73,83,54,42,80,44,72,53,74,41,53,44,33,62,22,40,49,51,54,56,33,50,31,34,30,57,21,36,55,68,75,64,64,33,45,49,89,50,43,21,36,75,63,33,69,50,72,60,50,47,69,53,51,58,56,58,67,73,94